Protein AF-A0A7S3YTP1-F1 (afdb_monomer)

pLDDT: mean 76.7, std 19.25, range [28.19, 97.94]

Foldseek 3Di:
DLWDKFWDAFPVGQIKIATFDLLLLLVQQVCVVVVHDDQCCNGHPDDAQFMASDVVVPHTDQLVNCCVRPVGSHSRSSSSCSSNPTDRLFQRADDDPVLCVVLVVLLVVLVVLLCVLCVVVVNNVVLVVLLVVLVVLLVVLLVVQLVVVQVCLVPVVCDPPQNSLCPDPVLSNLLSVLVSLLVVLVVLLVLLVVVCVVPLVLQPCLCLLLPQPPPDDDPDVSLVVSLSNVLSNLNSVLCCLVPPDRDGNCSSLSNLLSSLLSLLSSLLVSLVSNSSLNSLVSNLPSVLCNLVSQLSNLVSSVLDDPVNVNRNVVSLVVSLVSLCCSQVPSLCVSNQVSLCCSAQVSDPDPPDDHDRGCLVVVLVVVVVVCVVVVNDDDPPSVCSRVCNNVSSVSSNVSSVVSSVSSVVVSVVSVQLCCCVPPVVQPSSVSVSVVSVVVVVVVVVVVVVVD

Nearest PDB structures (foldseek):
  8qtr-assembly1_A  TM=7.920E-01  e=4.198E-05  Saccharomyces cerevisiae
  7f73-assembly1_B  TM=3.158E-01  e=4.132E+00  Anaplasma marginale
  3ja6-assembly1_I  TM=1.389E-01  e=2.296E+00  Escherichia coli
  6qdv-assembly1_T  TM=1.378E-01  e=5.780E+00  Homo sapiens

Solvent-accessible surface area (backbone atoms only — not comparable to full-atom values): 24287 Å² total; per-residue (Å²): 113,80,67,39,53,26,44,24,66,49,96,90,64,53,50,38,30,35,54,19,29,51,70,43,38,47,51,44,39,57,34,48,76,71,73,43,94,69,69,59,75,77,17,40,62,53,100,61,66,63,47,18,54,38,69,94,75,69,36,65,58,49,53,68,57,35,31,72,75,63,76,36,61,49,42,59,62,46,45,44,52,28,58,65,72,26,46,63,61,63,49,65,54,74,86,50,69,70,62,49,52,52,51,53,49,49,44,49,52,46,51,53,50,45,48,51,56,26,52,77,70,70,39,43,69,61,36,56,52,41,35,51,51,47,52,48,50,48,53,52,42,33,57,50,40,52,56,51,46,38,50,49,22,58,69,81,28,44,52,83,91,48,55,22,42,39,74,35,72,68,48,34,51,52,46,26,59,40,50,43,50,33,53,48,23,50,51,50,25,50,50,41,50,50,52,32,73,73,74,50,57,63,86,84,34,69,64,60,69,59,50,59,64,70,89,78,76,76,82,54,68,69,60,54,48,52,52,44,50,52,51,24,51,46,51,51,47,48,51,34,60,75,76,72,50,83,68,44,68,54,42,69,61,55,51,51,46,41,45,39,52,49,48,39,42,46,52,16,60,73,58,56,65,37,38,64,54,39,53,51,49,50,37,48,50,29,49,49,42,34,42,52,34,51,23,53,48,27,50,61,56,53,20,42,54,83,88,26,71,29,46,20,56,55,30,45,66,55,25,51,60,47,38,49,44,38,50,71,42,46,41,47,52,59,49,49,50,48,43,47,41,40,62,58,56,57,68,88,57,102,75,83,76,94,65,87,47,59,60,62,54,56,50,47,56,49,50,48,51,35,56,74,68,71,69,73,68,88,69,67,56,66,52,51,53,61,44,53,58,55,48,49,54,50,40,50,56,37,52,52,54,51,42,55,51,42,56,52,49,49,53,51,55,51,49,50,49,48,38,38,72,76,66,71,40,52,66,68,58,44,56,44,52,61,42,51,58,65,58,55,56,53,54,56,54,56,61,71,76,107

Structure (mmCIF, N/CA/C/O backbone):
data_AF-A0A7S3YTP1-F1
#
_entry.id   AF-A0A7S3YTP1-F1
#
loop_
_atom_site.group_PDB
_atom_site.id
_atom_site.type_symbol
_atom_site.label_atom_id
_atom_site.label_alt_id
_atom_site.label_comp_id
_atom_site.label_asym_id
_atom_site.label_entity_id
_atom_site.label_seq_id
_atom_site.pdbx_PDB_ins_code
_atom_site.Cartn_x
_atom_site.Cartn_y
_atom_site.Cartn_z
_atom_site.occupancy
_atom_site.B_iso_or_equiv
_atom_site.auth_seq_id
_atom_site.auth_comp_id
_atom_site.auth_asym_id
_atom_site.auth_atom_id
_atom_site.pdbx_PDB_model_num
ATOM 1 N N . MET A 1 1 ? -14.736 4.380 20.129 1.00 42.19 1 MET A N 1
ATOM 2 C CA . MET A 1 1 ? -13.582 3.711 2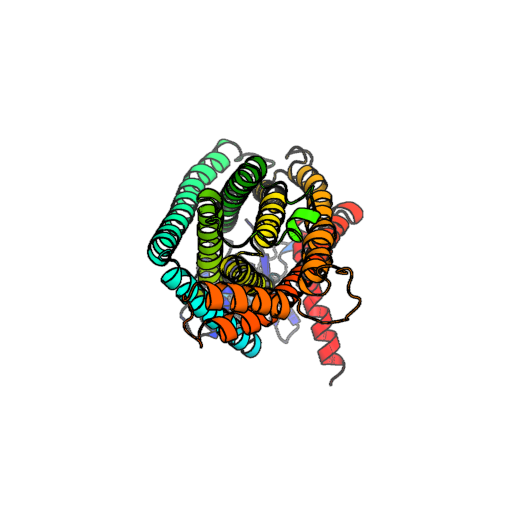0.761 1.00 42.19 1 MET A CA 1
ATOM 3 C C . MET A 1 1 ? -13.585 2.302 20.220 1.00 42.19 1 MET A C 1
ATOM 5 O O . MET A 1 1 ? -14.588 1.632 20.413 1.00 42.19 1 MET A O 1
ATOM 9 N N . ASP A 1 2 ? -12.534 1.886 19.519 1.00 47.16 2 ASP A N 1
ATOM 10 C CA . ASP A 1 2 ?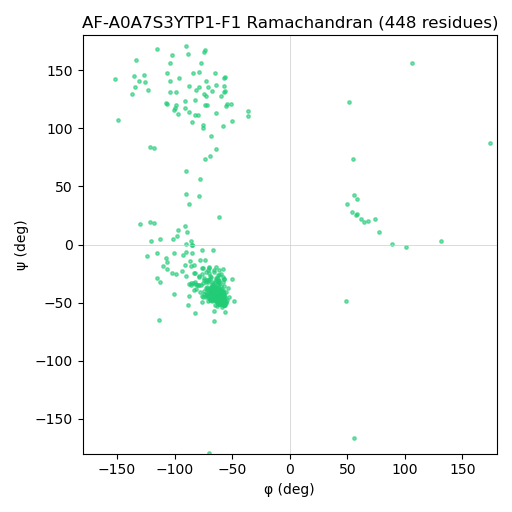 -12.352 0.479 19.143 1.00 47.16 2 ASP A CA 1
ATOM 11 C C . ASP A 1 2 ? -11.949 -0.268 20.428 1.00 47.16 2 ASP A C 1
ATOM 13 O O . ASP A 1 2 ? -10.777 -0.469 20.740 1.00 47.16 2 ASP A O 1
ATOM 17 N N . THR A 1 3 ? -12.932 -0.452 21.307 1.00 52.97 3 THR A N 1
ATOM 18 C CA . THR A 1 3 ? -12.806 -1.125 22.595 1.00 52.97 3 THR A CA 1
ATOM 19 C C . THR A 1 3 ? -13.028 -2.592 22.357 1.00 52.97 3 THR A C 1
ATOM 21 O O . THR A 1 3 ? -14.136 -3.008 22.030 1.00 52.97 3 THR A O 1
ATOM 24 N N . ASP A 1 4 ? -11.980 -3.365 22.571 1.00 67.88 4 ASP A N 1
ATOM 25 C CA . ASP A 1 4 ? -12.072 -4.810 22.569 1.00 67.88 4 ASP A CA 1
ATOM 26 C C . ASP A 1 4 ? -11.747 -5.318 23.968 1.00 67.88 4 ASP A C 1
ATOM 28 O O . ASP A 1 4 ? -11.278 -4.570 24.830 1.00 67.88 4 ASP A O 1
ATOM 32 N N . PHE A 1 5 ? -12.003 -6.584 24.231 1.00 76.06 5 PHE A N 1
ATOM 33 C CA . PHE A 1 5 ? -11.764 -7.147 25.542 1.00 76.06 5 PHE A CA 1
ATOM 34 C C . PHE A 1 5 ? -10.875 -8.368 25.490 1.00 76.06 5 PHE A C 1
ATOM 36 O O . PHE A 1 5 ? -10.985 -9.238 24.628 1.00 76.06 5 PHE A O 1
ATOM 43 N N . VAL A 1 6 ? -9.988 -8.441 26.474 1.00 81.56 6 VAL A N 1
ATOM 44 C CA . VAL A 1 6 ? -9.139 -9.608 26.667 1.00 81.56 6 VAL A CA 1
ATOM 45 C C . VAL A 1 6 ? -9.858 -10.550 27.605 1.00 81.56 6 VAL A C 1
ATOM 47 O O . VAL A 1 6 ? -10.205 -10.161 28.716 1.00 81.56 6 VAL A O 1
ATOM 50 N N . THR A 1 7 ? -10.072 -11.789 27.167 1.00 83.31 7 THR A N 1
ATOM 51 C CA . THR A 1 7 ? -10.725 -12.815 27.987 1.00 83.31 7 THR A CA 1
ATOM 52 C C . THR A 1 7 ? -9.689 -13.747 28.591 1.00 83.31 7 THR A C 1
ATOM 54 O O . THR A 1 7 ? -9.043 -14.509 27.878 1.00 83.31 7 THR A O 1
ATOM 57 N N . PHE A 1 8 ? -9.562 -13.761 29.906 1.00 89.25 8 PHE A N 1
ATOM 58 C CA . PHE A 1 8 ? -8.762 -14.727 30.644 1.00 89.25 8 PHE A CA 1
ATOM 59 C C . PHE A 1 8 ? -9.670 -15.770 31.301 1.00 89.25 8 PHE A C 1
ATOM 61 O O . PHE A 1 8 ? -10.755 -15.451 31.785 1.00 89.25 8 PHE A O 1
ATOM 68 N N . ARG A 1 9 ? -9.239 -17.032 31.302 1.00 86.69 9 ARG A N 1
ATOM 69 C CA . ARG A 1 9 ? -9.897 -18.099 32.060 1.00 86.69 9 ARG A CA 1
ATOM 70 C C . ARG A 1 9 ? -8.881 -18.727 32.997 1.00 86.69 9 ARG A C 1
ATOM 72 O O . ARG A 1 9 ? -7.772 -19.017 32.558 1.00 86.69 9 ARG A O 1
ATOM 79 N N . THR A 1 10 ? -9.262 -18.911 34.254 1.00 87.50 10 THR A N 1
ATOM 80 C CA . THR A 1 10 ? -8.453 -19.652 35.228 1.00 87.50 10 THR A CA 1
ATOM 81 C C . THR A 1 10 ? -8.527 -21.153 34.947 1.00 87.50 10 THR A C 1
ATOM 83 O O . THR A 1 10 ? -9.430 -21.616 34.245 1.00 87.50 10 THR A O 1
ATOM 86 N N . ASP A 1 11 ? -7.628 -21.927 35.555 1.00 80.88 11 ASP A N 1
ATOM 87 C CA . ASP A 1 11 ? -7.657 -23.396 35.484 1.00 80.88 11 ASP A CA 1
ATOM 88 C C . ASP A 1 11 ? -8.934 -23.983 36.112 1.00 80.88 11 ASP A C 1
ATOM 90 O O . ASP A 1 11 ? -9.416 -25.033 35.696 1.00 80.88 11 ASP A O 1
ATOM 94 N N . ALA A 1 12 ? -9.536 -23.261 37.064 1.00 80.00 12 ALA A N 1
ATOM 95 C CA . ALA A 1 12 ? -10.828 -23.594 37.663 1.00 80.00 12 ALA A CA 1
ATOM 96 C C . ALA A 1 12 ? -12.033 -23.270 36.752 1.00 80.00 12 ALA A C 1
ATOM 98 O O . ALA A 1 12 ? -13.170 -23.569 37.108 1.00 80.00 12 ALA A O 1
ATOM 99 N N . GLY A 1 13 ? -11.805 -22.653 35.587 1.00 80.69 13 GLY A N 1
ATOM 100 C CA . GLY A 1 13 ? -12.841 -22.298 34.615 1.00 80.69 13 GLY A CA 1
ATOM 101 C C . GLY A 1 13 ? -13.488 -20.925 34.822 1.00 80.69 13 GLY A C 1
ATOM 102 O O . GLY A 1 13 ? -14.337 -20.539 34.014 1.00 80.69 13 GLY A O 1
ATOM 103 N N . ASP A 1 14 ? -13.074 -20.163 35.839 1.00 87.25 14 ASP A N 1
ATOM 104 C CA . ASP A 1 14 ? -13.592 -18.817 36.097 1.00 87.25 14 ASP A CA 1
ATOM 105 C C . ASP A 1 14 ? -13.163 -17.860 34.979 1.00 87.25 14 ASP A C 1
ATOM 107 O O . ASP A 1 14 ? -11.995 -17.814 34.580 1.00 87.25 14 ASP A O 1
ATOM 111 N N . LYS A 1 15 ? -14.118 -17.085 34.464 1.00 89.75 15 LYS A N 1
ATOM 112 C CA . LYS A 1 15 ? -13.913 -16.151 33.355 1.00 89.75 15 LYS A CA 1
ATOM 113 C C . LYS A 1 15 ? -13.710 -14.732 33.881 1.00 89.75 15 LYS A C 1
ATOM 115 O O . LYS A 1 15 ? -14.517 -14.239 34.665 1.00 89.75 15 LYS A O 1
ATOM 120 N N . PHE A 1 16 ? -12.672 -14.072 33.379 1.00 91.81 16 PHE A N 1
ATOM 121 C CA . PHE A 1 16 ? -12.375 -12.670 33.641 1.00 91.81 16 PHE A CA 1
ATOM 122 C C . PHE A 1 16 ? -12.102 -11.933 32.336 1.00 91.81 16 PHE A C 1
ATOM 124 O O . PHE A 1 16 ? -11.461 -12.461 31.431 1.00 91.81 16 PHE A O 1
ATOM 131 N N . GLU A 1 17 ? -12.586 -10.708 32.232 1.00 88.81 17 GLU A N 1
ATOM 132 C CA . GLU A 1 17 ? -12.495 -9.887 31.036 1.00 88.81 17 GLU A CA 1
ATOM 133 C C . GLU A 1 17 ? -12.080 -8.466 31.405 1.00 88.81 17 GLU A C 1
ATOM 135 O O . GLU A 1 17 ? -12.464 -7.948 32.454 1.00 88.81 17 GLU A O 1
ATOM 140 N N . VAL A 1 18 ? -11.293 -7.819 30.550 1.00 89.75 18 VAL A N 1
ATOM 141 C CA . VAL A 1 18 ? -10.900 -6.419 30.745 1.00 89.75 18 VAL A CA 1
ATOM 142 C C . VAL A 1 18 ? -11.052 -5.669 29.430 1.00 89.75 18 VAL A C 1
ATOM 144 O O . VAL A 1 18 ? -10.658 -6.190 28.384 1.00 89.75 18 VAL A O 1
ATOM 147 N N . PHE A 1 19 ? -11.621 -4.464 29.471 1.00 84.44 19 PHE A N 1
ATOM 148 C CA . PHE A 1 19 ? -11.679 -3.596 28.299 1.00 84.44 19 PHE A CA 1
ATOM 149 C C . PHE A 1 19 ? -10.292 -3.034 28.000 1.00 84.44 19 PHE A C 1
ATOM 151 O O . PHE A 1 19 ? -9.632 -2.432 28.850 1.00 84.44 19 PHE A O 1
ATOM 158 N N . THR A 1 20 ? -9.862 -3.203 26.760 1.00 81.56 20 THR A N 1
ATOM 159 C CA . THR A 1 20 ? -8.549 -2.795 26.278 1.00 81.56 20 THR A CA 1
ATOM 160 C C . THR A 1 20 ? -8.647 -2.070 24.950 1.00 81.56 20 THR A C 1
ATOM 162 O O . THR A 1 20 ? -9.591 -2.240 24.180 1.00 81.56 20 THR A O 1
ATOM 165 N N . LYS A 1 21 ? -7.614 -1.289 24.654 1.00 77.62 21 LYS A N 1
ATOM 166 C CA . LYS A 1 21 ? -7.320 -0.824 23.304 1.00 77.62 21 LYS A CA 1
ATOM 167 C C . LYS A 1 21 ? -6.553 -1.952 22.602 1.00 77.62 21 LYS A C 1
ATOM 169 O O . LYS A 1 21 ? -5.410 -2.206 22.986 1.00 77.62 21 LYS A O 1
ATOM 174 N N . PRO A 1 22 ? -7.115 -2.634 21.592 1.00 68.50 22 PRO A N 1
ATOM 175 C CA . PRO A 1 22 ? -6.556 -3.885 21.086 1.00 68.50 22 PRO A CA 1
ATOM 176 C C . PRO A 1 22 ? -5.111 -3.780 20.576 1.00 68.50 22 PRO A C 1
ATOM 178 O O . PRO A 1 22 ? -4.280 -4.623 20.907 1.00 68.50 22 PRO A O 1
ATOM 181 N N . LYS A 1 23 ? -4.763 -2.709 19.846 1.00 63.56 23 LYS A N 1
ATOM 182 C CA . LYS A 1 23 ? -3.374 -2.469 19.406 1.00 63.56 23 LYS A CA 1
ATOM 183 C C . LYS A 1 23 ? -2.420 -2.195 20.576 1.00 63.56 23 LYS A C 1
ATOM 185 O O . LYS A 1 23 ? -1.280 -2.642 20.540 1.00 63.56 23 LYS A O 1
ATOM 190 N N . ALA A 1 24 ? -2.876 -1.499 21.621 1.00 74.38 24 ALA A N 1
ATOM 191 C CA . ALA A 1 24 ? -2.061 -1.247 22.810 1.00 74.38 24 ALA A CA 1
ATOM 192 C C . ALA A 1 24 ? -1.872 -2.524 23.638 1.00 74.38 24 ALA A C 1
ATOM 194 O O . ALA A 1 24 ? -0.793 -2.749 24.171 1.00 74.38 24 ALA A O 1
ATOM 195 N N . ALA A 1 25 ? -2.893 -3.382 23.711 1.00 77.38 25 ALA A N 1
ATOM 196 C CA . ALA A 1 25 ? -2.796 -4.684 24.363 1.00 77.38 25 ALA A CA 1
ATOM 197 C C . ALA A 1 25 ? -1.826 -5.615 23.624 1.00 77.38 25 ALA A C 1
ATOM 199 O O . ALA A 1 25 ? -1.050 -6.333 24.255 1.00 77.38 25 ALA A O 1
ATOM 200 N N . LEU A 1 26 ? -1.831 -5.552 22.290 1.00 71.88 26 LEU A N 1
ATOM 201 C CA . LEU A 1 26 ? -0.875 -6.252 21.442 1.00 71.88 26 LEU A CA 1
ATOM 202 C C . LEU A 1 26 ? 0.561 -5.744 21.646 1.00 71.88 26 LEU A C 1
ATOM 204 O O . LEU A 1 26 ? 1.449 -6.546 21.931 1.00 71.88 26 LEU A O 1
ATOM 208 N N . ASP A 1 27 ? 0.782 -4.430 21.556 1.00 75.12 27 ASP A N 1
ATOM 209 C CA . ASP A 1 27 ? 2.090 -3.801 21.795 1.00 75.12 27 ASP A CA 1
ATOM 210 C C . ASP A 1 27 ? 2.621 -4.128 23.201 1.00 75.12 27 ASP A C 1
ATOM 212 O O . ASP A 1 27 ? 3.771 -4.533 23.367 1.00 75.12 27 ASP A O 1
ATOM 216 N N . TYR A 1 28 ? 1.752 -4.061 24.214 1.00 83.38 28 TYR A N 1
ATOM 217 C CA . TYR A 1 28 ? 2.081 -4.425 25.589 1.00 83.38 28 TYR A CA 1
ATOM 218 C C . TYR A 1 28 ? 2.581 -5.867 25.708 1.00 83.38 28 TYR A C 1
ATOM 220 O O . TYR A 1 28 ? 3.614 -6.102 26.340 1.00 83.38 28 TYR A O 1
ATOM 228 N N . ARG A 1 29 ? 1.898 -6.831 25.071 1.00 80.06 29 ARG A N 1
ATOM 229 C CA . ARG A 1 29 ? 2.342 -8.234 25.028 1.00 80.06 29 ARG A CA 1
ATOM 230 C C . ARG A 1 29 ? 3.675 -8.407 24.325 1.00 80.06 29 ARG A C 1
ATOM 232 O O . ARG A 1 29 ? 4.523 -9.149 24.801 1.00 80.06 29 ARG A O 1
ATOM 239 N N . GLN A 1 30 ? 3.865 -7.744 23.190 1.00 75.31 30 GLN A N 1
ATOM 240 C CA . GLN A 1 30 ? 5.102 -7.864 22.419 1.00 75.31 30 GLN A CA 1
ATOM 241 C C . GLN A 1 30 ? 6.304 -7.286 23.176 1.00 75.31 30 GLN A C 1
ATOM 243 O O . GLN A 1 30 ? 7.403 -7.828 23.091 1.00 75.31 30 GLN A O 1
ATOM 248 N N . LYS A 1 31 ? 6.109 -6.197 23.926 1.00 75.38 31 LYS A N 1
ATOM 249 C CA . LYS A 1 31 ? 7.140 -5.608 24.794 1.00 75.38 31 LYS A CA 1
ATOM 250 C C . LYS A 1 31 ? 7.461 -6.502 25.985 1.00 75.38 31 LYS A C 1
ATOM 252 O O . LYS A 1 31 ? 8.624 -6.808 26.225 1.00 75.38 31 LYS A O 1
ATOM 257 N N . THR A 1 32 ? 6.438 -6.997 26.679 1.00 76.19 32 THR A N 1
ATOM 258 C CA . THR A 1 32 ? 6.628 -7.906 27.823 1.00 76.19 32 THR A CA 1
ATOM 259 C C . THR A 1 32 ? 7.255 -9.241 27.416 1.00 76.19 32 THR A C 1
ATOM 261 O O . THR A 1 32 ? 8.138 -9.723 28.119 1.00 76.19 32 THR A O 1
ATOM 264 N N . ALA A 1 33 ? 6.911 -9.794 26.247 1.00 71.19 33 ALA A N 1
ATOM 265 C CA . ALA A 1 33 ? 7.555 -10.993 25.700 1.00 71.19 33 ALA A CA 1
ATOM 266 C C . ALA A 1 33 ? 9.051 -10.792 25.383 1.00 71.19 33 ALA A C 1
ATOM 268 O O . ALA A 1 33 ? 9.826 -11.740 25.467 1.00 71.19 33 ALA A O 1
ATOM 269 N N . ARG A 1 34 ? 9.464 -9.560 25.054 1.00 71.38 34 ARG A N 1
ATOM 270 C CA . ARG A 1 34 ? 10.870 -9.164 24.858 1.00 71.38 34 ARG A CA 1
ATOM 271 C C . ARG A 1 34 ? 11.592 -8.784 26.159 1.00 71.38 34 ARG A C 1
ATOM 273 O O . ARG A 1 34 ? 12.767 -8.441 26.119 1.00 71.38 34 ARG A O 1
ATOM 280 N N . GLY A 1 35 ? 10.911 -8.838 27.308 1.00 74.81 35 GLY A N 1
ATOM 281 C CA . GLY A 1 35 ? 11.463 -8.436 28.606 1.00 74.81 35 GLY A CA 1
ATOM 282 C C . GLY A 1 35 ? 11.514 -6.919 28.835 1.00 74.81 35 GLY A C 1
ATOM 283 O O . GLY A 1 35 ? 12.123 -6.462 29.801 1.00 74.81 35 GLY A O 1
ATOM 284 N N . GLU A 1 36 ? 10.875 -6.122 27.977 1.00 76.62 36 GLU A N 1
ATOM 285 C CA . GLU A 1 36 ? 10.828 -4.666 28.106 1.00 76.62 36 GLU A CA 1
ATOM 286 C C . GLU A 1 36 ? 9.801 -4.224 29.166 1.00 76.62 36 GLU A C 1
ATOM 288 O O . GLU A 1 36 ? 8.752 -4.848 29.362 1.00 76.62 36 GLU A O 1
ATOM 293 N N . ARG A 1 37 ? 10.065 -3.096 29.842 1.00 74.62 37 ARG A N 1
ATOM 294 C CA . ARG A 1 37 ? 9.099 -2.496 30.778 1.00 74.62 37 ARG A CA 1
ATOM 295 C C . ARG A 1 37 ? 7.956 -1.833 30.006 1.00 74.62 37 ARG A C 1
ATOM 297 O O . ARG A 1 37 ? 8.176 -0.865 29.285 1.00 74.62 37 ARG A O 1
ATOM 304 N N . ALA A 1 38 ? 6.729 -2.298 30.234 1.00 78.00 38 ALA A N 1
ATOM 305 C CA . ALA A 1 38 ? 5.514 -1.710 29.674 1.00 78.00 38 ALA A CA 1
ATOM 306 C C . ALA A 1 38 ? 4.478 -1.393 30.769 1.00 78.00 38 ALA A C 1
ATOM 308 O O . ALA A 1 38 ? 4.344 -2.120 31.760 1.00 78.00 38 ALA A O 1
ATOM 309 N N . ASP A 1 39 ? 3.727 -0.306 30.578 1.00 82.31 39 ASP A N 1
ATOM 310 C CA . ASP A 1 39 ? 2.683 0.162 31.497 1.00 82.31 39 ASP A CA 1
ATOM 311 C C . ASP A 1 39 ? 1.291 -0.284 31.025 1.00 82.31 39 ASP A C 1
ATOM 313 O O . ASP A 1 39 ? 0.852 0.058 29.925 1.00 82.31 39 ASP A O 1
ATOM 317 N N . VAL A 1 40 ? 0.599 -1.055 31.870 1.00 84.12 40 VAL A N 1
ATOM 318 C CA . VAL A 1 40 ? -0.713 -1.636 31.556 1.00 84.12 40 VAL A CA 1
ATOM 319 C C . VAL A 1 40 ? -1.821 -0.580 31.551 1.00 84.12 40 VAL A C 1
ATOM 321 O O . VAL A 1 40 ? -2.819 -0.753 30.861 1.00 84.12 40 VAL A O 1
ATOM 324 N N . THR A 1 41 ? -1.654 0.553 32.243 1.00 83.69 41 THR A N 1
ATOM 325 C CA . THR A 1 41 ? -2.681 1.614 32.275 1.00 83.69 41 THR A CA 1
ATOM 326 C C . THR A 1 41 ? -2.952 2.193 30.888 1.00 83.69 41 THR A C 1
ATOM 328 O O . THR A 1 41 ? -4.090 2.516 30.558 1.00 83.69 41 THR A O 1
ATOM 331 N N . ARG A 1 42 ? -1.927 2.237 30.027 1.00 79.62 42 ARG A N 1
ATOM 332 C CA . ARG A 1 42 ? -2.037 2.699 28.635 1.00 79.62 42 ARG A CA 1
ATOM 333 C C . ARG A 1 42 ? -2.825 1.735 27.744 1.00 79.62 42 ARG A C 1
ATOM 335 O O . ARG A 1 42 ? -3.311 2.145 26.688 1.00 79.62 42 ARG A O 1
ATOM 342 N N . VAL A 1 43 ? -2.948 0.477 28.172 1.00 83.50 43 VAL A N 1
ATOM 343 C CA . VAL A 1 43 ? -3.696 -0.584 27.487 1.00 83.50 43 VAL A CA 1
ATOM 344 C C . VAL A 1 43 ? -5.184 -0.512 27.796 1.00 83.50 43 VAL A C 1
ATOM 346 O O . VAL A 1 43 ? -6.001 -0.830 26.933 1.00 83.50 43 VAL A O 1
ATOM 349 N N . LEU A 1 44 ? -5.537 -0.107 29.015 1.00 84.50 44 LEU A N 1
ATOM 350 C CA . LEU A 1 44 ? -6.919 -0.061 29.470 1.00 84.50 44 LEU A CA 1
ATOM 351 C C . LEU A 1 44 ? -7.720 0.958 28.655 1.00 84.50 44 LEU A C 1
ATOM 353 O O . LEU A 1 44 ? -7.249 2.048 28.316 1.00 84.50 44 LEU A O 1
ATOM 357 N N . ALA A 1 45 ? -8.935 0.563 28.289 1.00 75.12 45 ALA A N 1
ATOM 358 C CA . ALA A 1 45 ? -9.842 1.425 27.539 1.00 75.12 45 ALA A CA 1
ATOM 359 C C . ALA A 1 45 ? -10.618 2.399 28.440 1.00 75.12 45 ALA A C 1
ATOM 361 O O . ALA A 1 45 ? -11.045 3.452 27.972 1.00 75.12 45 ALA A O 1
ATOM 362 N N . GLU A 1 46 ? -10.786 2.050 29.713 1.00 78.69 46 GLU A N 1
ATOM 363 C CA . GLU A 1 46 ? -11.520 2.834 30.702 1.00 78.69 46 GLU A CA 1
ATOM 364 C C . GLU A 1 46 ? -10.558 3.565 31.648 1.00 78.69 46 GLU A C 1
ATOM 366 O O . GLU A 1 46 ? -9.413 3.146 31.845 1.00 78.69 46 GLU A O 1
ATOM 371 N N . GLU A 1 47 ? -11.032 4.655 32.259 1.00 68.44 47 GLU A N 1
ATOM 372 C CA . GLU A 1 47 ? -10.315 5.335 33.340 1.00 68.44 47 GLU A CA 1
ATOM 373 C C . GLU A 1 47 ? -10.300 4.440 34.588 1.00 68.44 47 GLU A C 1
ATOM 375 O O . GLU A 1 47 ? -11.232 4.416 35.394 1.00 68.44 47 GLU A O 1
ATOM 380 N N . GLY A 1 48 ? -9.229 3.658 34.707 1.00 72.00 48 GLY A N 1
ATOM 381 C CA . GLY A 1 48 ? -8.967 2.763 35.828 1.00 72.00 48 GLY A CA 1
ATOM 382 C C . GLY A 1 48 ? -9.181 1.275 35.508 1.00 72.00 48 GLY A C 1
ATOM 383 O O . GLY A 1 48 ? -9.923 0.912 34.594 1.00 72.00 48 GLY A O 1
ATOM 384 N N . PRO A 1 49 ? -8.519 0.375 36.256 1.00 81.00 49 PRO A N 1
ATOM 385 C CA . PRO A 1 49 ? -8.608 -1.063 36.036 1.00 81.00 49 PRO A CA 1
ATOM 386 C C . PRO A 1 49 ? -9.941 -1.618 36.544 1.00 81.00 49 PRO A C 1
ATOM 388 O O . PRO A 1 49 ? -10.111 -1.874 37.736 1.00 81.00 49 PRO A O 1
ATOM 391 N N . LYS A 1 50 ? -10.892 -1.840 35.634 1.00 88.94 50 LYS A N 1
ATOM 392 C CA . LYS A 1 50 ? -12.122 -2.591 35.916 1.00 88.94 50 LYS A CA 1
ATOM 393 C C . LYS A 1 50 ? -12.054 -3.962 35.268 1.00 88.94 50 LYS A C 1
ATOM 395 O O . LYS A 1 50 ? -11.928 -4.077 34.053 1.00 88.94 50 LYS A O 1
ATOM 400 N N . ILE A 1 51 ? -12.154 -4.998 36.094 1.00 90.44 51 ILE A N 1
ATOM 401 C CA . ILE A 1 51 ? -12.192 -6.389 35.643 1.00 90.44 51 ILE A CA 1
ATOM 402 C C . ILE A 1 51 ? -13.623 -6.876 35.733 1.00 90.44 51 ILE A C 1
ATOM 404 O O . ILE A 1 51 ? -14.277 -6.729 36.762 1.00 90.44 51 ILE A O 1
ATOM 408 N N . TYR A 1 52 ? -14.093 -7.485 34.663 1.00 90.12 52 TYR A N 1
ATOM 409 C CA . TYR A 1 52 ? -15.438 -8.000 34.522 1.00 90.12 52 TYR A CA 1
ATOM 410 C C . TYR A 1 52 ? -15.416 -9.525 34.591 1.00 90.12 52 TYR A C 1
ATOM 412 O O . TYR A 1 52 ? -14.465 -10.170 34.167 1.00 90.12 52 TYR A O 1
ATOM 420 N N . THR A 1 53 ? -16.475 -10.111 35.128 1.00 89.50 53 THR A N 1
ATOM 421 C CA . THR A 1 53 ? -16.757 -11.555 35.019 1.00 89.50 53 THR A CA 1
ATOM 422 C C . THR A 1 53 ? -17.601 -11.858 33.780 1.00 89.50 53 THR A C 1
ATOM 424 O O . THR A 1 53 ? -17.517 -12.941 33.202 1.00 89.50 53 THR A O 1
ATOM 427 N N . ASP A 1 54 ? -18.394 -10.873 33.354 1.00 80.06 54 ASP A N 1
ATOM 428 C CA . ASP A 1 54 ? -19.168 -10.882 32.119 1.00 80.06 54 ASP A CA 1
ATOM 429 C C . ASP A 1 54 ? -19.291 -9.444 31.602 1.00 80.06 54 ASP A C 1
ATOM 431 O O . ASP A 1 54 ? -20.013 -8.626 32.182 1.00 80.06 54 ASP A O 1
ATOM 435 N N . ILE A 1 55 ? -18.573 -9.132 30.521 1.00 77.38 55 ILE A N 1
ATOM 436 C CA . ILE A 1 55 ? -18.603 -7.809 29.887 1.00 77.38 55 ILE A CA 1
ATOM 437 C C . ILE A 1 55 ? -19.963 -7.490 29.270 1.00 77.38 55 ILE A C 1
ATOM 439 O O . ILE A 1 55 ? -20.402 -6.346 29.358 1.00 77.38 55 ILE A O 1
ATOM 443 N N . LYS A 1 56 ? -20.677 -8.476 28.706 1.00 72.44 56 LYS A N 1
ATOM 444 C CA . LYS A 1 56 ? -21.981 -8.229 28.060 1.00 72.44 56 LYS A CA 1
ATOM 445 C C . LYS A 1 56 ? -23.026 -7.749 29.063 1.00 72.44 56 LYS A C 1
ATOM 447 O O . LYS A 1 56 ? -23.936 -7.012 28.705 1.00 72.44 56 LYS A O 1
ATOM 452 N N . LYS A 1 57 ? -22.882 -8.169 30.320 1.00 76.31 57 LYS A N 1
ATOM 453 C CA . LYS A 1 57 ? -23.742 -7.771 31.442 1.00 76.31 57 LYS A CA 1
ATOM 454 C C . LYS A 1 57 ? -23.112 -6.697 32.332 1.00 76.31 57 LYS A C 1
ATOM 456 O O . LYS A 1 57 ? -23.680 -6.391 33.376 1.00 76.31 57 LYS A O 1
ATOM 461 N N . LEU A 1 58 ? -21.936 -6.175 31.963 1.00 79.75 58 LEU A N 1
ATOM 462 C CA . LEU A 1 58 ? -21.150 -5.210 32.743 1.00 79.75 58 LEU A CA 1
ATOM 463 C C . LEU A 1 58 ? -20.944 -5.633 34.212 1.00 79.75 58 LEU A C 1
ATOM 465 O O . LEU A 1 58 ? -20.893 -4.807 35.124 1.00 79.75 58 LEU A O 1
ATOM 469 N N . ARG A 1 59 ? -20.810 -6.942 34.465 1.00 84.56 59 ARG A N 1
ATOM 470 C CA . ARG A 1 59 ? -20.680 -7.481 35.824 1.00 84.56 59 ARG A CA 1
ATOM 471 C C . ARG A 1 59 ? -19.227 -7.428 36.285 1.00 84.56 59 ARG A C 1
ATOM 473 O O . ARG A 1 59 ? -18.418 -8.260 35.876 1.00 84.56 59 ARG A O 1
ATOM 480 N N . VAL A 1 60 ? -18.912 -6.493 37.176 1.00 89.38 60 VAL A N 1
ATOM 481 C CA . VAL A 1 60 ? -17.561 -6.297 37.730 1.00 89.38 60 VAL A CA 1
ATOM 482 C C . VAL A 1 60 ? -17.191 -7.415 38.719 1.00 89.38 60 VAL A C 1
ATOM 484 O O . VAL A 1 60 ? -18.022 -7.888 39.497 1.00 89.38 60 VAL A O 1
ATOM 487 N N . ALA A 1 61 ? -15.934 -7.856 38.681 1.00 89.94 61 ALA A N 1
ATOM 488 C CA . ALA A 1 61 ? -15.362 -8.811 39.620 1.00 89.94 61 ALA A CA 1
ATOM 489 C C . ALA A 1 61 ? -15.164 -8.164 41.002 1.00 89.94 61 ALA A C 1
ATOM 491 O O . ALA A 1 61 ? -14.660 -7.050 41.124 1.00 89.94 61 ALA A O 1
ATOM 492 N N . SER A 1 62 ? -15.541 -8.876 42.064 1.00 91.12 62 SER A N 1
ATOM 493 C CA . SER A 1 62 ? -15.314 -8.420 43.437 1.00 91.12 62 SER A CA 1
ATOM 494 C C . SER A 1 62 ? -13.856 -8.635 43.841 1.00 91.12 62 SER A C 1
ATOM 496 O O . SER A 1 62 ? -13.188 -9.536 43.332 1.00 91.12 62 SER A O 1
ATOM 498 N N . LYS A 1 63 ? -13.375 -7.867 44.826 1.00 90.94 63 LYS A N 1
ATOM 499 C CA . LYS A 1 63 ? -12.019 -8.034 45.378 1.00 90.94 63 LYS A CA 1
ATOM 500 C C . LYS A 1 63 ? -11.736 -9.466 45.842 1.00 90.94 63 LYS A C 1
ATOM 502 O O . LYS A 1 63 ? -10.648 -9.973 45.608 1.00 90.94 63 LYS A O 1
ATOM 507 N N . ALA A 1 64 ? -12.727 -10.144 46.426 1.00 88.94 64 ALA A N 1
ATOM 508 C CA . ALA A 1 64 ? -12.601 -11.541 46.843 1.00 88.94 64 ALA A CA 1
ATOM 509 C C . ALA A 1 64 ? -12.423 -12.499 45.649 1.00 88.94 64 ALA A C 1
ATOM 511 O O . ALA A 1 64 ? -11.621 -13.427 45.723 1.00 88.94 64 ALA A O 1
ATOM 512 N N . MET A 1 65 ? -13.130 -12.258 44.534 1.00 88.31 65 MET A N 1
ATOM 513 C CA . MET A 1 65 ? -12.941 -13.028 43.299 1.00 88.31 65 MET A CA 1
ATOM 514 C C . MET A 1 65 ? -11.546 -12.797 42.710 1.00 88.31 65 MET A C 1
ATOM 516 O O . MET A 1 65 ? -10.898 -13.757 42.300 1.00 88.31 65 MET A O 1
ATOM 520 N N . LEU A 1 66 ? -11.063 -11.549 42.712 1.00 90.50 66 LEU A N 1
ATOM 521 C CA . LEU A 1 66 ? -9.717 -11.223 42.236 1.00 90.50 66 LEU A CA 1
ATOM 522 C C . LEU A 1 66 ? -8.636 -11.867 43.108 1.00 90.50 66 LEU A C 1
ATOM 524 O O . LEU A 1 66 ? -7.740 -12.521 42.578 1.00 90.50 66 LEU A O 1
ATOM 528 N N . ALA A 1 67 ? -8.766 -11.776 44.434 1.00 90.12 67 ALA A N 1
ATOM 529 C CA . ALA A 1 67 ? -7.830 -12.390 45.370 1.00 90.12 67 ALA A CA 1
ATOM 530 C C . ALA A 1 67 ? -7.771 -13.914 45.194 1.00 90.12 67 ALA A C 1
ATOM 532 O O . ALA A 1 67 ? -6.686 -14.490 45.192 1.00 90.12 67 ALA A O 1
ATOM 533 N N . LYS A 1 68 ? -8.922 -14.560 44.966 1.00 90.94 68 LYS A N 1
ATOM 534 C CA . LYS A 1 68 ? -9.000 -16.002 44.702 1.00 90.94 68 LYS A CA 1
ATOM 535 C C . LYS A 1 68 ? -8.343 -16.394 43.373 1.00 90.94 68 LYS A C 1
ATOM 537 O O . LYS A 1 68 ? -7.643 -17.397 43.321 1.00 90.94 68 LYS A O 1
ATOM 542 N N . ALA A 1 69 ? -8.582 -15.635 42.304 1.00 89.06 69 ALA A N 1
ATOM 543 C CA . ALA A 1 69 ? -8.151 -15.998 40.952 1.00 89.06 69 ALA A CA 1
ATOM 544 C C . ALA A 1 69 ? -6.714 -15.572 40.612 1.00 89.06 69 ALA A C 1
ATOM 546 O O . ALA A 1 69 ? -6.019 -16.273 39.881 1.00 89.06 69 ALA A O 1
ATOM 547 N N . PHE A 1 70 ? -6.271 -14.423 41.124 1.00 89.50 70 PHE A N 1
ATOM 548 C CA . PHE A 1 70 ? -5.010 -13.774 40.752 1.00 89.50 70 PHE A CA 1
ATOM 549 C C . PHE A 1 70 ? -4.055 -13.581 41.934 1.00 89.50 70 PHE A C 1
ATOM 551 O O . PHE A 1 70 ? -3.000 -12.977 41.757 1.00 89.50 70 PHE A O 1
ATOM 558 N N . GLN A 1 71 ? -4.418 -14.056 43.134 1.00 90.81 71 GLN A N 1
ATOM 559 C CA . GLN A 1 71 ? -3.653 -13.853 44.375 1.00 90.81 71 GLN A CA 1
ATOM 560 C C . GLN A 1 71 ? -3.431 -12.366 44.710 1.00 90.81 71 GLN A C 1
ATOM 562 O O . GLN A 1 71 ? -2.469 -11.990 45.376 1.00 90.81 71 GLN A O 1
ATOM 567 N N . THR A 1 72 ? -4.319 -11.492 44.232 1.00 89.06 72 THR A N 1
ATOM 568 C CA . THR A 1 72 ? -4.268 -10.050 44.477 1.00 89.06 72 THR A CA 1
ATOM 569 C C . THR A 1 72 ? -5.668 -9.448 44.428 1.00 89.06 72 THR A C 1
ATOM 571 O O . THR A 1 72 ? -6.495 -9.856 43.619 1.00 89.06 72 THR A O 1
ATOM 574 N N . ASP A 1 73 ? -5.942 -8.474 45.292 1.00 89.81 73 ASP A N 1
ATOM 575 C CA . ASP A 1 73 ? -7.166 -7.668 45.270 1.00 89.81 73 ASP A CA 1
ATOM 576 C C . ASP A 1 73 ? -7.027 -6.395 44.412 1.00 89.81 73 ASP A C 1
ATOM 578 O O . ASP A 1 73 ? -8.010 -5.685 44.182 1.00 89.81 73 ASP A O 1
ATOM 582 N N . ASP A 1 74 ? -5.815 -6.126 43.920 1.00 90.69 74 ASP A N 1
ATOM 583 C CA . ASP A 1 74 ? -5.492 -5.004 43.053 1.00 90.69 74 ASP A CA 1
ATOM 584 C C . ASP A 1 74 ? -5.899 -5.317 41.610 1.00 90.69 74 ASP A C 1
ATOM 586 O O . ASP A 1 74 ? -5.305 -6.151 40.912 1.00 90.69 74 ASP A O 1
ATOM 590 N N . ALA A 1 75 ? -6.915 -4.597 41.144 1.00 89.25 75 ALA A N 1
ATOM 591 C CA . ALA A 1 75 ? -7.423 -4.736 39.794 1.00 89.25 75 ALA A CA 1
ATOM 592 C C . ALA A 1 75 ? -6.370 -4.392 38.726 1.00 89.25 75 ALA A C 1
ATOM 594 O O . ALA A 1 75 ? -6.442 -4.938 37.629 1.00 89.25 75 ALA A O 1
ATOM 595 N N . LEU A 1 76 ? -5.367 -3.553 39.014 1.00 90.56 76 LEU A N 1
ATOM 596 C CA . LEU A 1 76 ? -4.309 -3.228 38.054 1.00 90.56 76 LEU A CA 1
ATOM 597 C C . LEU A 1 76 ? -3.363 -4.414 37.830 1.00 90.56 76 LEU A C 1
ATOM 599 O O . LEU A 1 76 ? -3.001 -4.725 36.694 1.00 90.56 76 LEU A O 1
ATOM 603 N N . LYS A 1 77 ? -2.991 -5.111 38.909 1.00 90.31 77 LYS A N 1
ATOM 604 C CA . LYS A 1 77 ? -2.167 -6.327 38.838 1.00 90.31 77 LYS A CA 1
ATOM 605 C C . LYS A 1 77 ? -2.916 -7.465 38.160 1.00 90.31 77 LYS A C 1
ATOM 607 O O . LYS A 1 77 ? -2.356 -8.139 37.298 1.00 90.31 77 LYS A O 1
ATOM 612 N N . ALA A 1 78 ? -4.189 -7.644 38.496 1.00 90.50 78 ALA A N 1
ATOM 613 C CA . ALA A 1 78 ? -5.024 -8.629 37.826 1.00 90.50 78 ALA A CA 1
ATOM 614 C C . ALA A 1 78 ? -5.224 -8.273 36.336 1.00 90.50 78 ALA A C 1
ATOM 616 O O . ALA A 1 78 ? -5.110 -9.150 35.482 1.00 90.50 78 ALA A O 1
ATOM 617 N N . ALA A 1 79 ? -5.386 -6.990 35.989 1.00 90.25 79 ALA A N 1
ATOM 618 C CA . ALA A 1 79 ? -5.462 -6.544 34.599 1.00 90.25 79 ALA A CA 1
ATOM 619 C C . ALA A 1 79 ? -4.167 -6.838 33.831 1.00 90.25 79 ALA A C 1
ATOM 621 O O . ALA A 1 79 ? -4.247 -7.295 32.695 1.00 90.25 79 ALA A O 1
ATOM 622 N N . ARG A 1 80 ? -2.987 -6.667 34.446 1.00 90.75 80 ARG A N 1
ATOM 623 C CA . ARG A 1 80 ? -1.708 -7.087 33.845 1.00 90.75 80 ARG A CA 1
ATOM 624 C C . ARG A 1 80 ? -1.730 -8.570 33.479 1.00 90.75 80 ARG A C 1
ATOM 626 O O . ARG A 1 80 ? -1.456 -8.907 32.334 1.00 90.75 80 ARG A O 1
ATOM 633 N N . ILE A 1 81 ? -2.118 -9.444 34.408 1.00 88.88 81 ILE A N 1
ATOM 634 C CA . ILE A 1 81 ? -2.159 -10.896 34.164 1.00 88.88 81 ILE A CA 1
ATOM 635 C C . ILE A 1 81 ? -3.147 -11.237 33.042 1.00 88.88 81 ILE A C 1
ATOM 637 O O . ILE A 1 81 ? -2.824 -12.025 32.152 1.00 88.88 81 ILE A O 1
ATOM 641 N N . ILE A 1 82 ? -4.336 -10.628 33.055 1.00 89.88 82 ILE A N 1
ATOM 642 C CA . ILE A 1 82 ? -5.359 -10.829 32.020 1.00 89.88 82 ILE A CA 1
ATOM 643 C C . ILE A 1 82 ? -4.829 -10.376 30.659 1.00 89.88 82 ILE A C 1
ATOM 645 O O . ILE A 1 82 ? -4.916 -11.128 29.688 1.00 89.88 82 ILE A O 1
ATOM 649 N N . VAL A 1 83 ? -4.243 -9.179 30.583 1.00 87.75 83 VAL A N 1
ATOM 650 C CA . VAL A 1 83 ? -3.684 -8.630 29.345 1.00 87.75 83 VAL A CA 1
ATOM 651 C C . VAL A 1 83 ? -2.513 -9.464 28.854 1.00 87.75 83 VAL A C 1
ATOM 653 O O . VAL A 1 83 ? -2.436 -9.662 27.654 1.00 87.75 83 VAL A O 1
ATOM 656 N N . GLU A 1 84 ? -1.650 -10.017 29.705 1.00 85.69 84 GLU A N 1
ATOM 657 C CA . GLU A 1 84 ? -0.509 -10.849 29.283 1.00 85.69 84 GLU A CA 1
ATOM 658 C C . GLU A 1 84 ? -0.933 -12.254 28.838 1.00 85.69 84 GLU A C 1
ATOM 660 O O . GLU A 1 84 ? -0.498 -12.728 27.790 1.00 85.69 84 GLU A O 1
ATOM 665 N N . LYS A 1 85 ? -1.809 -12.915 29.605 1.00 84.25 85 LYS A N 1
ATOM 666 C CA . LYS A 1 85 ? -2.102 -14.354 29.456 1.00 84.25 85 LYS A CA 1
ATOM 667 C C . LYS A 1 85 ? -3.460 -14.676 28.833 1.00 84.25 85 LYS A C 1
ATOM 669 O O . LYS A 1 85 ? -3.702 -15.815 28.448 1.00 84.25 85 LYS A O 1
ATOM 674 N N . GLY A 1 86 ? -4.375 -13.713 28.752 1.00 83.19 86 GLY A N 1
ATOM 675 C CA . GLY A 1 86 ? -5.720 -13.930 28.217 1.00 83.19 86 GLY A CA 1
ATOM 676 C C . GLY A 1 86 ? -5.754 -14.168 26.704 1.00 83.19 86 GLY A C 1
ATOM 677 O O . GLY A 1 86 ? -4.745 -14.143 26.002 1.00 83.19 86 GLY A O 1
ATOM 678 N N . LYS A 1 87 ? -6.940 -14.366 26.152 1.00 74.50 87 LYS A N 1
ATOM 679 C CA . LYS A 1 87 ? -7.175 -14.394 24.712 1.00 74.50 87 LYS A CA 1
ATOM 680 C C . LYS A 1 87 ? -7.514 -12.985 24.249 1.00 74.50 87 LYS A C 1
ATOM 682 O O . LYS A 1 87 ? -8.500 -12.409 24.706 1.00 74.50 87 LYS A O 1
ATOM 687 N N . LEU A 1 88 ? -6.662 -12.448 23.382 1.00 68.19 88 LEU A N 1
ATOM 688 C CA . LEU A 1 88 ? -6.950 -11.257 22.592 1.00 68.19 88 LEU A CA 1
ATOM 689 C C . LEU A 1 88 ? -7.842 -11.666 21.422 1.00 68.19 88 LEU A C 1
ATOM 691 O O . LEU A 1 88 ? -7.578 -12.683 20.785 1.00 68.19 88 LEU A O 1
ATOM 695 N N . LYS A 1 89 ? -8.875 -10.873 21.153 1.00 56.19 89 LYS A N 1
ATOM 696 C CA . LYS A 1 89 ? -9.736 -11.022 19.976 1.00 56.19 89 LYS A CA 1
ATOM 697 C C . LYS A 1 89 ? -9.095 -10.458 18.705 1.00 56.19 89 LYS A C 1
ATOM 699 O O . LYS A 1 89 ? -9.318 -10.977 17.617 1.00 56.19 89 LYS A O 1
ATOM 704 N N . VAL A 1 90 ? -8.223 -9.457 18.830 1.00 54.59 90 VAL A N 1
ATOM 705 C CA . VAL A 1 90 ? -7.398 -8.996 17.706 1.00 54.59 90 VAL A CA 1
ATOM 706 C C . VAL A 1 90 ? -6.274 -9.988 17.427 1.00 54.59 90 VAL A C 1
ATOM 708 O O . VAL A 1 90 ? -5.536 -10.372 18.338 1.00 54.59 90 VAL A O 1
ATOM 711 N N . LYS A 1 91 ? -6.145 -10.392 16.152 1.00 48.19 91 LYS A N 1
ATOM 712 C CA . LYS A 1 91 ? -5.119 -11.329 15.678 1.00 48.19 91 LYS A CA 1
ATOM 713 C C . LYS A 1 91 ? -3.731 -10.772 15.992 1.00 48.19 91 LYS A C 1
ATOM 715 O O . LYS A 1 91 ? -3.219 -9.882 15.314 1.00 48.19 91 LYS A O 1
ATOM 720 N N . VAL A 1 92 ? -3.148 -11.318 17.052 1.00 53.50 92 VAL A N 1
ATOM 721 C CA . VAL A 1 92 ? -1.775 -11.072 17.481 1.00 53.50 92 VAL A CA 1
ATOM 722 C C . VAL A 1 92 ? -0.861 -11.501 16.341 1.00 53.50 92 VAL A C 1
ATOM 724 O O . VAL A 1 92 ? -0.983 -12.619 15.839 1.00 53.50 92 VAL A O 1
ATOM 727 N N . TYR A 1 93 ? 0.041 -10.618 15.917 1.00 60.06 93 TYR A N 1
ATOM 728 C CA . TYR A 1 93 ? 1.139 -11.021 15.049 1.00 60.06 93 TYR A CA 1
ATOM 729 C C . TYR A 1 93 ? 1.898 -12.179 15.701 1.00 60.06 93 TYR A C 1
ATOM 731 O O . TYR A 1 93 ? 2.399 -12.036 16.817 1.00 60.06 93 TYR A O 1
ATOM 739 N N . VAL A 1 94 ? 1.961 -13.317 15.013 1.00 63.84 94 VAL A N 1
ATOM 740 C CA . VAL A 1 94 ? 2.750 -14.473 15.441 1.00 63.84 94 VAL A CA 1
ATOM 741 C C . VAL A 1 94 ? 4.079 -14.400 14.695 1.00 63.84 94 VAL A C 1
ATOM 743 O O . VAL A 1 94 ? 4.059 -14.548 13.472 1.00 63.84 94 VAL A O 1
ATOM 746 N N . PRO A 1 95 ? 5.209 -14.160 15.387 1.00 70.12 95 PRO A N 1
ATOM 747 C CA . PRO A 1 95 ? 6.514 -14.104 14.743 1.00 70.12 95 PRO A CA 1
ATOM 748 C C . PRO A 1 95 ? 6.821 -15.403 14.000 1.00 70.12 95 PRO A C 1
ATOM 750 O O . PRO A 1 95 ? 6.686 -16.495 14.557 1.00 70.12 95 PRO A O 1
ATOM 753 N N . LYS A 1 96 ? 7.255 -15.278 12.744 1.00 80.75 96 LYS A N 1
ATOM 754 C CA . LYS A 1 96 ? 7.714 -16.398 11.914 1.00 80.75 96 LYS A CA 1
ATOM 755 C C . LYS A 1 96 ? 9.185 -16.169 11.568 1.00 80.75 96 LYS A C 1
ATOM 757 O O . LYS A 1 96 ? 9.470 -15.654 10.490 1.00 80.75 96 LYS A O 1
ATOM 762 N N . PRO A 1 97 ? 10.128 -16.539 12.453 1.00 82.94 97 PRO A N 1
ATOM 763 C CA . PRO A 1 97 ? 11.519 -16.094 12.355 1.00 82.94 97 PRO A CA 1
ATOM 764 C C . PRO A 1 97 ? 12.196 -16.503 11.043 1.00 82.94 97 PRO A C 1
ATOM 766 O O . PRO A 1 97 ? 12.922 -15.707 10.462 1.00 82.94 97 PRO A O 1
ATOM 769 N N . PHE A 1 98 ? 11.914 -17.706 10.532 1.00 85.50 98 PHE A N 1
ATOM 770 C CA . PHE A 1 98 ? 12.450 -18.150 9.242 1.00 85.50 98 PHE A CA 1
ATOM 771 C C . PHE A 1 98 ? 11.902 -17.324 8.068 1.00 85.50 98 PHE A C 1
ATOM 773 O O . PHE A 1 98 ? 12.664 -16.882 7.217 1.00 85.50 98 PHE A O 1
ATOM 780 N N . THR A 1 99 ? 10.590 -17.071 8.041 1.00 86.62 99 THR A N 1
ATOM 781 C CA . THR A 1 99 ? 9.962 -16.249 6.997 1.00 86.62 99 THR A CA 1
ATOM 782 C C . THR A 1 99 ? 10.464 -14.809 7.046 1.00 86.62 99 THR A C 1
ATOM 784 O O . THR A 1 99 ? 10.741 -14.236 6.001 1.00 86.62 99 THR A O 1
ATOM 787 N N . GLU A 1 100 ? 10.614 -14.236 8.242 1.00 87.62 100 GLU A N 1
ATOM 788 C CA . GLU A 1 100 ? 11.188 -12.899 8.411 1.00 87.62 100 GLU A CA 1
ATOM 789 C C . GLU A 1 100 ? 12.628 -12.836 7.913 1.00 87.62 100 GLU A C 1
ATOM 791 O O . GLU A 1 100 ? 12.952 -11.937 7.155 1.00 87.62 100 GLU A O 1
ATOM 796 N N . LEU A 1 101 ? 13.471 -13.807 8.277 1.00 92.12 101 LEU A N 1
ATOM 797 C CA . LEU A 1 101 ? 14.863 -13.843 7.834 1.00 92.12 101 LEU A CA 1
ATOM 798 C C . LEU A 1 101 ? 14.976 -13.900 6.305 1.00 92.12 101 LEU A C 1
ATOM 800 O O . LEU A 1 101 ? 15.783 -13.181 5.721 1.00 92.12 101 LEU A O 1
ATOM 804 N N . VAL A 1 102 ? 14.164 -14.744 5.661 1.00 93.69 102 VAL A N 1
ATOM 805 C CA . VAL A 1 102 ? 14.147 -14.864 4.197 1.00 93.69 102 VAL A CA 1
ATOM 806 C C . VAL A 1 102 ? 13.679 -13.560 3.552 1.00 93.69 102 VAL A C 1
ATOM 808 O O . VAL A 1 102 ? 14.344 -13.066 2.647 1.00 93.69 102 VAL A O 1
ATOM 811 N N . LEU A 1 103 ? 12.570 -12.980 4.022 1.00 93.44 103 LEU A N 1
ATOM 812 C CA . LEU A 1 103 ? 12.035 -11.739 3.455 1.00 93.44 103 LEU A CA 1
ATOM 813 C C . LEU A 1 103 ? 12.964 -10.543 3.692 1.00 93.44 103 LEU A C 1
ATOM 815 O O . LEU A 1 103 ? 13.161 -9.760 2.772 1.00 93.44 103 LEU A O 1
ATOM 819 N N . ASP A 1 104 ? 13.574 -10.427 4.873 1.00 94.00 104 ASP A N 1
ATOM 820 C CA . ASP A 1 104 ? 14.566 -9.389 5.175 1.00 94.00 104 ASP A CA 1
ATOM 821 C C . ASP A 1 104 ? 15.799 -9.527 4.268 1.00 94.00 104 ASP A C 1
ATOM 823 O O . ASP A 1 104 ? 16.340 -8.529 3.792 1.00 94.00 104 ASP A O 1
ATOM 827 N N . GLY A 1 105 ? 16.236 -10.763 4.000 1.00 95.75 105 GLY A N 1
ATOM 828 C CA . GLY A 1 105 ? 17.339 -11.044 3.082 1.00 95.75 105 GLY A CA 1
ATOM 829 C C . GLY A 1 105 ? 17.031 -10.621 1.645 1.00 95.75 105 GLY A C 1
ATOM 830 O O . GLY A 1 105 ? 17.859 -9.966 1.013 1.00 95.75 105 GLY A O 1
ATOM 831 N N . ILE A 1 106 ? 15.831 -10.942 1.148 1.00 94.25 106 ILE A N 1
ATOM 832 C CA . ILE A 1 106 ? 15.369 -10.521 -0.185 1.00 94.25 106 ILE A CA 1
ATOM 833 C C . ILE A 1 106 ? 15.253 -8.994 -0.247 1.00 94.25 106 ILE A C 1
ATOM 835 O O . ILE A 1 106 ? 15.816 -8.380 -1.148 1.00 94.25 106 ILE A O 1
ATOM 839 N N . ALA A 1 107 ? 14.611 -8.374 0.745 1.00 95.06 107 ALA A N 1
ATOM 840 C CA . ALA A 1 107 ? 14.452 -6.925 0.827 1.00 95.06 107 ALA A CA 1
ATOM 841 C C . ALA A 1 107 ? 15.801 -6.188 0.812 1.00 95.06 107 ALA A C 1
ATOM 843 O O . ALA A 1 107 ? 15.954 -5.163 0.144 1.00 95.06 107 ALA A O 1
ATOM 844 N N . LEU A 1 108 ? 16.801 -6.711 1.532 1.00 94.75 108 LEU A N 1
ATOM 845 C CA . LEU A 1 108 ? 18.152 -6.157 1.534 1.00 94.75 108 LEU A CA 1
ATOM 846 C C . LEU A 1 108 ? 18.817 -6.299 0.162 1.00 94.75 108 LEU A C 1
ATOM 848 O O . LEU A 1 108 ? 19.390 -5.330 -0.334 1.00 94.75 108 LEU A O 1
ATOM 852 N N . PHE A 1 109 ? 18.730 -7.481 -0.453 1.00 93.06 109 PHE A N 1
ATOM 853 C CA . PHE A 1 109 ? 19.275 -7.723 -1.789 1.00 93.06 109 PHE A CA 1
ATOM 854 C C . PHE A 1 109 ? 18.670 -6.768 -2.826 1.00 93.06 109 PHE A C 1
ATOM 856 O O . PHE A 1 109 ? 19.407 -6.101 -3.550 1.00 93.06 109 PHE A O 1
ATOM 863 N N . GLU A 1 110 ? 17.344 -6.635 -2.849 1.00 91.75 110 GLU A N 1
ATOM 864 C CA . GLU A 1 110 ? 16.639 -5.720 -3.750 1.00 91.75 110 GLU A CA 1
ATOM 865 C C . GLU A 1 110 ? 16.998 -4.259 -3.482 1.00 91.75 110 GLU A C 1
ATOM 867 O O . GLU A 1 110 ? 17.220 -3.502 -4.422 1.00 91.75 110 GLU A O 1
ATOM 872 N N . THR A 1 111 ? 17.140 -3.860 -2.214 1.00 92.88 111 THR A N 1
ATOM 873 C CA . THR A 1 111 ? 17.578 -2.501 -1.856 1.00 92.88 111 THR A CA 1
ATOM 874 C C . THR A 1 111 ? 18.977 -2.207 -2.398 1.00 92.88 111 THR A C 1
ATOM 876 O O . THR A 1 111 ? 19.220 -1.124 -2.936 1.00 92.88 111 THR A O 1
ATOM 879 N N . VAL A 1 112 ? 19.904 -3.163 -2.289 1.00 92.44 112 VAL A N 1
ATOM 880 C CA . VAL A 1 112 ? 21.262 -3.033 -2.839 1.00 92.44 112 VAL A CA 1
ATOM 881 C C . VAL A 1 112 ? 21.220 -2.962 -4.366 1.00 92.44 112 VAL A C 1
ATOM 883 O O . VAL A 1 112 ? 21.855 -2.081 -4.944 1.00 92.44 112 VAL A O 1
ATOM 886 N N . ALA A 1 113 ? 20.436 -3.826 -5.015 1.00 89.25 113 ALA A N 1
ATOM 887 C CA . ALA A 1 113 ? 20.274 -3.832 -6.467 1.00 89.25 113 ALA A CA 1
ATOM 888 C C . ALA A 1 113 ? 19.669 -2.514 -6.983 1.00 89.25 113 ALA A C 1
ATOM 890 O O . ALA A 1 113 ? 20.224 -1.891 -7.887 1.00 89.25 113 ALA A O 1
ATOM 891 N N . ALA A 1 114 ? 18.588 -2.035 -6.363 1.00 90.94 114 ALA A N 1
ATOM 892 C CA . ALA A 1 114 ? 17.964 -0.757 -6.689 1.00 90.94 114 ALA A CA 1
ATOM 893 C C . ALA A 1 114 ? 18.938 0.410 -6.494 1.00 90.94 114 ALA A C 1
ATOM 895 O O . ALA A 1 114 ? 19.034 1.284 -7.351 1.00 90.94 114 ALA A O 1
ATOM 896 N N . THR A 1 115 ? 19.714 0.403 -5.406 1.00 92.00 115 THR A N 1
ATOM 897 C CA . THR A 1 115 ? 20.740 1.426 -5.156 1.00 92.00 115 THR A CA 1
ATOM 898 C C . THR A 1 115 ? 21.794 1.429 -6.258 1.00 92.00 115 THR A C 1
ATOM 900 O O . THR A 1 115 ? 22.129 2.495 -6.765 1.00 92.00 115 THR A O 1
ATOM 903 N N . TYR A 1 116 ? 22.284 0.255 -6.664 1.00 89.94 116 TYR A N 1
ATOM 904 C CA . TYR A 1 116 ? 23.243 0.130 -7.760 1.00 89.94 116 TYR A CA 1
ATOM 905 C C . TYR A 1 116 ? 22.688 0.706 -9.071 1.00 89.94 116 TYR A C 1
ATOM 907 O O . TYR A 1 116 ? 23.325 1.570 -9.668 1.00 89.94 116 TYR A O 1
ATOM 915 N N . ILE A 1 117 ? 21.466 0.321 -9.458 1.00 87.75 117 ILE A N 1
ATOM 916 C CA . ILE A 1 117 ? 20.793 0.825 -10.668 1.00 87.75 117 ILE A CA 1
ATOM 917 C C . ILE A 1 117 ? 20.618 2.351 -10.613 1.00 87.75 117 ILE A C 1
ATOM 919 O O . ILE A 1 117 ? 20.861 3.052 -11.596 1.00 87.75 117 ILE A O 1
ATOM 923 N N . LEU A 1 118 ? 20.228 2.895 -9.459 1.00 89.75 118 LEU A N 1
ATOM 924 C CA . LEU A 1 118 ? 20.063 4.337 -9.274 1.00 89.75 118 LEU A CA 1
ATOM 925 C C . LEU A 1 118 ? 21.393 5.099 -9.324 1.00 89.75 118 LEU A C 1
ATOM 927 O O . LEU A 1 118 ? 21.407 6.239 -9.787 1.00 89.75 118 LEU A O 1
ATOM 931 N N . VAL A 1 119 ? 22.493 4.515 -8.839 1.00 89.00 119 VAL A N 1
ATOM 932 C CA . VAL A 1 119 ? 23.838 5.108 -8.944 1.00 89.00 119 VAL A CA 1
ATOM 933 C C . VAL A 1 119 ? 24.292 5.133 -10.395 1.00 89.00 119 VAL A C 1
ATOM 935 O O . VAL A 1 119 ? 24.711 6.187 -10.867 1.00 89.00 119 VAL A O 1
ATOM 938 N N . ASP A 1 120 ? 24.153 4.009 -11.094 1.00 85.50 120 ASP A N 1
ATOM 939 C CA . ASP A 1 120 ? 24.543 3.857 -12.497 1.00 85.50 120 ASP A CA 1
ATOM 940 C C . ASP A 1 120 ? 23.823 4.872 -13.403 1.00 85.50 120 ASP A C 1
ATOM 942 O O . ASP A 1 120 ? 24.433 5.535 -14.235 1.00 85.50 120 ASP A O 1
ATOM 946 N N . ASN A 1 121 ? 22.539 5.119 -13.128 1.00 84.00 121 ASN A N 1
ATOM 947 C CA . ASN A 1 121 ? 21.724 6.100 -13.849 1.00 84.00 121 ASN A CA 1
ATOM 948 C C . ASN A 1 121 ? 21.843 7.545 -13.310 1.00 84.00 121 ASN A C 1
ATOM 950 O O . ASN A 1 121 ? 21.103 8.431 -13.746 1.00 84.00 121 ASN A O 1
ATOM 954 N N . GLY A 1 122 ? 22.697 7.805 -12.312 1.00 89.75 122 GLY A N 1
ATOM 955 C CA . GLY A 1 122 ? 22.860 9.132 -11.700 1.00 89.75 122 GLY A CA 1
ATOM 956 C C . GLY A 1 122 ? 21.623 9.663 -10.955 1.00 89.75 122 GLY A C 1
ATOM 957 O O . GLY A 1 122 ? 21.507 10.866 -10.718 1.00 89.75 122 GLY A O 1
ATOM 958 N N . ARG A 1 123 ? 20.677 8.792 -10.579 1.00 93.06 123 ARG A N 1
ATOM 959 C CA . ARG A 1 123 ? 19.390 9.143 -9.945 1.00 93.06 123 ARG A CA 1
ATOM 960 C C . ARG A 1 123 ? 19.352 8.948 -8.430 1.00 93.06 123 ARG A C 1
ATOM 962 O O . ARG A 1 123 ? 18.388 9.388 -7.801 1.00 93.06 123 ARG A O 1
ATOM 969 N N . LEU A 1 124 ? 20.383 8.354 -7.821 1.00 95.19 124 LEU A N 1
ATOM 970 C CA . LEU A 1 124 ? 20.429 8.138 -6.368 1.00 95.19 124 LEU A CA 1
ATOM 971 C C . LEU A 1 124 ? 20.183 9.426 -5.549 1.00 95.19 124 LEU A C 1
ATOM 973 O O . LEU A 1 124 ? 19.372 9.370 -4.624 1.00 95.19 124 LEU A O 1
ATOM 977 N N . PRO A 1 125 ? 20.783 10.596 -5.865 1.00 96.62 125 PRO A N 1
ATOM 978 C CA . PRO A 1 125 ? 20.516 11.817 -5.102 1.00 96.62 125 PRO A CA 1
ATOM 979 C C . PRO A 1 125 ? 19.043 12.241 -5.152 1.00 96.62 125 PRO A C 1
ATOM 981 O O . PRO A 1 125 ? 18.457 12.550 -4.115 1.00 96.62 125 PRO A O 1
ATOM 984 N N . SER A 1 126 ? 18.425 12.204 -6.337 1.00 95.88 126 SER A N 1
ATOM 985 C CA . SER A 1 126 ? 17.001 12.511 -6.516 1.00 95.88 126 SER A CA 1
ATOM 986 C C . SER A 1 126 ? 16.122 11.549 -5.720 1.00 95.88 126 SER A C 1
ATOM 988 O O . SER A 1 126 ? 15.209 11.992 -5.030 1.00 95.88 126 SER A O 1
ATOM 990 N N . PHE A 1 127 ? 16.432 10.252 -5.753 1.00 96.81 127 PHE A N 1
ATOM 991 C CA . PHE A 1 127 ? 15.722 9.236 -4.980 1.00 96.81 127 PHE A CA 1
ATOM 992 C C . PHE A 1 127 ? 15.801 9.486 -3.466 1.00 96.81 127 PHE A C 1
ATOM 994 O O . PHE A 1 127 ? 14.779 9.476 -2.786 1.00 96.81 127 PHE A O 1
ATOM 1001 N N . LEU A 1 128 ? 16.989 9.780 -2.927 1.00 97.25 128 LEU A N 1
ATOM 1002 C CA . LEU A 1 128 ? 17.155 10.061 -1.496 1.00 97.25 128 LEU A CA 1
ATOM 1003 C C . LEU A 1 128 ? 16.399 11.324 -1.065 1.00 97.25 128 LEU A C 1
ATOM 1005 O O . LEU A 1 128 ? 15.766 11.329 -0.007 1.00 97.25 128 LEU A O 1
ATOM 1009 N N . ILE A 1 129 ? 16.418 12.372 -1.894 1.00 97.94 129 ILE A N 1
ATOM 1010 C CA . ILE A 1 129 ? 15.615 13.580 -1.667 1.00 97.94 129 ILE A CA 1
ATOM 1011 C C . ILE A 1 129 ? 14.128 13.219 -1.641 1.00 97.94 129 ILE A C 1
ATOM 1013 O O . ILE A 1 129 ? 13.423 13.630 -0.722 1.00 97.94 129 ILE A O 1
ATOM 1017 N N . LEU A 1 130 ? 13.651 12.412 -2.592 1.00 97.56 130 LEU A N 1
ATOM 1018 C CA . LEU A 1 130 ? 12.259 11.964 -2.632 1.00 97.56 130 LEU A CA 1
ATOM 1019 C C . LEU A 1 130 ? 11.873 11.148 -1.393 1.00 97.56 130 LEU A C 1
ATOM 1021 O O . LEU A 1 130 ? 10.816 11.406 -0.828 1.00 97.56 130 LEU A O 1
ATOM 1025 N N . CYS A 1 131 ? 12.727 10.251 -0.894 1.00 97.50 131 CYS A N 1
ATOM 1026 C CA . CYS A 1 131 ? 12.479 9.528 0.360 1.00 97.50 131 CYS A CA 1
ATOM 1027 C C . CYS A 1 131 ? 12.286 10.481 1.553 1.00 97.50 131 CYS A C 1
ATOM 1029 O O . CYS A 1 131 ? 11.389 10.281 2.380 1.00 97.50 131 CYS A O 1
ATOM 1031 N N . VAL A 1 132 ? 13.090 11.548 1.635 1.00 97.69 132 VAL A N 1
ATOM 1032 C CA . VAL A 1 132 ? 12.933 12.588 2.664 1.00 97.69 132 VAL A CA 1
ATOM 1033 C C . VAL A 1 132 ? 11.632 13.363 2.458 1.00 97.69 132 VAL A C 1
ATOM 1035 O O . VAL A 1 132 ? 10.874 13.532 3.411 1.00 97.69 132 VAL A O 1
ATOM 1038 N N . LEU A 1 133 ? 11.336 13.796 1.231 1.00 97.31 133 LEU A N 1
ATOM 1039 C CA . LEU A 1 133 ? 10.116 14.544 0.913 1.00 97.31 133 LEU A CA 1
ATOM 1040 C C . LEU A 1 133 ? 8.849 13.731 1.200 1.00 97.31 133 LEU A C 1
ATOM 1042 O O . LEU A 1 133 ? 7.919 14.262 1.799 1.00 97.31 133 LEU A O 1
ATOM 1046 N N . VAL A 1 134 ? 8.826 12.444 0.851 1.00 96.38 134 VAL A N 1
ATOM 1047 C CA . VAL A 1 134 ? 7.725 11.522 1.167 1.00 96.38 134 VAL A CA 1
ATOM 1048 C C . VAL A 1 134 ? 7.573 11.366 2.678 1.00 96.38 134 VAL A C 1
ATOM 1050 O O . VAL A 1 134 ? 6.466 11.470 3.199 1.00 96.38 134 VAL A O 1
ATOM 1053 N N . SER A 1 135 ? 8.674 11.187 3.410 1.00 95.12 135 SER A N 1
ATOM 1054 C CA . SER A 1 135 ? 8.630 11.089 4.874 1.00 95.12 135 SER A CA 1
ATOM 1055 C C . SER A 1 135 ? 8.063 12.366 5.505 1.00 95.12 135 SER A C 1
ATOM 1057 O O . SER A 1 135 ? 7.216 12.302 6.397 1.00 95.12 135 SER A O 1
ATOM 1059 N N . LEU A 1 136 ? 8.475 13.539 5.012 1.00 95.81 136 LEU A N 1
ATOM 1060 C CA . LEU A 1 136 ? 7.925 14.824 5.440 1.00 95.81 136 LEU A CA 1
ATOM 1061 C C . LEU A 1 136 ? 6.442 14.953 5.073 1.00 95.81 136 LEU A C 1
ATOM 1063 O O . LEU A 1 136 ? 5.660 15.397 5.912 1.00 95.81 136 LEU A O 1
ATOM 1067 N N . LEU A 1 137 ? 6.030 14.533 3.874 1.00 94.00 137 LEU A N 1
ATOM 1068 C CA . LEU A 1 137 ? 4.630 14.528 3.440 1.00 94.00 137 LEU A CA 1
ATOM 1069 C C . LEU A 1 137 ? 3.764 13.674 4.375 1.00 94.00 137 LEU A C 1
ATOM 1071 O O . LEU A 1 137 ? 2.717 14.134 4.828 1.00 94.00 137 LEU A O 1
ATOM 1075 N N . ILE A 1 138 ? 4.214 12.465 4.717 1.00 92.06 138 ILE A N 1
ATOM 1076 C CA . ILE A 1 138 ? 3.506 11.577 5.648 1.00 92.06 138 ILE A CA 1
ATOM 1077 C C . ILE A 1 138 ? 3.385 12.251 7.022 1.00 92.06 138 ILE A C 1
ATOM 1079 O O . ILE A 1 138 ? 2.280 12.388 7.546 1.00 92.06 138 ILE A O 1
ATOM 1083 N N . LEU A 1 139 ? 4.488 12.751 7.590 1.00 91.56 139 LEU A N 1
ATOM 1084 C CA . LEU A 1 139 ? 4.490 13.377 8.920 1.00 91.56 139 LEU A CA 1
ATOM 1085 C C . LEU A 1 139 ? 3.622 14.644 8.986 1.00 91.56 139 LEU A C 1
ATOM 1087 O O . LEU A 1 139 ? 2.851 14.837 9.931 1.00 91.56 139 LEU A O 1
ATOM 1091 N N . THR A 1 140 ? 3.728 15.512 7.982 1.00 92.19 140 THR A N 1
ATOM 1092 C CA . THR A 1 140 ? 2.920 16.738 7.879 1.00 92.19 140 THR A CA 1
ATOM 1093 C C . THR A 1 140 ? 1.440 16.414 7.712 1.00 92.19 140 THR A C 1
ATOM 1095 O O . THR A 1 140 ? 0.606 16.992 8.407 1.00 92.19 140 THR A O 1
ATOM 1098 N N . THR A 1 141 ? 1.105 15.429 6.879 1.00 91.50 141 THR A N 1
ATOM 1099 C CA . THR A 1 141 ? -0.275 14.965 6.706 1.00 91.50 141 THR A CA 1
ATOM 1100 C C . THR A 1 141 ? -0.837 14.406 8.006 1.00 91.50 141 THR A C 1
ATOM 1102 O O . THR A 1 141 ? -1.922 14.811 8.419 1.00 91.50 141 THR A O 1
ATOM 1105 N N . MET A 1 142 ? -0.097 13.533 8.694 1.00 87.56 142 MET A N 1
ATOM 1106 C CA . MET A 1 142 ? -0.537 12.955 9.965 1.00 87.56 142 MET A CA 1
ATOM 1107 C C . MET A 1 142 ? -0.778 14.040 11.022 1.00 87.56 142 MET A C 1
ATOM 1109 O O . MET A 1 142 ? -1.829 14.059 11.656 1.00 87.56 142 MET A O 1
ATOM 1113 N N . THR A 1 143 ? 0.141 14.996 11.177 1.00 88.44 143 THR A N 1
ATOM 1114 C CA . THR A 1 143 ? 0.011 16.074 12.178 1.00 88.44 143 THR A CA 1
ATOM 1115 C C . THR A 1 143 ? -1.121 17.059 11.865 1.00 88.44 143 THR A C 1
ATOM 1117 O O . THR A 1 143 ? -1.871 17.461 12.767 1.00 88.44 143 THR A O 1
ATOM 1120 N N . LEU A 1 144 ? -1.297 17.423 10.593 1.00 90.62 144 LEU A N 1
ATOM 1121 C CA . LEU A 1 144 ? -2.393 18.282 10.154 1.00 90.62 144 LEU A CA 1
ATOM 1122 C C . LEU A 1 144 ? -3.744 17.581 10.338 1.00 90.62 144 LEU A C 1
ATOM 1124 O O . LEU A 1 144 ? -4.658 18.157 10.935 1.00 90.62 144 LEU A O 1
ATOM 1128 N N . CYS A 1 145 ? -3.859 16.326 9.896 1.00 89.50 145 CYS A N 1
ATOM 1129 C CA . CYS A 1 145 ? -5.086 15.536 10.003 1.00 89.50 145 CYS A CA 1
ATOM 1130 C C . CYS A 1 145 ? -5.456 15.229 11.455 1.00 89.50 145 CYS A C 1
ATOM 1132 O O . CYS A 1 145 ? -6.641 15.257 11.785 1.00 89.50 145 CYS A O 1
ATOM 1134 N N . ALA A 1 146 ? -4.476 15.044 12.345 1.00 86.44 146 ALA A N 1
ATOM 1135 C CA . ALA A 1 146 ? -4.710 14.926 13.783 1.00 86.44 146 ALA A CA 1
ATOM 1136 C C . ALA A 1 146 ? -5.470 16.145 14.326 1.00 86.44 146 ALA A C 1
ATOM 1138 O O . ALA A 1 146 ? -6.450 16.034 15.067 1.00 86.44 146 ALA A O 1
ATOM 1139 N N . THR A 1 147 ? -5.011 17.336 13.935 1.00 87.56 147 THR A N 1
ATOM 1140 C CA . THR A 1 147 ? -5.525 18.610 14.443 1.00 87.56 147 THR A CA 1
ATOM 1141 C C . THR A 1 147 ? -6.873 18.950 13.818 1.00 87.56 147 THR A C 1
ATOM 1143 O O . THR A 1 147 ? -7.830 19.278 14.524 1.00 87.56 147 THR A O 1
ATOM 1146 N N . VAL A 1 148 ? -6.954 18.869 12.491 1.00 90.00 148 VAL A N 1
ATOM 1147 C CA . VAL A 1 148 ? -8.151 19.207 11.717 1.00 90.00 148 VAL A CA 1
ATOM 1148 C C . VAL A 1 148 ? -9.239 18.160 11.933 1.00 90.00 148 VAL A C 1
ATOM 1150 O O . VAL A 1 148 ? -10.357 18.523 12.288 1.00 90.00 148 VAL A O 1
ATOM 1153 N N . GLY A 1 149 ? -8.911 16.871 11.822 1.00 88.56 149 GLY A N 1
ATOM 1154 C CA . GLY A 1 149 ? -9.855 15.768 12.000 1.00 88.56 149 GLY A CA 1
ATOM 1155 C C . GLY A 1 149 ? -10.494 15.772 13.386 1.00 88.56 149 GLY A C 1
ATOM 1156 O O . GLY A 1 149 ? -11.715 15.670 13.505 1.00 88.56 149 GLY A O 1
ATOM 1157 N N . ARG A 1 150 ? -9.709 16.008 14.447 1.00 86.25 150 ARG A N 1
ATOM 1158 C CA . ARG A 1 150 ? -10.247 16.119 15.812 1.00 86.25 150 ARG A CA 1
ATOM 1159 C C . ARG A 1 150 ? -11.202 17.306 15.964 1.00 86.25 150 ARG A C 1
ATOM 1161 O O . ARG A 1 150 ? -12.249 17.155 16.591 1.00 86.25 150 ARG A O 1
ATOM 1168 N N . LYS A 1 151 ? -10.874 18.467 15.383 1.00 90.38 151 LYS A N 1
ATOM 1169 C CA . LYS A 1 151 ? -11.752 19.651 15.405 1.00 90.38 151 LYS A CA 1
ATOM 1170 C C . LYS A 1 151 ? -13.045 19.410 14.630 1.00 90.38 151 LYS A C 1
ATOM 1172 O O . LYS A 1 151 ? -14.114 19.687 15.160 1.00 90.38 151 LYS A O 1
ATOM 1177 N N . ILE A 1 152 ? -12.953 18.859 13.421 1.00 88.94 152 ILE A N 1
ATOM 1178 C CA . ILE A 1 152 ? -14.115 18.547 12.581 1.00 88.94 152 ILE A CA 1
ATOM 1179 C C . ILE A 1 152 ? -15.022 17.539 13.289 1.00 88.94 152 ILE A C 1
ATOM 1181 O O . ILE A 1 152 ? -16.211 17.797 13.442 1.00 88.94 152 ILE A O 1
ATOM 1185 N N . SER A 1 153 ? -14.466 16.441 13.802 1.00 89.12 153 SER A N 1
ATOM 1186 C CA . SER A 1 153 ? -15.232 15.406 14.505 1.00 89.12 153 SER A CA 1
ATOM 1187 C C . SER A 1 153 ? -15.894 15.937 15.783 1.00 89.12 153 SER A C 1
ATOM 1189 O O . SER A 1 153 ? -17.045 15.614 16.070 1.00 89.12 153 SER A O 1
ATOM 1191 N N . ALA A 1 154 ? -15.209 16.798 16.542 1.00 88.69 154 ALA A N 1
ATOM 1192 C CA . ALA A 1 154 ? -15.776 17.410 17.743 1.00 88.69 154 ALA A CA 1
ATOM 1193 C C . ALA A 1 154 ? -16.832 18.486 17.437 1.00 88.69 154 ALA A C 1
ATOM 1195 O O . ALA A 1 154 ? -17.746 18.681 18.235 1.00 88.69 154 ALA A O 1
ATOM 1196 N N . HIS A 1 155 ? -16.716 19.194 16.315 1.00 90.44 155 HIS A N 1
ATOM 1197 C CA . HIS A 1 155 ? -17.638 20.273 15.973 1.00 90.44 155 HIS A CA 1
ATOM 1198 C C . HIS A 1 155 ? -18.859 19.771 15.198 1.00 90.44 155 HIS A C 1
ATOM 1200 O O . HIS A 1 155 ? -19.986 20.022 15.606 1.00 90.44 155 HIS A O 1
ATOM 1206 N N . PHE A 1 156 ? -18.637 19.025 14.116 1.00 88.38 156 PHE A N 1
ATOM 1207 C CA . PHE A 1 156 ? -19.688 18.599 13.191 1.00 88.38 156 PHE A CA 1
ATOM 1208 C C . PHE A 1 156 ? -20.269 17.219 13.513 1.00 88.38 156 PHE A C 1
ATOM 1210 O O . PHE A 1 156 ? -21.392 16.933 13.117 1.00 88.38 156 PHE A O 1
ATOM 1217 N N . MET A 1 157 ? -19.533 16.362 14.232 1.00 86.12 157 MET A N 1
ATOM 1218 C CA . MET A 1 157 ? -19.926 14.963 14.465 1.00 86.12 157 MET A CA 1
ATOM 1219 C C . MET A 1 157 ? -20.071 14.611 15.950 1.00 86.12 157 MET A C 1
ATOM 1221 O O . MET A 1 157 ? -20.017 13.438 16.307 1.00 86.12 157 MET A O 1
ATOM 1225 N N . SER A 1 158 ? -20.228 15.592 16.844 1.00 84.62 158 SER A N 1
ATOM 1226 C CA . SER A 1 158 ? -20.254 15.344 18.295 1.00 84.62 158 SER A CA 1
ATOM 1227 C C . SER A 1 158 ? -21.551 14.746 18.821 1.00 84.62 158 SER A C 1
ATOM 1229 O O . SER A 1 158 ? -21.529 14.085 19.860 1.00 84.62 158 SER A O 1
ATOM 1231 N N . MET A 1 159 ? -22.661 14.963 18.121 1.00 82.50 159 MET A N 1
ATOM 1232 C CA . MET A 1 159 ? -23.979 14.486 18.532 1.00 82.50 159 MET A CA 1
ATOM 1233 C C . MET A 1 159 ? -24.261 13.070 18.017 1.00 82.50 159 MET A C 1
ATOM 1235 O O . MET A 1 159 ? -23.585 12.561 17.116 1.00 82.50 159 MET A O 1
ATOM 1239 N N . ALA A 1 160 ? -25.277 12.428 18.598 1.00 76.00 160 ALA A N 1
ATOM 1240 C CA . ALA A 1 160 ? -25.834 11.201 18.044 1.00 76.00 160 ALA A CA 1
ATOM 1241 C C . ALA A 1 160 ? -26.310 11.459 16.600 1.00 76.00 160 ALA A C 1
ATOM 1243 O O . ALA A 1 160 ? -26.828 12.544 16.325 1.00 76.00 160 ALA A O 1
ATOM 1244 N N . PRO A 1 161 ? -26.149 10.497 15.678 1.00 77.19 161 PRO A N 1
ATOM 1245 C CA . PRO A 1 161 ? -25.705 9.113 15.896 1.00 77.19 161 PRO A CA 1
ATOM 1246 C C . PRO A 1 161 ? -24.176 8.899 15.889 1.00 77.19 161 PRO A C 1
ATOM 1248 O O . PRO A 1 161 ? -23.702 7.873 16.378 1.00 77.19 161 PRO A O 1
ATOM 1251 N N . PHE A 1 162 ? -23.385 9.870 15.421 1.00 78.94 162 PHE A N 1
ATOM 1252 C CA . PHE A 1 162 ? -21.937 9.712 15.206 1.00 78.94 162 PHE A CA 1
ATOM 1253 C C . PHE A 1 162 ? -21.112 9.673 16.504 1.00 78.94 162 PHE A C 1
ATOM 1255 O O . PHE A 1 162 ? -20.178 8.875 16.625 1.00 78.94 162 PHE A O 1
ATOM 1262 N N . ASN A 1 163 ? -21.489 10.476 17.507 1.00 82.06 163 ASN A N 1
ATOM 1263 C CA . ASN A 1 163 ? -20.890 10.493 18.850 1.00 82.06 163 ASN A CA 1
ATOM 1264 C C . ASN A 1 163 ? -19.364 10.733 18.874 1.00 82.06 163 ASN A C 1
ATOM 1266 O O . ASN A 1 163 ? -18.632 10.097 19.636 1.00 82.06 163 ASN A O 1
ATOM 1270 N N . ASN A 1 164 ? -18.886 11.678 18.062 1.00 80.12 164 ASN A N 1
ATOM 1271 C CA . ASN A 1 164 ? -17.488 12.092 17.924 1.00 80.12 164 ASN A CA 1
ATOM 1272 C C . ASN A 1 164 ? -16.548 10.906 17.599 1.00 80.12 164 ASN A C 1
ATOM 1274 O O . ASN A 1 164 ? -15.780 10.470 18.469 1.00 80.12 164 ASN A O 1
ATOM 1278 N N . PRO A 1 165 ? -16.582 10.374 16.361 1.00 73.62 165 PRO A N 1
ATOM 1279 C CA . PRO A 1 165 ? -15.861 9.154 15.982 1.00 73.62 165 PRO A CA 1
ATOM 1280 C C . PRO A 1 165 ? -14.347 9.240 16.228 1.00 73.62 165 PRO A C 1
ATOM 1282 O O . PRO A 1 165 ? -13.734 8.275 16.691 1.00 73.62 165 PRO A O 1
ATOM 1285 N N . LEU A 1 166 ? -13.746 10.418 16.029 1.00 79.31 166 LEU A N 1
ATOM 1286 C CA . LEU A 1 166 ? -12.304 10.638 16.185 1.00 79.31 166 LEU A CA 1
ATOM 1287 C C . LEU A 1 166 ? -11.887 11.081 17.600 1.00 79.31 166 LEU A C 1
ATOM 1289 O O . LEU A 1 166 ? -10.766 11.550 17.803 1.00 79.31 166 LEU A O 1
ATOM 1293 N N . LYS A 1 167 ? -12.758 10.924 18.609 1.00 77.38 167 LYS A N 1
ATOM 1294 C CA . LYS A 1 167 ? -12.434 11.268 20.006 1.00 77.38 167 LYS A CA 1
ATOM 1295 C C . LYS A 1 167 ? -11.270 10.442 20.560 1.00 77.38 167 LYS A C 1
ATOM 1297 O O . LYS A 1 167 ? -10.487 10.948 21.358 1.00 77.38 167 LYS A O 1
ATOM 1302 N N . SER A 1 168 ? -11.179 9.162 20.192 1.00 71.56 168 SER A N 1
ATOM 1303 C CA . SER A 1 168 ? -10.140 8.262 20.709 1.00 71.56 168 SER A CA 1
ATOM 1304 C C . SER A 1 168 ? -8.864 8.318 19.878 1.00 71.56 168 SER A C 1
ATOM 1306 O O . SER A 1 168 ? -8.937 8.195 18.658 1.00 71.56 168 SER A O 1
ATOM 1308 N N . ASP A 1 169 ? -7.704 8.363 20.538 1.00 69.06 169 ASP A N 1
ATOM 1309 C CA . ASP A 1 169 ? -6.393 8.416 19.869 1.00 69.06 169 ASP A CA 1
ATOM 1310 C C . ASP A 1 169 ? -6.140 7.245 18.909 1.00 69.06 169 ASP A C 1
ATOM 1312 O O . ASP A 1 169 ? -5.437 7.400 17.918 1.00 69.06 169 ASP A O 1
ATOM 1316 N N . THR A 1 170 ? -6.712 6.066 19.167 1.00 63.28 170 THR A N 1
ATOM 1317 C CA . THR A 1 170 ? -6.590 4.913 18.260 1.00 63.28 170 THR A CA 1
ATOM 1318 C C . THR A 1 170 ? -7.343 5.138 16.950 1.00 63.28 170 THR A C 1
ATOM 1320 O O . THR A 1 170 ? -6.759 4.939 15.888 1.00 63.28 170 THR A O 1
ATOM 1323 N N . ALA A 1 171 ? -8.598 5.595 17.027 1.00 66.88 171 ALA A N 1
ATOM 1324 C CA . ALA A 1 171 ? -9.404 5.921 15.849 1.00 66.88 171 ALA A CA 1
ATOM 1325 C C . ALA A 1 171 ? -8.798 7.096 15.075 1.00 66.88 171 ALA A C 1
ATOM 1327 O O . ALA A 1 171 ? -8.718 7.051 13.853 1.00 66.88 171 ALA A O 1
ATOM 1328 N N . LEU A 1 172 ? -8.293 8.109 15.788 1.00 75.56 172 LEU A N 1
ATOM 1329 C CA . LEU A 1 172 ? -7.609 9.237 15.168 1.00 75.56 172 LEU A CA 1
ATOM 1330 C C . LEU A 1 172 ? -6.337 8.792 14.430 1.00 75.56 172 LEU A C 1
ATOM 1332 O O . LEU A 1 172 ? -6.154 9.165 13.283 1.00 75.56 172 LEU A O 1
ATOM 1336 N N . ARG A 1 173 ? -5.509 7.922 15.021 1.00 75.88 173 ARG A N 1
ATOM 1337 C CA . ARG A 1 173 ? -4.322 7.372 14.339 1.00 75.88 173 ARG A CA 1
ATOM 1338 C C . ARG A 1 173 ? -4.668 6.500 13.133 1.00 75.88 173 ARG A C 1
ATOM 1340 O O . ARG A 1 173 ? -3.937 6.516 12.151 1.00 75.88 173 ARG A O 1
ATOM 1347 N N . GLN A 1 174 ? -5.750 5.720 13.195 1.00 76.25 174 GLN A N 1
ATOM 1348 C CA . GLN A 1 174 ? -6.240 4.960 12.036 1.00 76.25 174 GLN A CA 1
ATOM 1349 C C . GLN A 1 174 ? -6.713 5.904 10.928 1.00 76.25 174 GLN A C 1
ATOM 1351 O O . GLN A 1 174 ? -6.378 5.686 9.771 1.00 76.25 174 GLN A O 1
ATOM 1356 N N . PHE A 1 175 ? -7.424 6.972 11.290 1.00 81.88 175 PHE A N 1
ATOM 1357 C CA . PHE A 1 175 ? -7.850 8.015 10.365 1.00 81.88 175 PHE A CA 1
ATOM 1358 C C . PHE A 1 175 ? -6.653 8.729 9.727 1.00 81.88 175 PHE A C 1
ATOM 1360 O O . PHE A 1 175 ? -6.557 8.770 8.509 1.00 81.88 175 PHE A O 1
ATOM 1367 N N . GLU A 1 176 ? -5.691 9.207 10.520 1.00 84.38 176 GLU A N 1
ATOM 1368 C CA . GLU A 1 176 ? -4.446 9.818 10.032 1.00 84.38 176 GLU A CA 1
ATOM 1369 C C . GLU A 1 176 ? -3.696 8.889 9.070 1.00 84.38 176 GLU A C 1
ATOM 1371 O O . GLU A 1 176 ? -3.303 9.312 7.984 1.00 84.38 176 GLU A O 1
ATOM 1376 N N . SER A 1 177 ? -3.535 7.617 9.459 1.00 81.50 177 SER A N 1
ATOM 1377 C CA . SER A 1 177 ? -2.884 6.593 8.638 1.00 81.50 177 SER A CA 1
ATOM 1378 C C . SER A 1 177 ? -3.602 6.383 7.310 1.00 81.50 177 SER A C 1
ATOM 1380 O O . SER A 1 177 ? -2.964 6.102 6.305 1.00 81.50 177 SER A O 1
ATOM 1382 N N . GLN A 1 178 ? -4.926 6.490 7.307 1.00 86.50 178 GLN A N 1
ATOM 1383 C CA . GLN A 1 178 ? -5.722 6.245 6.119 1.00 86.50 178 GLN A CA 1
ATOM 1384 C C . GLN A 1 178 ? -5.769 7.467 5.189 1.00 86.50 178 GLN A C 1
ATOM 1386 O O . GLN A 1 178 ? -5.814 7.308 3.971 1.00 86.50 178 GLN A O 1
ATOM 1391 N N . VAL A 1 179 ? -5.724 8.688 5.736 1.00 91.75 179 VAL A N 1
ATOM 1392 C CA . VAL A 1 179 ? -5.748 9.922 4.937 1.00 91.75 179 VAL A CA 1
ATOM 1393 C C . VAL A 1 179 ? -4.459 10.112 4.140 1.00 91.75 179 VAL A C 1
ATOM 1395 O O . VAL A 1 179 ? -4.532 10.502 2.977 1.00 91.75 179 VAL A O 1
ATOM 1398 N N . TRP A 1 180 ? -3.282 9.839 4.715 1.00 92.44 180 TRP A N 1
ATOM 1399 C CA . TRP A 1 180 ? -2.043 9.984 3.940 1.00 92.44 180 TRP A CA 1
ATOM 1400 C C . TRP A 1 180 ? -1.962 8.964 2.797 1.00 92.44 180 TRP A C 1
ATOM 1402 O O . TRP A 1 180 ? -1.518 9.332 1.713 1.00 92.44 180 TRP A O 1
ATOM 1412 N N . GLN A 1 181 ? -2.453 7.735 3.008 1.00 91.69 181 GLN A N 1
ATOM 1413 C CA . GLN A 1 181 ? -2.568 6.718 1.954 1.00 91.69 181 GLN A CA 1
ATOM 1414 C C . GLN A 1 181 ? -3.483 7.210 0.833 1.00 91.69 181 GLN A C 1
ATOM 1416 O O . GLN A 1 181 ? -3.064 7.218 -0.319 1.00 91.69 181 GLN A O 1
ATOM 1421 N N . LEU A 1 182 ? -4.654 7.761 1.179 1.00 94.81 182 LEU A N 1
ATOM 1422 C CA . LEU A 1 182 ? -5.566 8.342 0.194 1.00 94.81 182 LEU A CA 1
ATOM 1423 C C . LEU A 1 182 ? -4.895 9.457 -0.620 1.00 94.81 182 LEU A C 1
ATOM 1425 O O . LEU A 1 182 ? -5.027 9.493 -1.840 1.00 94.81 182 LEU A O 1
ATOM 1429 N N . ILE A 1 183 ? -4.188 10.379 0.041 1.00 95.31 183 ILE A N 1
ATOM 1430 C CA . ILE A 1 183 ? -3.499 11.491 -0.634 1.00 95.31 183 ILE A CA 1
ATOM 1431 C C . ILE A 1 183 ? -2.449 10.961 -1.611 1.00 95.31 183 ILE A C 1
ATOM 1433 O O . ILE A 1 183 ? -2.368 11.448 -2.739 1.00 95.31 183 ILE A O 1
ATOM 1437 N N . VAL A 1 184 ? -1.675 9.959 -1.194 1.00 95.12 184 VAL A N 1
ATOM 1438 C CA . VAL A 1 184 ? -0.682 9.310 -2.049 1.00 95.12 184 VAL A CA 1
ATOM 1439 C C . VAL A 1 184 ? -1.359 8.617 -3.228 1.00 95.12 184 VAL A C 1
ATOM 1441 O O . VAL A 1 184 ? -1.015 8.930 -4.361 1.00 95.12 184 VAL A O 1
ATOM 1444 N N . HIS A 1 185 ? -2.357 7.761 -3.008 1.00 96.00 185 HIS A N 1
ATOM 1445 C CA . HIS A 1 185 ? -3.021 7.043 -4.096 1.00 96.00 185 HIS A CA 1
ATOM 1446 C C . HIS A 1 185 ? -3.727 7.988 -5.074 1.00 96.00 185 HIS A C 1
ATOM 1448 O O . HIS A 1 185 ? -3.612 7.797 -6.281 1.00 96.00 185 HIS A O 1
ATOM 1454 N N . VAL A 1 186 ? -4.380 9.060 -4.607 1.00 97.06 186 VAL A N 1
ATOM 1455 C CA . VAL A 1 186 ? -4.968 10.083 -5.494 1.00 97.06 186 VAL A CA 1
ATOM 1456 C C . VAL A 1 186 ? -3.883 10.808 -6.293 1.00 97.06 186 VAL A C 1
ATO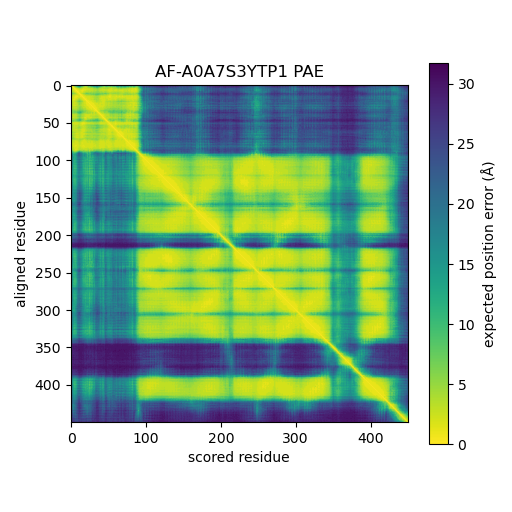M 1458 O O . VAL A 1 186 ? -4.033 10.995 -7.503 1.00 97.06 186 VAL A O 1
ATOM 1461 N N . GLY A 1 187 ? -2.786 11.206 -5.643 1.00 96.00 187 GLY A N 1
ATOM 1462 C CA . GLY A 1 187 ? -1.670 11.896 -6.287 1.00 96.00 187 GLY A CA 1
ATOM 1463 C C . GLY A 1 187 ? -0.975 11.036 -7.343 1.00 96.00 187 GLY A C 1
ATOM 1464 O O . GLY A 1 187 ? -0.811 11.478 -8.481 1.00 96.00 187 GLY A O 1
ATOM 1465 N N . MET A 1 188 ? -0.637 9.794 -6.997 1.00 95.31 188 MET A N 1
ATOM 1466 C CA . MET A 1 188 ? 0.031 8.854 -7.898 1.00 95.31 188 MET A CA 1
ATOM 1467 C C . MET A 1 188 ? -0.889 8.388 -9.023 1.00 95.31 188 MET A C 1
ATOM 1469 O O . MET A 1 188 ? -0.459 8.369 -10.172 1.00 95.31 188 MET A O 1
ATOM 1473 N N . SER A 1 189 ? -2.180 8.166 -8.754 1.00 95.31 189 SER A N 1
ATOM 1474 C CA . SER A 1 189 ? -3.175 7.913 -9.807 1.00 95.31 189 SER A CA 1
ATOM 1475 C C . SER A 1 189 ? -3.265 9.073 -10.793 1.00 95.31 189 SER A C 1
ATOM 1477 O O . SER A 1 189 ? -3.298 8.861 -12.002 1.00 95.31 189 SER A O 1
ATOM 1479 N N . SER A 1 190 ? -3.280 10.312 -10.292 1.00 95.12 190 SER A N 1
ATOM 1480 C CA . SER A 1 190 ? -3.339 11.507 -11.139 1.00 95.12 190 SER A CA 1
ATOM 1481 C C . SER A 1 190 ? -2.079 11.646 -11.996 1.00 95.12 190 SER A C 1
ATOM 1483 O O . SER A 1 190 ? -2.175 11.944 -13.185 1.00 95.12 190 SER A O 1
ATOM 1485 N N . LEU A 1 191 ? -0.901 11.389 -11.419 1.00 93.25 191 LEU A N 1
ATOM 1486 C CA . LEU A 1 191 ? 0.368 11.422 -12.144 1.00 93.25 191 LEU A CA 1
ATOM 1487 C C . LEU A 1 191 ? 0.465 10.295 -13.186 1.00 93.25 191 LEU A C 1
ATOM 1489 O O . LEU A 1 191 ? 0.873 10.548 -14.317 1.00 93.25 191 LEU A O 1
ATOM 1493 N N . ALA A 1 192 ? 0.040 9.079 -12.843 1.00 92.00 192 ALA A N 1
ATOM 1494 C CA . ALA A 1 192 ? -0.006 7.948 -13.766 1.00 92.00 192 ALA A CA 1
ATOM 1495 C C . ALA A 1 192 ? -0.968 8.212 -14.937 1.00 92.00 192 ALA A C 1
ATOM 1497 O O . ALA A 1 192 ? -0.616 7.965 -16.089 1.00 92.00 192 ALA A O 1
ATOM 1498 N N . LEU A 1 193 ? -2.148 8.784 -14.669 1.00 91.69 193 LEU A N 1
ATOM 1499 C CA . LEU A 1 193 ? -3.104 9.194 -15.704 1.00 91.69 193 LEU A CA 1
ATOM 1500 C C . LEU A 1 193 ? -2.563 10.326 -16.587 1.00 91.69 193 LEU A C 1
ATOM 1502 O O . LEU A 1 193 ? -2.798 10.318 -17.794 1.00 91.69 193 LEU A O 1
ATOM 1506 N N . TYR A 1 194 ? -1.819 11.277 -16.017 1.00 91.31 194 TYR A N 1
ATOM 1507 C CA . TYR A 1 194 ? -1.137 12.319 -16.785 1.00 91.31 194 TYR A CA 1
ATOM 1508 C C . TYR A 1 194 ? -0.108 11.711 -17.749 1.00 91.31 194 TYR A C 1
ATOM 1510 O O . TYR A 1 194 ? -0.165 11.983 -18.948 1.00 91.31 194 TYR A O 1
ATOM 1518 N N . VAL A 1 195 ? 0.770 10.830 -17.256 1.00 88.06 195 VAL A N 1
ATOM 1519 C CA . VAL A 1 195 ? 1.766 10.126 -18.084 1.00 88.06 195 VAL A CA 1
ATOM 1520 C C . VAL A 1 195 ? 1.087 9.321 -19.196 1.00 88.06 195 VAL A C 1
ATOM 1522 O O . VAL A 1 195 ? 1.498 9.431 -20.352 1.00 88.06 195 VAL A O 1
ATOM 1525 N N . TYR A 1 196 ? 0.006 8.603 -18.866 1.00 84.50 196 TYR A N 1
ATOM 1526 C CA . TYR A 1 196 ? -0.837 7.872 -19.819 1.00 84.50 196 TYR A CA 1
ATOM 1527 C C . TYR A 1 196 ? -1.418 8.788 -20.907 1.00 84.50 196 TYR A C 1
ATOM 1529 O O . TYR A 1 196 ? -1.308 8.502 -22.098 1.00 84.50 196 TYR A O 1
ATOM 1537 N N . SER A 1 197 ? -1.988 9.935 -20.522 1.00 84.38 197 SER A N 1
ATOM 1538 C CA . SER A 1 197 ? -2.583 10.888 -21.470 1.00 84.38 197 SER A CA 1
ATOM 1539 C C . SER A 1 197 ? -1.566 11.547 -22.409 1.00 84.38 197 SER A C 1
ATOM 1541 O O . SER A 1 197 ? -1.928 11.947 -23.514 1.00 84.38 197 SER A O 1
ATOM 1543 N N . ASN A 1 198 ? -0.290 11.602 -22.018 1.00 82.06 198 ASN A N 1
ATOM 1544 C CA . ASN A 1 198 ? 0.798 12.188 -22.803 1.00 82.06 198 ASN A CA 1
ATOM 1545 C C . ASN A 1 198 ? 1.442 11.189 -23.776 1.00 82.06 198 ASN A C 1
ATOM 1547 O O . ASN A 1 198 ? 2.645 11.236 -24.022 1.00 82.06 198 ASN A O 1
ATOM 1551 N N . GLY A 1 199 ? 0.651 10.274 -24.336 1.00 69.12 199 GLY A N 1
ATOM 1552 C CA . GLY A 1 199 ? 1.080 9.383 -25.418 1.00 69.12 199 GLY A CA 1
ATOM 1553 C C . GLY A 1 199 ? 1.443 7.958 -24.999 1.00 69.12 199 GLY A C 1
ATOM 1554 O O . GLY A 1 199 ? 1.688 7.137 -25.878 1.00 69.12 199 GLY A O 1
ATOM 1555 N N . GLU A 1 200 ? 1.398 7.637 -23.704 1.00 69.06 200 GLU A N 1
ATOM 1556 C CA . GLU A 1 200 ? 1.639 6.284 -23.183 1.00 69.06 200 GLU A CA 1
ATOM 1557 C C . GLU A 1 200 ? 0.319 5.482 -23.107 1.00 69.06 200 GLU A C 1
ATOM 1559 O O . GLU A 1 200 ? -0.143 5.124 -22.026 1.00 69.06 200 GLU A O 1
ATOM 1564 N N . ASP A 1 201 ? -0.333 5.212 -24.248 1.00 67.62 201 ASP A N 1
ATOM 1565 C CA . ASP A 1 201 ? -1.607 4.457 -24.344 1.00 67.62 201 ASP A CA 1
ATOM 1566 C C . ASP A 1 201 ? -1.409 2.928 -24.219 1.00 67.62 201 ASP A C 1
ATOM 1568 O O . ASP A 1 201 ? -1.803 2.124 -25.072 1.00 67.62 201 ASP A O 1
ATOM 1572 N N . PHE A 1 202 ? -0.792 2.505 -23.115 1.00 65.81 202 PHE A N 1
ATOM 1573 C CA . PHE A 1 202 ? -0.418 1.108 -22.874 1.00 65.81 202 PHE A CA 1
ATOM 1574 C C . PHE A 1 202 ? -1.616 0.175 -22.611 1.00 65.81 202 PHE A C 1
ATOM 1576 O O . PHE A 1 202 ? -1.509 -1.043 -22.747 1.00 65.81 202 PHE A O 1
ATOM 1583 N N . LEU A 1 203 ? -2.789 0.702 -22.236 1.00 65.94 203 LEU A N 1
ATOM 1584 C CA . LEU A 1 203 ? -3.975 -0.128 -21.979 1.00 65.94 203 LEU A CA 1
ATOM 1585 C C . LEU A 1 203 ? -4.651 -0.574 -23.279 1.00 65.94 203 LEU A C 1
ATOM 1587 O O . LEU A 1 203 ? -5.077 -1.735 -23.385 1.00 65.94 203 LEU A O 1
ATOM 1591 N N . SER A 1 204 ? -4.732 0.329 -24.259 1.00 62.41 204 SER A N 1
ATOM 1592 C CA . SER A 1 204 ? -5.510 0.130 -25.486 1.00 62.41 204 SER A CA 1
ATOM 1593 C C . SER A 1 204 ? -4.698 -0.492 -26.619 1.00 62.41 204 SER A C 1
ATOM 1595 O O . SER A 1 204 ? -5.285 -1.042 -27.550 1.00 62.41 204 SER A O 1
ATOM 1597 N N . ARG A 1 205 ? -3.360 -0.455 -26.547 1.00 61.12 205 ARG A N 1
ATOM 1598 C CA . ARG A 1 205 ? -2.471 -0.926 -27.620 1.00 61.12 205 ARG A CA 1
ATOM 1599 C C . ARG A 1 205 ? -1.541 -2.041 -27.138 1.00 61.12 205 ARG A C 1
ATOM 1601 O O . ARG A 1 205 ? -0.383 -1.780 -26.832 1.00 61.12 205 ARG A O 1
ATOM 1608 N N . PRO A 1 206 ? -1.995 -3.311 -27.127 1.00 53.00 206 PRO A N 1
ATOM 1609 C CA . PRO A 1 206 ? -1.154 -4.434 -26.717 1.00 53.00 206 PRO A CA 1
ATOM 1610 C C . PRO A 1 206 ? 0.128 -4.570 -27.547 1.00 53.00 206 PRO A C 1
ATOM 1612 O O . PRO A 1 206 ? 1.144 -5.036 -27.049 1.00 53.00 206 PRO A O 1
ATOM 1615 N N . SER A 1 207 ? 0.093 -4.121 -28.805 1.00 49.62 207 SER A N 1
ATOM 1616 C CA . SER A 1 207 ? 1.256 -4.086 -29.688 1.00 49.62 207 SER A CA 1
ATOM 1617 C C . SER A 1 207 ? 2.361 -3.148 -29.200 1.00 49.62 207 SER A C 1
ATOM 1619 O O . SER A 1 207 ? 3.492 -3.335 -29.612 1.00 49.62 207 SER A O 1
ATOM 1621 N N . GLN A 1 208 ? 2.083 -2.181 -28.316 1.00 52.91 208 GLN A N 1
ATOM 1622 C CA . GLN A 1 208 ? 3.120 -1.352 -27.686 1.00 52.91 208 GLN A CA 1
ATOM 1623 C C . GLN A 1 208 ? 3.895 -2.099 -26.590 1.00 52.91 208 GLN A C 1
ATOM 1625 O O . GLN A 1 208 ? 5.027 -1.734 -26.306 1.00 52.91 208 GLN A O 1
ATOM 1630 N N . PHE A 1 209 ? 3.347 -3.186 -26.023 1.00 52.28 209 PHE A N 1
ATOM 1631 C CA . PHE A 1 209 ? 4.128 -4.097 -25.169 1.00 52.28 209 PHE A CA 1
ATOM 1632 C C . PHE A 1 209 ? 5.145 -4.922 -25.972 1.00 52.28 209 PHE A C 1
ATOM 1634 O O . PHE A 1 209 ? 6.098 -5.440 -25.398 1.00 52.28 209 PHE A O 1
ATOM 1641 N N . LEU A 1 210 ? 4.903 -5.072 -27.280 1.00 48.09 210 LEU A N 1
ATOM 1642 C CA . LEU A 1 210 ? 5.682 -5.885 -28.222 1.00 48.09 210 LEU A CA 1
ATOM 1643 C C . LEU A 1 210 ? 6.538 -5.044 -29.165 1.00 48.09 210 LEU A C 1
ATOM 1645 O O . LEU A 1 210 ? 7.525 -5.541 -29.696 1.00 48.09 210 LEU A O 1
ATOM 1649 N N . GLN A 1 211 ? 6.194 -3.767 -29.351 1.00 47.75 211 GLN A N 1
ATOM 1650 C CA . GLN A 1 211 ? 7.121 -2.754 -29.829 1.00 47.75 211 GLN A CA 1
ATOM 1651 C C . GLN A 1 211 ? 8.122 -2.531 -28.704 1.00 47.75 211 GLN A C 1
ATOM 1653 O O . GLN A 1 211 ? 8.047 -1.559 -27.955 1.00 47.75 211 GLN A O 1
ATOM 1658 N N . LEU A 1 212 ? 9.038 -3.498 -28.584 1.00 47.34 212 LEU A N 1
ATOM 1659 C CA . LEU A 1 212 ? 10.358 -3.312 -28.018 1.00 47.34 212 LEU A CA 1
ATOM 1660 C C . LEU A 1 212 ? 10.787 -1.926 -28.449 1.00 47.34 212 LEU A C 1
ATOM 1662 O O . LEU A 1 212 ? 10.842 -1.620 -29.643 1.00 47.34 212 LEU A O 1
ATOM 1666 N N . TRP A 1 213 ? 10.942 -1.061 -27.462 1.00 45.91 213 TRP A N 1
ATOM 1667 C CA . TRP A 1 213 ? 11.352 0.293 -27.714 1.00 45.91 213 TRP A CA 1
ATOM 1668 C C . TRP A 1 213 ? 12.594 0.228 -28.594 1.00 45.91 213 TRP A C 1
ATOM 1670 O O . TRP A 1 213 ? 13.556 -0.467 -28.253 1.00 45.91 213 TRP A O 1
ATOM 1680 N N . GLN A 1 214 ? 12.516 0.843 -29.775 1.00 41.22 214 GLN A N 1
ATOM 1681 C CA . GLN A 1 214 ? 13.651 0.897 -30.677 1.00 41.22 214 GLN A CA 1
ATOM 1682 C C . GLN A 1 214 ? 14.797 1.504 -29.875 1.00 41.22 214 GLN A C 1
ATOM 1684 O O . GLN A 1 214 ? 14.663 2.599 -29.333 1.00 41.22 214 GLN A O 1
ATOM 1689 N N . LEU A 1 215 ? 15.870 0.725 -29.723 1.00 40.72 215 LEU A N 1
ATOM 1690 C CA . LEU A 1 215 ? 17.131 1.129 -29.116 1.00 40.72 215 LEU A CA 1
ATOM 1691 C C . LEU A 1 215 ? 17.432 2.592 -29.486 1.00 40.72 215 LEU A C 1
ATOM 1693 O O . LEU A 1 215 ? 17.704 2.837 -30.660 1.00 40.72 215 LEU A O 1
ATOM 1697 N N . ASN A 1 216 ? 17.364 3.517 -28.512 1.00 43.78 216 ASN A N 1
ATOM 1698 C CA . ASN A 1 216 ? 18.054 4.827 -28.449 1.00 43.78 216 ASN A CA 1
ATOM 1699 C C . ASN A 1 216 ? 17.245 6.084 -28.098 1.00 43.78 216 ASN A C 1
ATOM 1701 O O . ASN A 1 216 ? 17.862 7.148 -28.057 1.00 43.78 216 ASN A O 1
ATOM 1705 N N . ASP A 1 217 ? 15.954 6.042 -27.785 1.00 54.22 217 ASP A N 1
ATOM 1706 C CA . ASP A 1 217 ? 15.379 7.242 -27.161 1.00 54.22 217 ASP A CA 1
ATOM 1707 C C . ASP A 1 217 ? 15.863 7.350 -25.689 1.00 54.22 217 ASP A C 1
ATOM 1709 O O . ASP A 1 217 ? 16.449 6.425 -25.123 1.00 54.22 217 ASP A O 1
ATOM 1713 N N . GLU A 1 218 ? 15.681 8.480 -25.019 1.00 66.12 218 GLU A N 1
ATOM 1714 C CA . GLU A 1 218 ? 15.811 8.552 -23.556 1.00 66.12 218 GLU A CA 1
ATOM 1715 C C . GLU A 1 218 ? 14.412 8.425 -22.943 1.00 66.12 218 GLU A C 1
ATOM 1717 O O . GLU A 1 218 ? 13.439 8.942 -23.498 1.00 66.12 218 GLU A O 1
ATOM 1722 N N . MET A 1 219 ? 14.273 7.743 -21.796 1.00 76.56 219 MET A N 1
ATOM 1723 C CA . MET A 1 219 ? 12.983 7.714 -21.097 1.00 76.56 219 MET A CA 1
ATOM 1724 C C . MET A 1 219 ? 12.524 9.141 -20.800 1.00 76.56 219 MET A C 1
ATOM 1726 O O . MET A 1 219 ? 13.270 9.948 -20.236 1.00 76.56 219 MET A O 1
ATOM 1730 N N . ARG A 1 220 ? 11.263 9.433 -21.124 1.00 84.56 220 ARG A N 1
ATOM 1731 C CA . ARG A 1 220 ? 10.669 10.745 -20.882 1.00 84.56 220 ARG A CA 1
ATOM 1732 C C . ARG A 1 220 ? 10.769 11.107 -19.396 1.00 84.56 220 ARG A C 1
ATOM 1734 O O . ARG A 1 220 ? 10.542 10.279 -18.513 1.00 84.56 220 ARG A O 1
ATOM 1741 N N . GLY A 1 221 ? 11.134 12.354 -19.104 1.00 87.44 221 GLY A N 1
ATOM 1742 C CA . GLY A 1 221 ? 11.463 12.766 -17.735 1.00 87.44 221 GLY A CA 1
ATOM 1743 C C . GLY A 1 221 ? 10.310 12.618 -16.732 1.00 87.44 221 GLY A C 1
ATOM 1744 O O . GLY A 1 221 ? 10.548 12.341 -15.561 1.00 87.44 221 GLY A O 1
ATOM 1745 N N . ASP A 1 222 ? 9.061 12.761 -17.173 1.00 89.31 222 ASP A N 1
ATOM 1746 C CA . ASP A 1 222 ? 7.860 12.520 -16.363 1.00 89.31 222 ASP A CA 1
ATOM 1747 C C . ASP A 1 222 ? 7.671 11.034 -16.007 1.00 89.31 222 ASP A C 1
ATOM 1749 O O . ASP A 1 222 ? 7.319 10.739 -14.866 1.00 89.31 222 ASP A O 1
ATOM 1753 N N . VAL A 1 223 ? 7.980 10.110 -16.924 1.00 89.38 223 VAL A N 1
ATOM 1754 C CA . VAL A 1 223 ? 8.010 8.660 -16.668 1.00 89.38 223 VAL A CA 1
ATOM 1755 C C . VAL A 1 223 ? 9.076 8.340 -15.623 1.00 89.38 223 VAL A C 1
ATOM 1757 O O . VAL A 1 223 ? 8.779 7.697 -14.618 1.00 89.38 223 VAL A O 1
ATOM 1760 N N . VAL A 1 224 ? 10.297 8.856 -15.799 1.00 90.69 224 VAL A N 1
ATOM 1761 C CA . VAL A 1 224 ? 11.387 8.668 -14.824 1.00 90.69 224 VAL A CA 1
ATOM 1762 C C . VAL A 1 224 ? 10.983 9.197 -13.447 1.00 90.69 224 VAL A C 1
ATOM 1764 O O . VAL A 1 224 ? 11.161 8.511 -12.442 1.00 90.69 224 VAL A O 1
ATOM 1767 N N . ASN A 1 225 ? 10.395 10.393 -13.384 1.00 92.38 225 ASN A N 1
ATOM 1768 C CA . ASN A 1 225 ? 9.951 10.980 -12.122 1.00 92.38 225 ASN A CA 1
ATOM 1769 C C . ASN A 1 225 ? 8.846 10.151 -11.452 1.00 92.38 225 ASN A C 1
ATOM 1771 O O . ASN A 1 225 ? 8.913 9.946 -10.242 1.00 92.38 225 ASN A O 1
ATOM 1775 N N . LEU A 1 226 ? 7.872 9.638 -12.213 1.00 93.50 226 LEU A N 1
ATOM 1776 C CA . LEU A 1 226 ? 6.834 8.741 -11.694 1.00 93.50 226 LEU A CA 1
ATOM 1777 C C . LEU A 1 226 ? 7.455 7.483 -11.065 1.00 93.50 226 LEU A C 1
ATOM 1779 O O . LEU A 1 226 ? 7.133 7.153 -9.924 1.00 93.50 226 LEU A O 1
ATOM 1783 N N . TYR A 1 227 ? 8.406 6.843 -11.751 1.00 94.12 227 TYR A N 1
ATOM 1784 C CA . TYR A 1 227 ? 9.139 5.686 -11.227 1.00 94.12 227 TYR A CA 1
ATOM 1785 C C . TYR A 1 227 ? 9.886 5.996 -9.928 1.00 94.12 227 TYR A C 1
ATOM 1787 O O . TYR A 1 227 ? 9.779 5.247 -8.956 1.00 94.12 227 TYR A O 1
ATOM 1795 N N . LEU A 1 228 ? 10.637 7.101 -9.893 1.00 95.69 228 LEU A N 1
ATOM 1796 C CA . LEU A 1 228 ? 11.427 7.474 -8.720 1.00 95.69 228 LEU A CA 1
ATOM 1797 C C . LEU A 1 228 ? 10.543 7.799 -7.512 1.00 95.69 228 LEU A C 1
ATOM 1799 O O . LEU A 1 228 ? 10.868 7.395 -6.395 1.00 95.69 228 LEU A O 1
ATOM 1803 N N . VAL A 1 229 ? 9.428 8.506 -7.723 1.00 96.38 229 VAL A N 1
ATOM 1804 C CA . VAL A 1 229 ? 8.480 8.837 -6.652 1.00 96.38 229 VAL A CA 1
ATOM 1805 C C . VAL A 1 229 ? 7.800 7.571 -6.130 1.00 96.38 229 VAL A C 1
ATOM 1807 O O . VAL A 1 229 ? 7.769 7.375 -4.915 1.00 96.38 229 VAL A O 1
ATOM 1810 N N . GLN A 1 230 ? 7.323 6.682 -7.010 1.00 95.81 230 GLN A N 1
ATOM 1811 C CA . GLN A 1 230 ? 6.677 5.440 -6.580 1.00 95.81 230 GLN A CA 1
ATOM 1812 C C . GLN A 1 230 ? 7.646 4.536 -5.807 1.00 95.81 230 GLN A C 1
ATOM 1814 O O . GLN A 1 230 ? 7.311 4.042 -4.727 1.00 95.81 230 GLN A O 1
ATOM 1819 N N . LEU A 1 231 ? 8.875 4.371 -6.311 1.00 96.00 231 LEU A N 1
ATOM 1820 C CA . LEU A 1 231 ? 9.907 3.590 -5.635 1.00 96.00 231 LEU A CA 1
ATOM 1821 C C . LEU A 1 231 ? 10.230 4.177 -4.253 1.00 96.00 231 LEU A C 1
ATOM 1823 O O . LEU A 1 231 ? 10.367 3.427 -3.289 1.00 96.00 231 LEU A O 1
ATOM 1827 N N . ALA A 1 232 ? 10.305 5.508 -4.126 1.00 97.19 232 ALA A N 1
ATOM 1828 C CA . ALA A 1 232 ? 10.545 6.172 -2.845 1.00 97.19 232 ALA A CA 1
ATOM 1829 C C . ALA A 1 232 ? 9.396 5.938 -1.850 1.00 97.19 232 ALA A C 1
ATOM 1831 O O . ALA A 1 232 ? 9.651 5.633 -0.684 1.00 97.19 232 ALA A O 1
ATOM 1832 N N . ILE A 1 233 ? 8.139 6.019 -2.299 1.00 96.25 233 ILE A N 1
ATOM 1833 C CA . ILE A 1 233 ? 6.955 5.745 -1.469 1.00 96.25 233 ILE A CA 1
ATOM 1834 C C . ILE A 1 233 ? 6.981 4.312 -0.940 1.00 96.25 233 ILE A C 1
ATOM 1836 O O . ILE A 1 233 ? 6.827 4.090 0.265 1.00 96.25 233 ILE A O 1
ATOM 1840 N N . TRP A 1 234 ? 7.204 3.333 -1.815 1.00 95.19 234 TRP A N 1
ATOM 1841 C CA . TRP A 1 234 ? 7.224 1.932 -1.406 1.00 95.19 234 TRP A CA 1
ATOM 1842 C C . TRP A 1 234 ? 8.422 1.600 -0.525 1.00 95.19 234 TRP A C 1
ATOM 1844 O O . TRP A 1 234 ? 8.256 0.864 0.444 1.00 95.19 234 TRP A O 1
ATOM 1854 N N . PHE A 1 235 ? 9.591 2.190 -0.783 1.00 95.94 235 PHE A N 1
ATOM 1855 C CA . PHE A 1 235 ? 10.765 2.023 0.068 1.00 95.94 235 PHE A CA 1
ATOM 1856 C C . PHE A 1 235 ? 10.548 2.598 1.475 1.00 95.94 235 PHE A C 1
ATOM 1858 O O . PHE A 1 235 ? 10.781 1.910 2.470 1.00 95.94 235 PHE A O 1
ATOM 1865 N N . VAL A 1 236 ? 10.036 3.831 1.585 1.00 96.06 236 VAL A N 1
ATOM 1866 C CA . VAL A 1 236 ? 9.695 4.443 2.883 1.00 96.06 236 VAL A CA 1
ATOM 1867 C C . VAL A 1 236 ? 8.654 3.596 3.621 1.00 96.06 236 VAL A C 1
ATOM 1869 O O . VAL A 1 236 ? 8.792 3.363 4.823 1.00 96.06 236 VAL A O 1
ATOM 1872 N N . THR A 1 237 ? 7.657 3.067 2.907 1.00 93.56 237 THR A N 1
ATOM 1873 C CA . THR A 1 237 ? 6.629 2.193 3.493 1.00 93.56 237 THR A CA 1
ATOM 1874 C C . THR A 1 237 ? 7.205 0.849 3.949 1.00 93.56 237 THR A C 1
ATOM 1876 O O . THR A 1 237 ? 6.876 0.385 5.037 1.00 93.56 237 THR A O 1
ATOM 1879 N N . LEU A 1 238 ? 8.129 0.246 3.196 1.00 94.88 238 LEU A N 1
ATOM 1880 C CA . LEU A 1 238 ? 8.827 -0.985 3.585 1.00 94.88 238 LEU A CA 1
ATOM 1881 C C . LEU A 1 238 ? 9.612 -0.799 4.895 1.00 94.88 238 LEU A C 1
ATOM 1883 O O . LEU A 1 238 ? 9.512 -1.622 5.810 1.00 94.88 238 LEU A O 1
ATOM 1887 N N . VAL A 1 239 ? 10.358 0.305 5.007 1.00 94.31 239 VAL A N 1
ATOM 1888 C CA . VAL A 1 239 ? 11.085 0.677 6.232 1.00 94.31 239 VAL A CA 1
ATOM 1889 C C . VAL A 1 239 ? 10.100 0.915 7.384 1.00 94.31 239 VAL A C 1
ATOM 1891 O O . VAL A 1 239 ? 10.320 0.419 8.492 1.00 94.31 239 VAL A O 1
ATOM 1894 N N . SER A 1 240 ? 8.983 1.604 7.122 1.00 90.56 240 SER A N 1
ATOM 1895 C CA . SER A 1 240 ? 7.899 1.823 8.091 1.00 90.56 240 SER A CA 1
ATOM 1896 C C . SER A 1 240 ? 7.337 0.516 8.638 1.00 90.56 240 SER A C 1
ATOM 1898 O O . SER A 1 240 ? 7.344 0.301 9.853 1.00 90.56 240 SER A O 1
ATOM 1900 N N . LEU A 1 241 ? 6.957 -0.406 7.754 1.00 87.81 241 LEU A N 1
ATOM 1901 C CA . LEU A 1 241 ? 6.435 -1.718 8.117 1.00 87.81 241 LEU A CA 1
ATOM 1902 C C . LEU A 1 241 ? 7.427 -2.519 8.959 1.00 87.81 241 LEU A C 1
ATOM 1904 O O . LEU A 1 241 ? 7.020 -3.194 9.908 1.00 87.81 241 LEU A O 1
ATOM 1908 N N . ARG A 1 242 ? 8.724 -2.467 8.629 1.00 89.75 242 ARG A N 1
ATOM 1909 C CA . ARG A 1 242 ? 9.729 -3.260 9.345 1.00 89.75 242 ARG A CA 1
ATOM 1910 C C . ARG A 1 242 ? 10.044 -2.702 10.730 1.00 89.75 242 ARG A C 1
ATOM 1912 O O . ARG A 1 242 ? 10.171 -3.499 11.665 1.00 89.75 242 ARG A O 1
ATOM 1919 N N . PHE A 1 243 ? 10.186 -1.381 10.859 1.00 87.06 243 PHE A N 1
ATOM 1920 C CA . PHE A 1 243 ? 10.800 -0.757 12.037 1.00 87.06 243 PHE A CA 1
ATOM 1921 C C . PHE A 1 243 ? 9.866 0.122 12.873 1.00 87.06 243 PHE A C 1
ATOM 1923 O O . PHE A 1 243 ? 10.088 0.237 14.080 1.00 87.06 243 PHE A O 1
ATOM 1930 N N . PHE A 1 244 ? 8.843 0.737 12.277 1.00 81.62 244 PHE A N 1
ATOM 1931 C CA . PHE A 1 244 ? 8.043 1.773 12.942 1.00 81.62 244 PHE A CA 1
ATOM 1932 C C . PHE A 1 244 ? 6.599 1.347 13.229 1.00 81.62 244 PHE A C 1
ATOM 1934 O O . PHE A 1 244 ? 6.026 1.761 14.240 1.00 81.62 244 PHE A O 1
ATOM 1941 N N . GLU A 1 245 ? 6.005 0.508 12.385 1.00 76.62 245 GLU A N 1
ATOM 1942 C CA . GLU A 1 245 ? 4.607 0.110 12.522 1.00 76.62 245 GLU A CA 1
ATOM 1943 C C . GLU A 1 245 ? 4.392 -1.056 13.490 1.00 76.62 245 GLU A C 1
ATOM 1945 O O . GLU A 1 245 ? 5.198 -1.978 13.632 1.00 76.62 245 GLU A O 1
ATOM 1950 N N . VAL A 1 246 ? 3.237 -1.032 14.161 1.00 67.69 246 VAL A N 1
ATOM 1951 C CA . VAL A 1 246 ? 2.801 -2.145 15.008 1.00 67.69 246 VAL A CA 1
ATOM 1952 C C . VAL A 1 246 ? 2.397 -3.306 14.110 1.00 67.69 246 VAL A C 1
ATOM 1954 O O . VAL A 1 246 ? 1.454 -3.191 13.329 1.00 67.69 246 VAL A O 1
ATOM 1957 N N . ARG A 1 247 ? 3.066 -4.450 14.272 1.00 68.50 247 ARG A N 1
ATOM 1958 C CA . ARG A 1 247 ? 2.800 -5.648 13.469 1.00 68.50 247 ARG A CA 1
ATOM 1959 C C . ARG A 1 247 ? 1.392 -6.181 13.719 1.00 68.50 247 ARG A C 1
ATOM 1961 O O . ARG A 1 247 ? 1.087 -6.668 14.810 1.00 68.50 247 ARG A O 1
ATOM 1968 N N . SER A 1 248 ? 0.556 -6.106 12.693 1.00 68.12 248 SER A N 1
ATOM 1969 C CA . SER A 1 248 ? -0.786 -6.678 12.632 1.00 68.12 248 SER A CA 1
ATOM 1970 C C . SER A 1 248 ? -0.772 -8.109 12.074 1.00 68.12 248 SER A C 1
ATOM 1972 O O . SER A 1 248 ? 0.248 -8.621 11.608 1.00 68.12 248 SER A O 1
ATOM 1974 N N . GLY A 1 249 ? -1.915 -8.797 12.140 1.00 62.91 249 GLY A N 1
ATOM 1975 C CA . GLY A 1 249 ? -2.060 -10.188 11.692 1.00 62.91 249 GLY A CA 1
ATOM 1976 C C . GLY A 1 249 ? -1.906 -10.429 10.179 1.00 62.91 249 GLY A C 1
ATOM 1977 O O . GLY A 1 249 ? -1.950 -11.586 9.750 1.00 62.91 249 GLY A O 1
ATOM 1978 N N . ASP A 1 250 ? -1.749 -9.362 9.400 1.00 71.44 250 ASP A N 1
ATOM 1979 C CA . ASP A 1 250 ? -1.472 -9.292 7.962 1.00 71.44 250 ASP A CA 1
ATOM 1980 C C . ASP A 1 250 ? -0.073 -8.717 7.645 1.00 71.44 250 ASP A C 1
ATOM 1982 O O . ASP A 1 250 ? 0.273 -8.595 6.473 1.00 71.44 250 ASP A O 1
ATOM 1986 N N . HIS A 1 251 ? 0.764 -8.447 8.661 1.00 81.88 251 HIS A N 1
ATOM 1987 C CA . HIS A 1 251 ? 2.101 -7.855 8.503 1.00 81.88 251 HIS A CA 1
ATOM 1988 C C . HIS A 1 251 ? 2.949 -8.551 7.432 1.00 81.88 251 HIS A C 1
ATOM 1990 O O . HIS A 1 251 ? 3.487 -7.883 6.561 1.00 81.88 251 HIS A O 1
ATOM 1996 N N . HIS A 1 252 ? 3.037 -9.886 7.454 1.00 85.44 252 HIS A N 1
ATOM 1997 C CA . HIS A 1 252 ? 3.820 -10.623 6.455 1.00 85.44 252 HIS A CA 1
ATOM 1998 C C . HIS A 1 252 ? 3.291 -10.445 5.035 1.00 85.44 252 HIS A C 1
ATOM 2000 O O . HIS A 1 252 ? 4.081 -10.372 4.109 1.00 85.44 252 HIS A O 1
ATOM 2006 N N . VAL A 1 253 ? 1.971 -10.375 4.868 1.00 89.00 253 VAL A N 1
ATOM 2007 C CA . VAL A 1 253 ? 1.352 -10.250 3.547 1.00 89.00 253 VAL A CA 1
ATOM 2008 C C . VAL A 1 253 ? 1.664 -8.876 2.959 1.00 89.00 253 VAL A C 1
ATOM 2010 O O . VAL A 1 253 ? 2.119 -8.795 1.822 1.00 89.00 253 VAL A O 1
ATOM 2013 N N . MET A 1 254 ? 1.515 -7.811 3.754 1.00 87.75 254 MET A N 1
ATOM 2014 C CA . MET A 1 254 ? 1.895 -6.463 3.324 1.00 87.75 254 MET A CA 1
ATOM 2015 C C . MET A 1 254 ? 3.405 -6.311 3.132 1.00 87.75 254 MET A C 1
ATOM 2017 O O . MET A 1 254 ? 3.836 -5.716 2.152 1.00 87.75 254 MET A O 1
ATOM 2021 N N . TYR A 1 255 ? 4.225 -6.882 4.016 1.00 92.69 255 TYR A N 1
ATOM 2022 C CA . TYR A 1 255 ? 5.679 -6.831 3.874 1.00 92.69 255 TYR A CA 1
ATOM 2023 C C . TYR A 1 255 ? 6.141 -7.534 2.590 1.00 92.69 255 TYR A C 1
ATOM 2025 O O . TYR A 1 255 ? 6.877 -6.944 1.807 1.00 92.69 255 TYR A O 1
ATOM 2033 N N . THR A 1 256 ? 5.639 -8.746 2.318 1.00 93.62 256 THR A N 1
ATOM 2034 C CA . THR A 1 256 ? 5.897 -9.458 1.057 1.00 93.62 256 THR A CA 1
ATOM 2035 C C . THR A 1 256 ? 5.429 -8.654 -0.150 1.00 93.62 256 THR A C 1
ATOM 2037 O O . THR A 1 256 ? 6.160 -8.590 -1.130 1.00 93.62 256 THR A O 1
ATOM 2040 N N . HIS A 1 257 ? 4.258 -8.016 -0.084 1.00 93.94 257 HIS A N 1
ATOM 2041 C CA . HIS A 1 257 ? 3.781 -7.151 -1.161 1.00 93.94 257 HIS A CA 1
ATOM 2042 C C . HIS A 1 257 ? 4.779 -6.035 -1.488 1.00 93.94 257 HIS A C 1
ATOM 2044 O O . HIS A 1 257 ? 5.139 -5.897 -2.650 1.00 93.94 257 HIS A O 1
ATOM 2050 N N . HIS A 1 258 ? 5.272 -5.294 -0.489 1.00 94.50 258 HIS A N 1
ATOM 2051 C CA . HIS A 1 258 ? 6.223 -4.202 -0.731 1.00 94.50 258 HIS A CA 1
ATOM 2052 C C . HIS A 1 258 ? 7.575 -4.680 -1.263 1.00 94.50 258 HIS A C 1
ATOM 2054 O O . HIS A 1 258 ? 8.138 -4.024 -2.130 1.00 94.50 258 HIS A O 1
ATOM 2060 N N . VAL A 1 259 ? 8.079 -5.820 -0.779 1.00 95.38 259 VAL A N 1
ATOM 2061 C CA . VAL A 1 259 ? 9.282 -6.453 -1.349 1.00 95.38 259 VAL A CA 1
ATOM 2062 C C . VAL A 1 259 ? 9.041 -6.757 -2.833 1.00 95.38 259 VAL A C 1
ATOM 2064 O O . VAL A 1 259 ? 9.733 -6.247 -3.704 1.00 95.38 259 VAL A O 1
ATOM 2067 N N . VAL A 1 260 ? 7.955 -7.467 -3.148 1.00 94.81 260 VAL A N 1
ATOM 2068 C CA . VAL A 1 260 ? 7.620 -7.838 -4.530 1.00 94.81 260 VAL A CA 1
ATOM 2069 C C . VAL A 1 260 ? 7.430 -6.618 -5.438 1.00 94.81 260 VAL A C 1
ATOM 2071 O O . VAL A 1 260 ? 7.939 -6.619 -6.557 1.00 94.81 260 VAL A O 1
ATOM 2074 N N . THR A 1 261 ? 6.722 -5.572 -5.001 1.00 93.69 261 THR A N 1
ATOM 2075 C CA . THR A 1 261 ? 6.481 -4.387 -5.839 1.00 93.69 261 THR A CA 1
ATOM 2076 C C . THR A 1 261 ? 7.754 -3.578 -6.085 1.00 93.69 261 THR A C 1
ATOM 2078 O O . THR A 1 261 ? 7.966 -3.138 -7.217 1.00 93.69 261 THR A O 1
ATOM 2081 N N . ILE A 1 262 ? 8.642 -3.451 -5.089 1.00 94.25 262 ILE A N 1
ATOM 2082 C CA . ILE A 1 262 ? 9.975 -2.854 -5.272 1.00 94.25 262 ILE A CA 1
ATOM 2083 C C . ILE A 1 262 ? 10.771 -3.669 -6.296 1.00 94.25 262 ILE A C 1
ATOM 2085 O O . ILE A 1 262 ? 11.235 -3.093 -7.280 1.00 94.25 262 ILE A O 1
ATOM 2089 N N . GLY A 1 263 ? 10.847 -4.995 -6.145 1.00 91.62 263 GLY A N 1
ATOM 2090 C CA . GLY A 1 263 ? 11.527 -5.872 -7.100 1.00 91.62 263 GLY A CA 1
ATOM 2091 C C . GLY A 1 263 ? 11.012 -5.727 -8.539 1.00 91.62 263 GLY A C 1
ATOM 2092 O O . GLY A 1 263 ? 11.803 -5.505 -9.458 1.00 91.62 263 GLY A O 1
ATOM 2093 N N . VAL A 1 264 ? 9.688 -5.776 -8.749 1.00 90.06 264 VAL A N 1
ATOM 2094 C CA . VAL A 1 264 ? 9.066 -5.629 -10.085 1.00 90.06 264 VAL A CA 1
ATOM 2095 C C . VAL A 1 264 ? 9.445 -4.301 -10.731 1.00 90.06 264 VAL A C 1
ATOM 2097 O O . VAL A 1 264 ? 9.786 -4.258 -11.913 1.00 90.06 264 VAL A O 1
ATOM 2100 N N . VAL A 1 265 ? 9.399 -3.209 -9.972 1.00 89.56 265 VAL A N 1
ATOM 2101 C CA . VAL A 1 265 ? 9.603 -1.867 -10.522 1.00 89.56 265 VAL A CA 1
ATOM 2102 C C . VAL A 1 265 ? 11.070 -1.535 -10.715 1.00 89.56 265 VAL A C 1
ATOM 2104 O O . VAL A 1 265 ? 11.417 -0.917 -11.719 1.00 89.56 265 VAL A O 1
ATOM 2107 N N . THR A 1 266 ? 11.947 -2.010 -9.833 1.00 89.25 266 THR A N 1
ATOM 2108 C CA . THR A 1 266 ? 13.394 -1.932 -10.037 1.00 89.25 266 THR A CA 1
ATOM 2109 C C . THR A 1 266 ? 13.817 -2.700 -11.291 1.00 89.25 266 THR A C 1
ATOM 2111 O O . THR A 1 266 ? 14.560 -2.153 -12.104 1.00 89.25 266 THR A O 1
ATOM 2114 N N . LEU A 1 267 ? 13.306 -3.919 -11.504 1.00 84.62 267 LEU A N 1
ATOM 2115 C CA . LEU A 1 267 ? 13.590 -4.697 -12.717 1.00 84.62 267 LEU A CA 1
ATOM 2116 C C . LEU A 1 267 ? 12.998 -4.049 -13.975 1.00 84.62 267 LEU A C 1
ATOM 2118 O O . LEU A 1 267 ? 13.666 -3.987 -15.004 1.00 84.62 267 LEU A O 1
ATOM 2122 N N . SER A 1 268 ? 11.773 -3.524 -13.888 1.00 84.12 268 SER A N 1
ATOM 2123 C CA . SER A 1 268 ? 11.126 -2.799 -14.986 1.00 84.12 268 SER A CA 1
ATOM 2124 C C . SER A 1 268 ? 11.925 -1.559 -15.404 1.00 84.12 268 SER A C 1
ATOM 2126 O O . SER A 1 268 ? 12.146 -1.349 -16.595 1.00 84.12 268 SER A O 1
ATOM 2128 N N . TYR A 1 269 ? 12.413 -0.783 -14.431 1.00 84.25 269 TYR A N 1
ATOM 2129 C CA . TYR A 1 269 ? 13.229 0.407 -14.671 1.00 84.25 269 TYR A CA 1
ATOM 2130 C C . TYR A 1 269 ? 14.604 0.060 -15.260 1.00 84.25 269 TYR A C 1
ATOM 2132 O O . TYR A 1 269 ? 15.048 0.709 -16.202 1.00 84.25 269 TYR A O 1
ATOM 2140 N N . ALA A 1 270 ? 15.262 -0.985 -14.745 1.00 80.38 270 ALA A N 1
ATOM 2141 C CA . ALA A 1 270 ? 16.577 -1.413 -15.224 1.00 80.38 270 ALA A CA 1
ATOM 2142 C C . ALA A 1 270 ? 16.552 -1.947 -16.660 1.00 80.38 270 ALA A C 1
ATOM 2144 O O . ALA A 1 270 ? 17.496 -1.741 -17.415 1.00 80.38 270 ALA A O 1
ATOM 2145 N N . ALA A 1 271 ? 15.482 -2.645 -17.037 1.00 72.31 271 ALA A N 1
ATOM 2146 C CA . ALA A 1 271 ? 15.401 -3.313 -18.327 1.00 72.31 271 ALA A CA 1
ATOM 2147 C C . ALA A 1 271 ? 14.918 -2.419 -19.479 1.00 72.31 271 ALA A C 1
ATOM 2149 O O . ALA A 1 271 ? 14.932 -2.922 -20.599 1.00 72.31 271 ALA A O 1
ATOM 2150 N N . THR A 1 272 ? 14.474 -1.178 -19.198 1.00 66.00 272 THR A N 1
ATOM 2151 C CA . THR A 1 272 ? 13.904 -0.124 -20.086 1.00 66.00 272 THR A CA 1
ATOM 2152 C C . THR A 1 272 ? 12.780 -0.563 -21.043 1.00 66.00 272 THR A C 1
ATOM 2154 O O . THR A 1 272 ? 11.704 0.026 -21.064 1.00 66.00 272 THR A O 1
ATOM 2157 N N . THR A 1 273 ? 12.966 -1.660 -21.764 1.00 62.78 273 THR A N 1
ATOM 2158 C CA . THR A 1 273 ? 11.975 -2.428 -22.532 1.00 62.78 273 THR A CA 1
ATOM 2159 C C . THR A 1 273 ? 10.709 -2.780 -21.743 1.00 62.78 273 THR A C 1
ATOM 2161 O O . THR A 1 273 ? 9.628 -2.845 -22.325 1.00 62.78 273 THR A O 1
ATOM 2164 N N . TYR A 1 274 ? 10.793 -2.947 -20.417 1.00 72.25 274 TYR A N 1
ATOM 2165 C CA . TYR A 1 274 ? 9.645 -3.311 -19.576 1.00 72.25 274 TYR A CA 1
ATOM 2166 C C . TYR A 1 274 ? 8.953 -2.127 -18.884 1.00 72.25 274 TYR A C 1
ATOM 2168 O O . TYR A 1 274 ? 8.139 -2.336 -17.980 1.00 72.25 274 TYR A O 1
ATOM 2176 N N . VAL A 1 275 ? 9.249 -0.885 -19.274 1.00 78.44 275 VAL A N 1
ATOM 2177 C CA . VAL A 1 275 ? 8.701 0.312 -18.612 1.00 78.44 275 VAL A CA 1
ATOM 2178 C C . VAL A 1 275 ? 7.171 0.384 -18.711 1.00 78.44 275 VAL A C 1
ATOM 2180 O O . VAL A 1 275 ? 6.488 0.667 -17.731 1.00 78.44 275 VAL A O 1
ATOM 2183 N N . HIS A 1 276 ? 6.585 0.010 -19.847 1.00 77.25 276 HIS A N 1
ATOM 2184 C CA . HIS A 1 276 ? 5.124 -0.001 -20.000 1.00 77.25 276 HIS A CA 1
ATOM 2185 C C . HIS A 1 276 ? 4.429 -0.966 -19.029 1.00 77.25 276 HIS A C 1
ATOM 2187 O O . HIS A 1 276 ? 3.341 -0.670 -18.534 1.00 77.25 276 HIS A O 1
ATOM 2193 N N . PHE A 1 277 ? 5.063 -2.096 -18.695 1.00 79.50 277 PHE A N 1
ATOM 2194 C CA . PHE A 1 277 ? 4.527 -3.018 -17.692 1.00 79.50 277 PHE A CA 1
ATOM 2195 C C . PHE A 1 277 ? 4.518 -2.379 -16.302 1.00 79.50 277 PHE A C 1
ATOM 2197 O O . PHE A 1 277 ? 3.519 -2.482 -15.594 1.00 79.50 277 PHE A O 1
ATOM 2204 N N . GLY A 1 278 ? 5.578 -1.663 -15.917 1.00 86.12 278 GLY A N 1
ATOM 2205 C CA . GLY A 1 278 ? 5.593 -0.950 -14.638 1.00 86.12 278 GLY A CA 1
ATOM 2206 C C . GLY A 1 278 ? 4.574 0.195 -14.589 1.00 86.12 278 GLY A C 1
ATOM 2207 O O . GLY A 1 278 ? 3.883 0.338 -13.584 1.00 86.12 278 GLY A O 1
ATOM 2208 N N . LEU A 1 279 ? 4.369 0.929 -15.689 1.00 87.31 279 LEU A N 1
ATOM 2209 C CA . LEU A 1 279 ? 3.320 1.956 -15.778 1.00 87.31 279 LEU A CA 1
ATOM 2210 C C . LEU A 1 279 ? 1.903 1.383 -15.609 1.00 87.31 279 LEU A C 1
ATOM 2212 O O . LEU A 1 279 ? 1.085 1.962 -14.889 1.00 87.31 279 LEU A O 1
ATOM 2216 N N . VAL A 1 280 ? 1.618 0.223 -16.212 1.00 87.06 280 VAL A N 1
ATOM 2217 C CA . VAL A 1 280 ? 0.359 -0.507 -15.987 1.00 87.06 280 VAL A CA 1
ATOM 2218 C C . VAL A 1 280 ? 0.237 -0.929 -14.524 1.00 87.06 280 VAL A C 1
ATOM 2220 O O . VAL A 1 280 ? -0.839 -0.777 -13.947 1.00 87.06 280 VAL A O 1
ATOM 2223 N N . VAL A 1 281 ? 1.314 -1.440 -13.909 1.00 90.94 281 VAL A N 1
ATOM 2224 C CA . VAL A 1 281 ? 1.323 -1.789 -12.479 1.00 90.94 281 VAL A CA 1
ATOM 2225 C C . VAL A 1 281 ? 0.930 -0.570 -11.650 1.00 90.94 281 VAL A C 1
ATOM 2227 O O . VAL A 1 281 ? -0.025 -0.686 -10.890 1.00 90.94 281 VAL A O 1
ATOM 2230 N N . PHE A 1 282 ? 1.573 0.587 -11.832 1.00 92.75 282 PHE A N 1
ATOM 2231 C CA . PHE A 1 282 ? 1.255 1.811 -11.086 1.00 92.75 282 PHE A CA 1
ATOM 2232 C C . PHE A 1 282 ? -0.204 2.228 -11.248 1.00 92.75 282 PHE A C 1
ATOM 2234 O O . PHE A 1 282 ? -0.919 2.375 -10.259 1.00 92.75 282 PHE A O 1
ATOM 2241 N N . LEU A 1 283 ? -0.675 2.343 -12.494 1.00 90.75 283 LEU A N 1
ATOM 2242 C CA . LEU A 1 283 ? -2.026 2.816 -12.774 1.00 90.75 283 LEU A CA 1
ATOM 2243 C C . LEU A 1 283 ? -3.086 1.877 -12.200 1.00 90.75 283 LEU A C 1
ATOM 2245 O O . LEU A 1 283 ? -4.024 2.334 -11.553 1.00 90.75 283 LEU A O 1
ATOM 2249 N N . LEU A 1 284 ? -2.952 0.566 -12.432 1.00 92.25 284 LEU A N 1
ATOM 2250 C CA . LEU A 1 284 ? -3.897 -0.394 -11.877 1.00 92.25 284 LEU A CA 1
ATOM 2251 C C . LEU A 1 284 ? -3.837 -0.366 -10.354 1.00 92.25 284 LEU A C 1
ATOM 2253 O O . LEU A 1 284 ? -4.892 -0.480 -9.734 1.00 92.25 284 LEU A O 1
ATOM 2257 N N . HIS A 1 285 ? -2.642 -0.253 -9.757 1.00 92.81 285 HIS A N 1
ATOM 2258 C CA . HIS A 1 285 ? -2.463 -0.281 -8.308 1.00 92.81 285 HIS A CA 1
ATOM 2259 C C . HIS A 1 285 ? -3.101 0.907 -7.615 1.00 92.81 285 HIS A C 1
ATOM 2261 O O . HIS A 1 285 ? -4.105 0.738 -6.922 1.00 92.81 285 HIS A O 1
ATOM 2267 N N . ASP A 1 286 ? -2.581 2.094 -7.881 1.00 94.50 286 ASP A N 1
ATOM 2268 C CA . ASP A 1 286 ? -2.962 3.285 -7.138 1.00 94.50 286 ASP A CA 1
ATOM 2269 C C . ASP A 1 286 ? -4.431 3.666 -7.397 1.00 94.50 286 ASP A C 1
ATOM 2271 O O . ASP A 1 286 ? -5.142 4.049 -6.467 1.00 94.50 286 ASP A O 1
ATOM 2275 N N . LEU A 1 287 ? -4.935 3.486 -8.628 1.00 93.75 287 LEU A N 1
ATOM 2276 C CA . LEU A 1 287 ? -6.287 3.928 -8.990 1.00 93.75 287 LEU A CA 1
ATOM 2277 C C . LEU A 1 287 ? -7.385 3.124 -8.291 1.00 93.75 287 LEU A C 1
ATOM 2279 O O . LEU A 1 287 ? -8.376 3.703 -7.841 1.00 93.75 287 LEU A O 1
ATOM 2283 N N . SER A 1 288 ? -7.240 1.798 -8.188 1.00 94.19 288 SER A N 1
ATOM 2284 C CA . SER A 1 288 ? -8.252 0.970 -7.515 1.00 94.19 288 SER A CA 1
ATOM 2285 C C . SER A 1 288 ? -8.179 1.028 -5.990 1.00 94.19 288 SER A C 1
ATOM 2287 O O . SER A 1 288 ? -9.131 0.606 -5.330 1.00 94.19 288 SER A O 1
ATOM 2289 N N . ASP A 1 289 ? -7.099 1.572 -5.430 1.00 94.25 289 ASP A N 1
ATOM 2290 C CA . ASP A 1 289 ? -6.933 1.725 -3.984 1.00 94.25 289 ASP A CA 1
ATOM 2291 C C . ASP A 1 289 ? -7.575 3.029 -3.468 1.00 94.25 289 ASP A C 1
ATOM 2293 O O . ASP A 1 289 ? -7.965 3.108 -2.303 1.00 94.25 289 ASP A O 1
ATOM 2297 N N . VAL A 1 290 ? -7.841 4.014 -4.337 1.00 96.31 290 VAL A N 1
ATOM 2298 C CA . VAL A 1 290 ? -8.573 5.239 -3.957 1.00 96.31 290 VAL A CA 1
ATOM 2299 C C . VAL A 1 290 ? -9.971 4.932 -3.378 1.00 96.31 290 VAL A C 1
ATOM 2301 O O . VAL A 1 290 ? -10.263 5.390 -2.269 1.00 96.31 290 VAL A O 1
ATOM 2304 N N . PRO A 1 291 ? -10.850 4.137 -4.031 1.00 93.88 291 PRO A N 1
ATOM 2305 C CA . PRO A 1 291 ? -12.128 3.749 -3.428 1.00 93.88 291 PRO A CA 1
ATOM 2306 C C . PRO A 1 291 ? -11.976 2.915 -2.145 1.00 93.88 291 PRO A C 1
ATOM 2308 O O . PRO A 1 291 ? -12.793 3.050 -1.233 1.00 93.88 291 PRO A O 1
ATOM 2311 N N . LEU A 1 292 ? -10.933 2.079 -2.039 1.00 88.88 292 LEU A N 1
ATOM 2312 C CA . LEU A 1 292 ? -10.645 1.291 -0.832 1.00 88.88 292 LEU A CA 1
ATOM 2313 C C . LEU A 1 292 ? -10.370 2.198 0.371 1.00 88.88 292 LEU A C 1
ATOM 2315 O O . LEU A 1 292 ? -10.904 1.978 1.463 1.00 88.88 292 LEU A O 1
ATOM 2319 N N . ASP A 1 293 ? -9.552 3.223 0.165 1.00 90.81 293 ASP A N 1
ATOM 2320 C CA . ASP A 1 293 ? -9.186 4.179 1.199 1.00 90.81 293 ASP A CA 1
ATOM 2321 C C . ASP A 1 293 ? -10.374 5.041 1.622 1.00 90.81 293 ASP A C 1
ATOM 2323 O O . ASP A 1 293 ? -10.606 5.228 2.819 1.00 90.81 293 ASP A O 1
ATOM 2327 N N . LEU A 1 294 ? -11.172 5.505 0.654 1.00 91.88 294 LEU A N 1
ATOM 2328 C CA . LEU A 1 294 ? -12.406 6.246 0.919 1.00 91.88 294 LEU A CA 1
ATOM 2329 C C . LEU A 1 294 ? -13.388 5.421 1.749 1.00 91.88 294 LEU A C 1
ATOM 2331 O O . LEU A 1 294 ? -13.885 5.900 2.766 1.00 91.88 294 LEU A O 1
ATOM 2335 N N . MET A 1 295 ? -13.611 4.161 1.373 1.00 87.06 295 MET A N 1
ATOM 2336 C CA . MET A 1 295 ? -14.479 3.257 2.123 1.00 87.06 295 MET A CA 1
ATOM 2337 C C . MET A 1 295 ? -14.005 3.102 3.575 1.00 87.06 295 MET A C 1
ATOM 2339 O O . MET A 1 295 ? -14.802 3.203 4.509 1.00 87.06 295 MET A O 1
ATOM 2343 N N . LYS A 1 296 ? -12.700 2.889 3.795 1.00 83.69 296 LYS A N 1
ATOM 2344 C CA . LYS A 1 296 ? -12.140 2.783 5.150 1.00 83.69 296 LYS A CA 1
ATOM 2345 C C . LYS A 1 296 ? -12.295 4.088 5.936 1.00 83.69 296 LYS A C 1
ATOM 2347 O O . LYS A 1 296 ? -12.619 4.027 7.120 1.00 83.69 296 LYS A O 1
ATOM 2352 N N . LEU A 1 297 ? -12.107 5.253 5.309 1.00 86.12 297 LEU A N 1
ATOM 2353 C CA . LEU A 1 297 ? -12.321 6.555 5.956 1.00 86.12 297 LEU A CA 1
ATOM 2354 C C . LEU A 1 297 ? -13.780 6.769 6.349 1.00 86.12 297 LEU A C 1
ATOM 2356 O O . LEU A 1 297 ? -14.047 7.200 7.469 1.00 86.12 297 LEU A O 1
ATOM 2360 N N . PHE A 1 298 ? -14.719 6.447 5.462 1.00 86.94 298 PHE A N 1
ATOM 2361 C CA . PHE A 1 298 ? -16.147 6.553 5.746 1.00 86.94 298 PHE A CA 1
ATOM 2362 C C . PHE A 1 298 ? -16.552 5.642 6.902 1.00 86.94 298 PHE A C 1
ATOM 2364 O O . PHE A 1 298 ? -17.221 6.104 7.827 1.00 86.94 298 PHE A O 1
ATOM 2371 N N . SER A 1 299 ? -16.047 4.408 6.927 1.00 81.19 299 SER A N 1
ATOM 2372 C CA . SER A 1 299 ? -16.232 3.491 8.056 1.00 81.19 299 SER A CA 1
ATOM 2373 C C . SER A 1 299 ? -15.653 4.057 9.364 1.00 81.19 299 SER A C 1
ATOM 2375 O O . SER A 1 299 ? -16.332 4.096 10.388 1.00 81.19 299 SER A O 1
ATOM 2377 N N . LEU A 1 300 ? -14.434 4.613 9.342 1.00 79.88 300 LEU A N 1
ATOM 2378 C CA . LEU A 1 300 ? -13.816 5.240 10.523 1.00 79.88 300 LEU A CA 1
ATOM 2379 C C . LEU A 1 300 ? -14.603 6.450 11.051 1.00 79.88 300 LEU A C 1
ATOM 2381 O O . LEU A 1 300 ? -14.610 6.706 12.256 1.00 79.88 300 LEU A O 1
ATOM 2385 N N . LEU A 1 301 ? -15.265 7.190 10.161 1.00 82.75 301 LEU A N 1
ATOM 2386 C CA . LEU A 1 301 ? -16.122 8.325 10.500 1.00 82.75 301 LEU A CA 1
ATOM 2387 C C . LEU A 1 301 ? -17.557 7.914 10.866 1.00 82.75 301 LEU A C 1
ATOM 2389 O O . LEU A 1 301 ? -18.348 8.787 11.216 1.00 82.75 301 LEU A O 1
ATOM 2393 N N . ARG A 1 302 ? -17.889 6.615 10.845 1.00 80.25 302 ARG A N 1
ATOM 2394 C CA . ARG A 1 302 ? -19.251 6.094 11.061 1.00 80.25 302 ARG A CA 1
ATOM 2395 C C . ARG A 1 302 ? -20.257 6.648 10.050 1.00 80.25 302 ARG A C 1
ATOM 2397 O O . ARG A 1 302 ? -21.381 6.984 10.402 1.00 80.25 302 ARG A O 1
ATOM 2404 N N . LEU A 1 303 ? -19.835 6.781 8.795 1.00 82.31 303 LEU A N 1
ATOM 2405 C CA . LEU A 1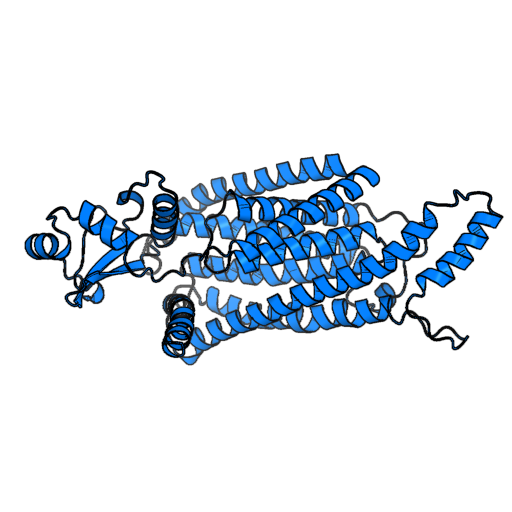 303 ? -20.683 7.177 7.667 1.00 82.31 303 LEU A CA 1
ATOM 2406 C C . LEU A 1 303 ? -21.306 5.943 6.988 1.00 82.31 303 LEU A C 1
ATOM 2408 O O . LEU A 1 303 ? -21.326 5.818 5.765 1.00 82.31 303 LEU A O 1
ATOM 2412 N N . GLU A 1 304 ? -21.780 5.022 7.815 1.00 80.44 304 GLU A N 1
ATOM 2413 C CA . GLU A 1 304 ? -22.463 3.788 7.431 1.00 80.44 304 GLU A CA 1
ATOM 2414 C C . GLU A 1 304 ? -23.977 3.975 7.632 1.00 80.44 304 GLU A C 1
ATOM 2416 O O . GLU A 1 304 ? -24.423 4.895 8.325 1.00 80.44 304 GLU A O 1
ATOM 2421 N N . GLU A 1 305 ? -24.781 3.106 7.027 1.00 80.69 305 GLU A N 1
ATOM 2422 C CA . GLU A 1 305 ? -26.239 3.072 7.147 1.00 80.69 305 GLU A CA 1
ATOM 2423 C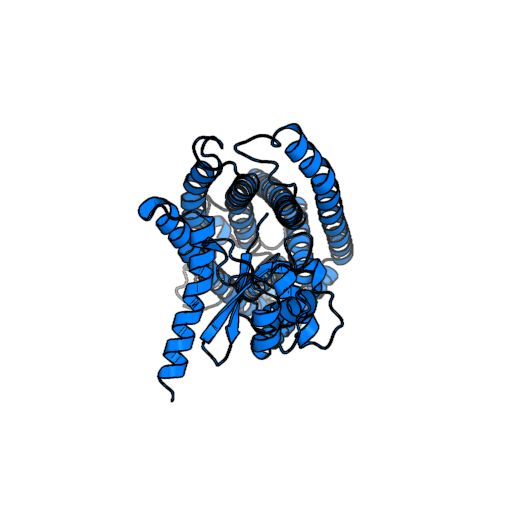 C . GLU A 1 305 ? -26.949 4.400 6.787 1.00 80.69 305 GLU A C 1
ATOM 2425 O O . GLU A 1 305 ? -26.388 5.330 6.201 1.00 80.69 305 GLU A O 1
ATOM 2430 N N . SER A 1 306 ? -28.235 4.516 7.139 1.00 79.31 306 SER A N 1
ATOM 2431 C CA . SER A 1 306 ? -29.075 5.665 6.780 1.00 79.31 306 SER A CA 1
ATOM 2432 C C . SER A 1 306 ? -28.580 6.989 7.357 1.00 79.31 306 SER A C 1
ATOM 2434 O O . SER A 1 306 ? -28.794 8.040 6.760 1.00 79.31 306 SER A O 1
ATOM 2436 N N . HIS A 1 307 ? -27.933 6.958 8.522 1.00 81.19 307 HIS A N 1
ATOM 2437 C CA . HIS A 1 307 ? -27.417 8.164 9.160 1.00 81.19 307 HIS A CA 1
ATOM 2438 C C . HIS A 1 307 ? -26.146 8.683 8.483 1.00 81.19 307 HIS A C 1
ATOM 2440 O O . HIS A 1 307 ? -25.945 9.894 8.403 1.00 81.19 307 HIS A O 1
ATOM 2446 N N . GLY A 1 308 ? -25.319 7.776 7.965 1.00 80.38 308 GLY A N 1
ATOM 2447 C CA . GLY A 1 308 ? -24.128 8.063 7.181 1.00 80.38 308 GLY A CA 1
ATOM 2448 C C . GLY A 1 308 ? -24.366 8.176 5.677 1.00 80.38 308 GLY A C 1
ATOM 2449 O O . GLY A 1 308 ? -23.396 8.221 4.927 1.00 80.38 308 GLY A O 1
ATOM 2450 N N . TRP A 1 309 ? -25.630 8.224 5.234 1.00 87.12 309 TRP A N 1
ATOM 2451 C CA . TRP A 1 309 ? -26.020 8.269 3.817 1.00 87.12 309 TRP A CA 1
ATOM 2452 C C . TRP A 1 309 ? -25.504 7.074 3.004 1.00 87.12 309 TRP A C 1
ATOM 2454 O O . TRP A 1 309 ? -25.319 7.180 1.793 1.00 87.12 309 TRP A O 1
ATOM 2464 N N . TYR A 1 310 ? -25.273 5.941 3.671 1.00 86.44 310 TYR A N 1
ATOM 2465 C CA . TYR A 1 310 ? -24.727 4.715 3.092 1.00 86.44 310 TYR A CA 1
ATOM 2466 C C . TYR A 1 310 ? -23.397 4.924 2.346 1.00 86.44 310 TYR A C 1
ATOM 2468 O O . TYR A 1 310 ? -23.104 4.213 1.385 1.00 86.44 310 TYR A O 1
ATOM 2476 N N . LEU A 1 311 ? -22.591 5.927 2.725 1.00 88.31 311 LEU A N 1
ATOM 2477 C CA . LEU A 1 311 ? -21.377 6.281 1.981 1.00 88.31 311 LEU A CA 1
ATOM 2478 C C . LEU A 1 311 ? -20.355 5.140 1.972 1.00 88.31 311 LEU A C 1
ATOM 2480 O O . LEU A 1 311 ? -19.744 4.874 0.934 1.00 88.31 311 LEU A O 1
ATOM 2484 N N . SER A 1 312 ? -20.178 4.452 3.101 1.00 84.88 312 SER A N 1
ATOM 2485 C CA . SER A 1 312 ? -19.285 3.291 3.207 1.00 84.88 312 SER A CA 1
ATOM 2486 C C . SER A 1 312 ? -19.727 2.153 2.273 1.00 84.88 312 SER A C 1
ATOM 2488 O O . SER A 1 312 ? -18.926 1.620 1.506 1.00 84.88 312 SER A O 1
ATOM 2490 N N . GLU A 1 313 ? -21.022 1.836 2.263 1.00 85.38 313 GLU A N 1
ATOM 2491 C CA . GLU A 1 313 ? -21.625 0.755 1.483 1.00 85.38 313 GLU A CA 1
ATOM 2492 C C . GLU A 1 313 ? -21.647 1.061 -0.014 1.00 85.38 313 GLU A C 1
ATOM 2494 O O . GLU A 1 313 ? -21.269 0.212 -0.820 1.00 85.38 313 GLU A O 1
ATOM 2499 N N . ILE A 1 314 ? -22.037 2.280 -0.400 1.00 90.12 314 ILE A N 1
ATOM 2500 C CA . ILE A 1 314 ? -21.995 2.738 -1.795 1.00 90.12 314 ILE A CA 1
ATOM 2501 C C . ILE A 1 314 ? -20.560 2.649 -2.314 1.00 90.12 314 ILE A C 1
ATOM 2503 O O . ILE A 1 314 ? -20.323 2.123 -3.402 1.00 90.12 314 ILE A O 1
ATOM 2507 N N . THR A 1 315 ? -19.590 3.103 -1.515 1.00 89.81 315 THR A N 1
ATOM 2508 C CA . THR A 1 315 ? -18.178 3.032 -1.897 1.00 89.81 315 THR A CA 1
ATOM 2509 C C . THR A 1 315 ? -17.702 1.586 -1.995 1.00 89.81 315 THR A C 1
ATOM 2511 O O . THR A 1 315 ? -16.998 1.275 -2.946 1.00 89.81 315 THR A O 1
ATOM 2514 N N . TYR A 1 316 ? -18.131 0.677 -1.108 1.00 88.69 316 TYR A N 1
ATOM 2515 C CA . TYR A 1 316 ? -17.843 -0.760 -1.226 1.00 88.69 316 TYR A CA 1
ATOM 2516 C C . TYR A 1 316 ? -18.388 -1.354 -2.535 1.00 88.69 316 TYR A C 1
ATOM 2518 O O . TYR A 1 316 ? -17.674 -2.069 -3.239 1.00 88.69 316 TYR A O 1
ATOM 2526 N N . VAL A 1 317 ? -19.637 -1.034 -2.891 1.00 90.94 317 VAL A N 1
ATOM 2527 C CA . VAL A 1 317 ? -20.288 -1.521 -4.121 1.00 90.94 317 VAL A CA 1
ATOM 2528 C C . VAL A 1 317 ? -19.592 -0.999 -5.380 1.00 90.94 317 VAL A C 1
ATOM 2530 O O . VAL A 1 317 ? -19.537 -1.717 -6.373 1.00 90.94 317 VAL A O 1
ATOM 2533 N N . ILE A 1 318 ? -19.023 0.209 -5.345 1.00 92.56 318 ILE A N 1
ATOM 2534 C CA . ILE A 1 318 ? -18.202 0.760 -6.436 1.00 92.56 318 ILE A CA 1
ATOM 2535 C C . ILE A 1 318 ? -16.806 0.123 -6.450 1.00 92.56 318 ILE A C 1
ATOM 2537 O O . ILE A 1 318 ? -16.296 -0.262 -7.501 1.00 92.56 318 ILE A O 1
ATOM 2541 N N . PHE A 1 319 ? -16.190 -0.001 -5.276 1.00 94.06 319 PHE A N 1
ATOM 2542 C CA . PHE A 1 319 ? -14.845 -0.526 -5.085 1.00 94.06 319 PHE A CA 1
ATOM 2543 C C . PHE A 1 319 ? -14.718 -1.972 -5.567 1.00 94.06 319 PHE A C 1
ATOM 2545 O O . PHE A 1 319 ? -13.780 -2.285 -6.293 1.00 94.06 319 PHE A O 1
ATOM 2552 N N . MET A 1 320 ? -15.649 -2.855 -5.197 1.00 94.12 320 MET A N 1
ATOM 2553 C CA . MET A 1 320 ? -15.499 -4.289 -5.458 1.00 94.12 320 MET A CA 1
ATOM 2554 C C . MET A 1 320 ? -15.397 -4.648 -6.950 1.00 94.12 320 MET A C 1
ATOM 2556 O O . MET A 1 320 ? -14.458 -5.363 -7.307 1.00 94.12 320 MET A O 1
ATOM 2560 N N . PRO A 1 321 ? -16.285 -4.170 -7.847 1.00 95.56 321 PRO A N 1
ATOM 2561 C CA . PRO A 1 321 ? -16.139 -4.400 -9.281 1.00 95.56 321 PRO A CA 1
ATOM 2562 C C . PRO A 1 321 ? -14.846 -3.810 -9.843 1.00 95.56 321 PRO A C 1
ATOM 2564 O O . PRO A 1 321 ? -14.193 -4.474 -10.645 1.00 95.56 321 PRO A O 1
ATOM 2567 N N . ILE A 1 322 ? -14.454 -2.604 -9.407 1.00 95.50 322 ILE A N 1
ATOM 2568 C CA . ILE A 1 322 ? -13.201 -1.967 -9.838 1.00 95.50 322 ILE A CA 1
ATOM 2569 C C . ILE A 1 322 ? -12.014 -2.841 -9.439 1.00 95.50 322 ILE A C 1
ATOM 2571 O O . ILE A 1 322 ? -11.215 -3.183 -10.301 1.00 95.50 322 ILE A O 1
ATOM 2575 N N . TRP A 1 323 ? -11.932 -3.253 -8.173 1.00 95.44 323 TRP A N 1
ATOM 2576 C CA . TRP A 1 323 ? -10.868 -4.108 -7.655 1.00 95.44 323 TRP A CA 1
ATOM 2577 C C . TRP A 1 323 ? -10.777 -5.427 -8.418 1.00 95.44 323 TRP A C 1
ATOM 2579 O O . TRP A 1 323 ? -9.712 -5.767 -8.917 1.00 95.44 323 TRP A O 1
ATOM 2589 N N . VAL A 1 324 ? -11.884 -6.164 -8.564 1.00 96.56 324 VAL A N 1
ATOM 2590 C CA . VAL A 1 324 ? -11.881 -7.453 -9.280 1.00 96.56 324 VAL A CA 1
ATOM 2591 C C . VAL A 1 324 ? -11.459 -7.263 -10.738 1.00 96.56 324 VAL A C 1
ATOM 2593 O O . VAL A 1 324 ? -10.656 -8.037 -11.260 1.00 96.56 324 VAL A O 1
ATOM 2596 N N . TYR A 1 325 ? -11.957 -6.214 -11.395 1.00 95.56 325 TYR A N 1
ATOM 2597 C CA . TYR A 1 325 ? -11.614 -5.922 -12.781 1.00 95.56 325 TYR A CA 1
ATOM 2598 C C . TYR A 1 325 ? -10.142 -5.526 -12.950 1.00 95.56 325 TYR A C 1
ATOM 2600 O O . TYR A 1 325 ? -9.470 -6.053 -13.835 1.00 95.56 325 TYR A O 1
ATOM 2608 N N . THR A 1 326 ? -9.602 -4.642 -12.108 1.00 94.25 326 THR A N 1
ATOM 2609 C CA . THR A 1 326 ? -8.201 -4.211 -12.219 1.00 94.25 326 THR A CA 1
ATOM 2610 C C . THR A 1 326 ? -7.235 -5.303 -11.771 1.00 94.25 326 THR A C 1
ATOM 2612 O O . THR A 1 326 ? -6.246 -5.547 -12.459 1.00 94.25 326 THR A O 1
ATOM 2615 N N . ARG A 1 327 ? -7.518 -5.985 -10.656 1.00 94.31 327 ARG A N 1
ATOM 2616 C CA . ARG A 1 327 ? -6.599 -6.919 -9.990 1.00 94.31 327 ARG A CA 1
ATOM 2617 C C . ARG A 1 327 ? -6.665 -8.344 -10.500 1.00 94.31 327 ARG A C 1
ATOM 2619 O O . ARG A 1 327 ? -5.631 -8.979 -10.518 1.00 94.31 327 ARG A O 1
ATOM 2626 N N . ASN A 1 328 ? -7.827 -8.853 -10.909 1.00 95.06 328 ASN A N 1
ATOM 2627 C CA . ASN A 1 328 ? -7.965 -10.266 -11.303 1.00 95.06 328 ASN A CA 1
ATOM 2628 C C . ASN A 1 328 ? -8.314 -10.472 -12.774 1.00 95.06 328 ASN A C 1
ATOM 2630 O O . ASN A 1 328 ? -8.311 -11.606 -13.246 1.00 95.06 328 ASN A O 1
ATOM 2634 N N . TYR A 1 329 ? -8.609 -9.398 -13.507 1.00 93.06 329 TYR A N 1
ATOM 2635 C CA . TYR A 1 329 ? -8.789 -9.463 -14.953 1.00 93.06 329 TYR A CA 1
ATOM 2636 C C . TYR A 1 329 ? -7.694 -8.690 -15.688 1.00 93.06 329 TYR A C 1
ATOM 2638 O O . TYR A 1 329 ? -6.868 -9.301 -16.363 1.00 93.06 329 TYR A O 1
ATOM 2646 N N . LEU A 1 330 ? -7.626 -7.364 -15.531 1.00 90.81 330 LEU A N 1
ATOM 2647 C CA . LEU A 1 330 ? -6.649 -6.549 -16.254 1.00 90.81 330 LEU A CA 1
ATOM 2648 C C . LEU A 1 330 ? -5.211 -6.891 -15.875 1.00 90.81 330 LEU A C 1
ATOM 2650 O O . LEU A 1 330 ? -4.403 -7.065 -16.780 1.00 90.81 330 LEU A O 1
ATOM 2654 N N . PHE A 1 331 ? -4.888 -7.020 -14.587 1.00 91.75 331 PHE A N 1
ATOM 2655 C CA . PHE A 1 331 ? -3.533 -7.346 -14.138 1.00 91.75 331 PHE A CA 1
ATOM 2656 C C . PHE A 1 331 ? -3.008 -8.656 -14.764 1.00 91.75 331 PHE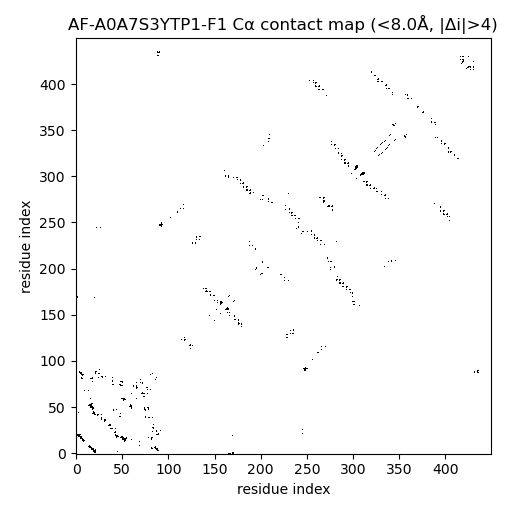 A C 1
ATOM 2658 O O . PHE A 1 331 ? -2.018 -8.588 -15.497 1.00 91.75 331 PHE A O 1
ATOM 2665 N N . PRO A 1 332 ? -3.654 -9.831 -14.605 1.00 91.88 332 PRO A N 1
ATOM 2666 C CA . PRO A 1 332 ? -3.136 -11.061 -15.200 1.00 91.88 332 PRO A CA 1
ATOM 2667 C C . PRO A 1 332 ? -3.189 -11.059 -16.733 1.00 91.88 332 PRO A C 1
ATOM 2669 O O . PRO A 1 332 ? -2.261 -11.555 -17.364 1.00 91.88 332 PRO A O 1
ATOM 2672 N N . VAL A 1 333 ? -4.209 -10.470 -17.366 1.00 84.69 333 VAL A N 1
ATOM 2673 C CA . VAL A 1 333 ? -4.281 -10.427 -18.837 1.00 84.69 333 VAL A CA 1
ATOM 2674 C C . VAL A 1 333 ? -3.196 -9.512 -19.417 1.00 84.69 333 VAL A C 1
ATOM 2676 O O . VAL A 1 333 ? -2.511 -9.893 -20.362 1.00 84.69 333 VAL A O 1
ATOM 2679 N N . LYS A 1 334 ? -3.011 -8.310 -18.864 1.00 80.81 334 LYS A N 1
ATOM 2680 C CA . LYS A 1 334 ? -2.088 -7.296 -19.402 1.00 80.81 334 LYS A CA 1
ATOM 2681 C C . LYS A 1 334 ? -0.639 -7.521 -19.000 1.00 80.81 334 LYS A C 1
ATOM 2683 O O . LYS A 1 334 ? 0.241 -7.316 -19.825 1.00 80.81 334 LYS A O 1
ATOM 2688 N N . LEU A 1 335 ? -0.386 -7.954 -17.771 1.00 82.38 335 LEU A N 1
ATOM 2689 C CA . LEU A 1 335 ? 0.974 -8.054 -17.244 1.00 82.38 335 LEU A CA 1
ATOM 2690 C C . LEU A 1 335 ? 1.513 -9.476 -17.293 1.00 82.38 335 LEU A C 1
ATOM 2692 O O . LEU A 1 335 ? 2.659 -9.671 -17.681 1.00 82.38 335 LEU A O 1
ATOM 2696 N N . ILE A 1 336 ? 0.702 -10.474 -16.935 1.00 84.12 336 ILE A N 1
ATOM 2697 C CA . ILE A 1 336 ? 1.163 -11.865 -16.930 1.00 84.12 336 ILE A CA 1
ATOM 2698 C C . ILE A 1 336 ? 1.070 -12.437 -18.341 1.00 84.12 336 ILE A C 1
ATOM 2700 O O . ILE A 1 336 ? 2.090 -12.816 -18.894 1.00 84.12 336 ILE A O 1
ATOM 2704 N N . TYR A 1 337 ? -0.109 -12.459 -18.963 1.00 78.75 337 TYR A N 1
ATOM 2705 C CA . TYR A 1 337 ? -0.283 -13.079 -20.277 1.00 78.75 337 TYR A CA 1
ATOM 2706 C C . TYR A 1 337 ? 0.495 -12.344 -21.377 1.00 78.75 337 TYR A C 1
ATOM 2708 O O . TYR A 1 337 ? 1.357 -12.952 -22.005 1.00 78.75 337 TYR A O 1
ATOM 2716 N N . TYR A 1 338 ? 0.263 -11.042 -21.586 1.00 71.06 338 TYR A N 1
ATOM 2717 C CA . TYR A 1 338 ? 1.008 -10.305 -22.618 1.00 71.06 338 TYR A CA 1
ATOM 2718 C C . TYR A 1 338 ? 2.480 -10.077 -22.255 1.00 71.06 338 TYR A C 1
ATOM 2720 O O . TYR A 1 338 ? 3.307 -10.065 -23.160 1.00 71.06 338 TYR A O 1
ATOM 2728 N N . GLY A 1 339 ? 2.836 -9.957 -20.970 1.00 67.00 339 GLY A N 1
ATOM 2729 C CA . GLY A 1 339 ? 4.239 -9.850 -20.551 1.00 67.00 339 GLY A CA 1
ATOM 2730 C C . GLY A 1 339 ? 5.031 -11.124 -20.814 1.00 67.00 339 GLY A C 1
ATOM 2731 O O . GLY A 1 339 ? 6.122 -11.058 -21.373 1.00 67.00 339 GLY A O 1
ATOM 2732 N N . VAL A 1 340 ? 4.449 -12.287 -20.510 1.00 65.94 340 VAL A N 1
ATOM 2733 C CA . VAL A 1 340 ? 4.985 -13.607 -20.880 1.00 65.94 340 VAL A CA 1
ATOM 2734 C C . VAL A 1 340 ? 5.046 -13.773 -22.384 1.00 65.94 340 VAL A C 1
ATOM 2736 O O . VAL A 1 340 ? 6.045 -14.248 -22.906 1.00 65.94 340 VAL A O 1
ATOM 2739 N N . TRP A 1 341 ? 3.987 -13.394 -23.096 1.00 60.62 341 TRP A N 1
ATOM 2740 C CA . TRP A 1 341 ? 3.947 -13.555 -24.542 1.00 60.62 341 TRP A CA 1
ATOM 2741 C C . TRP A 1 341 ? 5.013 -12.699 -25.234 1.00 60.62 341 TRP A C 1
ATOM 2743 O O . TRP A 1 341 ? 5.734 -13.199 -26.088 1.00 60.62 341 TRP A O 1
ATOM 2753 N N . ALA A 1 342 ? 5.206 -11.460 -24.776 1.00 57.72 342 ALA A N 1
ATOM 2754 C CA . ALA A 1 342 ? 6.256 -10.575 -25.266 1.00 57.72 342 ALA A CA 1
ATOM 2755 C C . ALA A 1 342 ? 7.675 -11.067 -24.945 1.00 57.72 342 ALA A C 1
ATOM 2757 O O . ALA A 1 342 ? 8.570 -10.929 -25.771 1.00 57.72 342 ALA A O 1
ATOM 2758 N N . THR A 1 343 ? 7.889 -11.662 -23.767 1.00 56.81 343 THR A N 1
ATOM 2759 C CA . THR A 1 343 ? 9.223 -12.129 -23.344 1.00 56.81 343 THR A CA 1
ATOM 2760 C C . THR A 1 343 ? 9.584 -13.530 -23.831 1.00 56.81 343 THR A C 1
ATOM 2762 O O . THR A 1 343 ? 10.757 -13.794 -24.084 1.00 56.81 343 THR A O 1
ATOM 2765 N N . MET A 1 344 ? 8.610 -14.434 -23.959 1.00 54.25 344 MET A N 1
ATOM 2766 C CA . MET A 1 344 ? 8.833 -15.843 -24.309 1.00 54.25 344 MET A CA 1
ATOM 2767 C C . MET A 1 344 ? 8.510 -16.171 -25.771 1.00 54.25 344 MET A C 1
ATOM 2769 O O . MET A 1 344 ? 9.064 -17.134 -26.290 1.00 54.25 344 MET A O 1
ATOM 2773 N N . TYR A 1 345 ? 7.636 -15.400 -26.428 1.00 50.59 345 TYR A N 1
ATOM 2774 C CA . TYR A 1 345 ? 7.107 -15.701 -27.768 1.00 50.59 345 TYR A CA 1
ATOM 2775 C C . TYR A 1 345 ? 7.200 -14.515 -28.741 1.00 50.59 345 TYR A C 1
ATOM 2777 O O . TYR A 1 345 ? 6.482 -14.507 -29.739 1.00 50.59 345 TYR A O 1
ATOM 2785 N N . GLY A 1 346 ? 8.037 -13.513 -28.439 1.00 46.78 346 GLY A N 1
ATOM 2786 C CA . GLY A 1 346 ? 8.244 -12.333 -29.279 1.00 46.78 346 GLY A CA 1
ATOM 2787 C C . GLY A 1 346 ? 8.536 -12.722 -30.728 1.00 46.78 346 GLY A C 1
ATOM 2788 O O . GLY A 1 346 ? 9.613 -13.220 -31.012 1.00 46.78 346 GLY A O 1
ATOM 2789 N N . ASP A 1 347 ? 7.522 -12.508 -31.566 1.00 42.44 347 ASP A N 1
ATOM 2790 C CA . ASP A 1 347 ? 7.369 -12.758 -33.001 1.00 42.44 347 ASP A CA 1
ATOM 2791 C C . ASP A 1 347 ? 7.697 -14.158 -33.558 1.00 42.44 347 ASP A C 1
ATOM 2793 O O . ASP A 1 347 ? 8.821 -14.648 -33.527 1.00 42.44 347 ASP A O 1
ATOM 2797 N N . TYR A 1 348 ? 6.694 -14.754 -34.218 1.00 40.41 348 TYR A N 1
ATOM 2798 C CA . TYR A 1 348 ? 6.926 -15.650 -35.352 1.00 40.41 348 TYR A CA 1
ATOM 2799 C C . TYR A 1 348 ? 7.554 -14.810 -36.471 1.00 40.41 348 TYR A C 1
ATOM 2801 O O . TYR A 1 348 ? 6.860 -14.340 -37.375 1.00 40.41 348 TYR A O 1
ATOM 2809 N N . ASP A 1 349 ? 8.860 -14.583 -36.426 1.00 38.56 349 ASP A N 1
ATOM 2810 C CA . ASP A 1 349 ? 9.566 -14.103 -37.597 1.00 38.56 349 ASP A CA 1
ATOM 2811 C C . ASP A 1 349 ? 9.510 -15.175 -38.698 1.00 38.56 349 ASP A C 1
ATOM 2813 O O . ASP A 1 349 ? 9.448 -16.382 -38.451 1.00 38.56 349 ASP A O 1
ATOM 2817 N N . ALA A 1 350 ? 9.481 -14.706 -39.945 1.00 39.59 350 ALA A N 1
ATOM 2818 C CA . ALA A 1 350 ? 9.261 -15.440 -41.192 1.00 39.59 350 ALA A CA 1
ATOM 2819 C C . ALA A 1 350 ? 10.311 -16.536 -41.525 1.00 39.59 350 ALA A C 1
ATOM 2821 O O . ALA A 1 350 ? 10.492 -16.887 -42.692 1.00 39.59 350 ALA A O 1
ATOM 2822 N N . HIS A 1 351 ? 11.008 -17.070 -40.520 1.00 40.97 351 HIS A N 1
ATOM 2823 C CA . HIS A 1 351 ? 12.125 -18.002 -40.633 1.00 40.97 351 HIS A CA 1
ATOM 2824 C C . HIS A 1 351 ? 11.946 -19.328 -39.875 1.00 40.97 351 HIS A C 1
ATOM 2826 O O . HIS A 1 351 ? 12.690 -20.253 -40.169 1.00 40.97 351 HIS A O 1
ATOM 2832 N N . GLY A 1 352 ? 10.928 -19.485 -39.018 1.00 37.03 352 GLY A N 1
ATOM 2833 C CA . GLY A 1 352 ? 10.481 -20.813 -38.564 1.00 37.03 352 GLY A CA 1
ATOM 2834 C C . GLY A 1 352 ? 11.370 -21.549 -37.550 1.00 37.03 352 GLY A C 1
ATOM 2835 O O . GLY A 1 352 ? 11.232 -22.765 -37.435 1.00 37.03 352 GLY A O 1
ATOM 2836 N N . ASP A 1 353 ? 12.218 -20.846 -36.795 1.00 40.53 353 ASP A N 1
ATOM 2837 C CA . ASP A 1 353 ? 13.089 -21.465 -35.788 1.00 40.53 353 ASP A CA 1
ATOM 2838 C C . ASP A 1 353 ? 12.606 -21.159 -34.355 1.00 40.53 353 ASP A C 1
ATOM 2840 O O . ASP A 1 353 ? 12.502 -20.006 -33.941 1.00 40.53 353 ASP A O 1
ATOM 2844 N N . GLU A 1 354 ? 12.315 -22.208 -33.581 1.00 38.31 354 GLU A N 1
ATOM 2845 C CA . GLU A 1 354 ? 11.860 -22.142 -32.186 1.00 38.31 354 GLU A CA 1
ATOM 2846 C C . GLU A 1 354 ? 13.025 -21.793 -31.238 1.00 38.31 354 GLU A C 1
ATOM 2848 O O . GLU A 1 354 ? 13.825 -22.667 -30.895 1.00 38.31 354 GLU A O 1
ATOM 2853 N N . PHE A 1 355 ? 13.140 -20.544 -30.762 1.00 39.62 355 PHE A N 1
ATOM 2854 C CA . PHE A 1 355 ? 14.115 -20.230 -29.707 1.00 39.62 355 PHE A CA 1
ATOM 2855 C C . PHE A 1 355 ? 13.594 -19.307 -28.597 1.00 39.62 355 PHE A C 1
ATOM 2857 O O . PHE A 1 355 ? 13.070 -18.222 -28.829 1.00 39.62 355 PHE A O 1
ATOM 2864 N N . TRP A 1 356 ? 13.811 -19.748 -27.354 1.00 43.44 356 TRP A N 1
ATOM 2865 C CA . TRP A 1 356 ? 13.301 -19.190 -26.095 1.00 43.44 356 TRP A CA 1
ATOM 2866 C C . TRP A 1 356 ? 14.061 -17.947 -25.598 1.00 43.44 356 TRP A C 1
ATOM 2868 O O . TRP A 1 356 ? 14.406 -17.893 -24.424 1.00 43.44 356 TRP A O 1
ATOM 2878 N N . CYS A 1 357 ? 14.426 -16.997 -26.463 1.00 45.84 357 CYS A N 1
ATOM 2879 C CA . CYS A 1 357 ? 14.978 -15.678 -26.085 1.00 45.84 357 CYS A CA 1
ATOM 2880 C C . CYS A 1 357 ? 15.425 -14.895 -27.333 1.00 45.84 357 CYS A C 1
ATOM 2882 O O . CYS A 1 357 ? 16.594 -14.925 -27.717 1.00 45.84 357 CYS A O 1
ATOM 2884 N N . HIS A 1 358 ? 14.513 -14.142 -27.954 1.00 42.09 358 HIS A N 1
ATOM 2885 C CA . HIS A 1 358 ? 14.809 -13.330 -29.152 1.00 42.09 358 HIS A CA 1
ATOM 2886 C C . HIS A 1 358 ? 15.908 -12.268 -28.930 1.00 42.09 358 HIS A C 1
ATOM 2888 O O . HIS A 1 358 ? 16.674 -11.951 -29.841 1.00 42.09 358 HIS A O 1
ATOM 2894 N N . GLY A 1 359 ? 16.104 -11.822 -27.681 1.00 43.78 359 GLY A N 1
ATOM 2895 C CA . GLY A 1 359 ? 17.191 -10.909 -27.300 1.00 43.78 359 GLY A CA 1
ATOM 2896 C C . GLY A 1 359 ? 18.611 -11.415 -27.617 1.00 43.78 359 GLY A C 1
ATOM 2897 O O . GLY A 1 359 ? 19.521 -10.602 -27.767 1.00 43.78 359 GLY A O 1
ATOM 2898 N N . LEU A 1 360 ? 18.821 -12.729 -27.790 1.00 41.06 360 LEU A N 1
ATOM 2899 C CA . LEU A 1 360 ? 20.114 -13.282 -28.223 1.00 41.06 360 LEU A CA 1
ATOM 2900 C C . LEU A 1 360 ? 20.405 -13.044 -29.715 1.00 41.06 360 LEU A C 1
ATOM 2902 O O . LEU A 1 360 ? 21.573 -12.905 -30.084 1.00 41.06 360 LEU A O 1
ATOM 2906 N N . ARG A 1 361 ? 19.381 -12.980 -30.580 1.00 40.03 361 ARG A N 1
ATOM 2907 C CA . ARG A 1 361 ? 19.552 -12.840 -32.038 1.00 40.03 361 ARG A CA 1
ATOM 2908 C C . ARG A 1 361 ? 19.649 -11.379 -32.464 1.00 40.03 361 ARG A C 1
ATOM 2910 O O . ARG A 1 361 ? 20.567 -11.037 -33.209 1.00 40.03 361 ARG A O 1
ATOM 2917 N N . GLU A 1 362 ? 18.790 -10.510 -31.936 1.00 42.66 362 GLU A N 1
ATOM 2918 C CA . GLU A 1 362 ? 18.926 -9.061 -32.137 1.00 42.66 362 GLU A CA 1
ATOM 2919 C C . GLU A 1 362 ? 20.181 -8.519 -31.450 1.00 42.66 362 GLU A C 1
ATOM 2921 O O . GLU A 1 362 ? 20.898 -7.719 -32.042 1.00 42.66 362 GLU A O 1
ATOM 2926 N N . GLY A 1 363 ? 20.541 -9.048 -30.274 1.00 43.47 363 GLY A N 1
ATOM 2927 C CA . GLY A 1 363 ? 21.841 -8.794 -29.652 1.00 43.47 363 GLY A CA 1
ATOM 2928 C C . GLY A 1 363 ? 23.018 -9.211 -30.543 1.00 43.47 363 GLY A C 1
ATOM 2929 O O . GLY A 1 363 ? 24.045 -8.543 -30.532 1.00 43.47 363 GLY A O 1
ATOM 2930 N N . GLY A 1 364 ? 22.869 -10.258 -31.364 1.00 43.78 364 GLY A N 1
ATOM 2931 C CA . GLY A 1 364 ? 23.850 -10.686 -32.368 1.00 43.78 364 GLY A CA 1
ATOM 2932 C C . GLY A 1 364 ? 23.935 -9.762 -33.590 1.00 43.78 364 GLY A C 1
ATOM 2933 O O . GLY A 1 364 ? 25.036 -9.385 -33.987 1.00 43.78 364 GLY A O 1
ATOM 2934 N N . ALA A 1 365 ? 22.798 -9.341 -34.149 1.00 45.81 365 ALA A N 1
ATOM 2935 C CA . ALA A 1 365 ? 22.746 -8.384 -35.261 1.00 45.81 365 ALA A CA 1
ATOM 2936 C C . ALA A 1 365 ? 23.228 -6.980 -34.840 1.00 45.81 365 ALA A C 1
ATOM 2938 O O . ALA A 1 365 ? 23.954 -6.310 -35.572 1.00 45.81 365 ALA A O 1
ATOM 2939 N N . TYR A 1 366 ? 22.902 -6.566 -33.616 1.00 48.22 366 TYR A N 1
ATOM 2940 C CA . TYR A 1 366 ? 23.382 -5.338 -32.989 1.00 48.22 366 TYR A CA 1
ATOM 2941 C C . TYR A 1 366 ? 24.868 -5.419 -32.610 1.00 48.22 366 TYR A C 1
ATOM 2943 O O . TYR A 1 366 ? 25.614 -4.472 -32.851 1.00 48.22 366 TYR A O 1
ATOM 2951 N N . LYS A 1 367 ? 25.346 -6.572 -32.111 1.00 44.00 367 LYS A N 1
ATOM 2952 C CA . LYS A 1 367 ? 26.784 -6.862 -31.936 1.00 44.00 367 LYS A CA 1
ATOM 2953 C C . LYS A 1 367 ? 27.523 -6.685 -33.260 1.00 44.00 367 LYS A C 1
ATOM 2955 O O . LYS A 1 367 ? 28.597 -6.098 -33.265 1.00 44.00 367 LYS A O 1
ATOM 2960 N N . GLN A 1 368 ? 26.932 -7.119 -34.372 1.00 51.69 368 GLN A N 1
ATOM 2961 C CA . GLN A 1 368 ? 27.500 -6.961 -35.709 1.00 51.69 368 GLN A CA 1
ATOM 2962 C C . GLN A 1 368 ? 27.530 -5.490 -36.164 1.00 51.69 368 GLN A C 1
ATOM 2964 O O . GLN A 1 368 ? 28.578 -5.030 -36.603 1.00 51.69 368 GLN A O 1
ATOM 2969 N N . LEU A 1 369 ? 26.466 -4.715 -35.925 1.00 52.84 369 LEU A N 1
ATOM 2970 C CA . LEU A 1 369 ? 26.429 -3.264 -36.179 1.00 52.84 369 LEU A CA 1
ATOM 2971 C C . LEU A 1 369 ? 27.434 -2.466 -35.325 1.00 52.84 369 LEU A C 1
ATOM 2973 O O . LEU A 1 369 ? 28.096 -1.563 -35.831 1.00 52.84 369 LEU A O 1
ATOM 2977 N N . LEU A 1 370 ? 27.594 -2.795 -34.041 1.00 50.00 370 LEU A N 1
ATOM 2978 C CA . LEU A 1 370 ? 28.570 -2.145 -33.154 1.00 50.00 370 LEU A CA 1
ATOM 2979 C C . LEU A 1 370 ? 30.021 -2.520 -33.491 1.00 50.00 370 LEU A C 1
ATOM 2981 O O . LEU A 1 370 ? 30.924 -1.695 -33.323 1.00 50.00 370 LEU A O 1
ATOM 2985 N N . ILE A 1 371 ? 30.247 -3.748 -33.972 1.00 53.84 371 ILE A N 1
ATOM 2986 C CA . ILE A 1 371 ? 31.526 -4.187 -34.548 1.00 53.84 371 ILE A CA 1
ATOM 2987 C C . ILE A 1 371 ? 31.823 -3.389 -35.821 1.00 53.84 371 ILE A C 1
ATOM 2989 O O . ILE A 1 371 ? 32.930 -2.875 -35.971 1.00 53.84 371 ILE A O 1
ATOM 2993 N N . GLU A 1 372 ? 30.833 -3.231 -36.701 1.00 53.28 372 GLU A N 1
ATOM 2994 C CA . GLU A 1 372 ? 30.934 -2.442 -37.935 1.00 53.28 372 GLU A CA 1
ATOM 2995 C C . GLU A 1 372 ? 31.166 -0.944 -37.664 1.00 53.28 372 GLU A C 1
ATOM 2997 O O . GLU A 1 372 ? 31.867 -0.283 -38.429 1.00 53.28 372 GLU A O 1
ATOM 3002 N N . GLN A 1 373 ? 30.656 -0.413 -36.547 1.00 57.84 373 GLN A N 1
ATOM 3003 C CA . GLN A 1 373 ? 30.864 0.972 -36.100 1.00 57.84 373 GLN A CA 1
ATOM 3004 C C . GLN A 1 373 ? 32.101 1.170 -35.200 1.00 57.84 373 GLN A C 1
ATOM 3006 O O . GLN A 1 373 ? 32.376 2.289 -34.766 1.00 57.84 373 GLN A O 1
ATOM 3011 N N . GLY A 1 374 ? 32.871 0.112 -34.918 1.00 48.84 374 GLY A N 1
ATOM 3012 C CA . GLY A 1 374 ? 34.121 0.192 -34.154 1.00 48.84 374 GLY A CA 1
ATOM 3013 C C . GLY A 1 374 ? 33.964 0.556 -32.670 1.00 48.84 374 GLY A C 1
ATOM 3014 O O . GLY A 1 374 ? 34.926 1.016 -32.056 1.00 48.84 374 GLY A O 1
ATOM 3015 N N . GLN A 1 375 ? 32.780 0.366 -32.078 1.00 55.50 375 GLN A N 1
ATOM 3016 C CA . GLN A 1 375 ? 32.456 0.826 -30.716 1.00 55.50 375 GLN A CA 1
ATOM 3017 C C . GLN A 1 375 ? 32.576 -0.247 -29.613 1.00 55.50 375 GLN A C 1
ATOM 3019 O O . GLN A 1 375 ? 32.203 -0.005 -28.466 1.00 55.50 375 GLN A O 1
ATOM 3024 N N . GLN A 1 376 ? 33.097 -1.443 -29.898 1.00 48.72 376 GLN A N 1
ATOM 3025 C CA . GLN A 1 376 ? 32.958 -2.566 -28.964 1.00 48.72 376 GLN A CA 1
ATOM 3026 C C . GLN A 1 376 ? 33.992 -2.591 -27.812 1.00 48.72 376 GLN A C 1
ATOM 3028 O O . GLN A 1 376 ? 35.195 -2.738 -28.033 1.00 48.72 376 GLN A O 1
ATOM 3033 N N . LYS A 1 377 ? 33.501 -2.627 -26.561 1.00 41.91 377 LYS A N 1
ATOM 3034 C CA . LYS A 1 377 ? 34.167 -3.311 -25.432 1.00 41.91 377 LYS A CA 1
ATOM 3035 C C . LYS A 1 377 ? 33.508 -4.681 -25.208 1.00 41.91 377 LYS A C 1
ATOM 3037 O O . LYS A 1 377 ? 32.323 -4.787 -24.919 1.00 41.91 377 LYS A O 1
ATOM 3042 N N . SER A 1 378 ? 34.299 -5.740 -25.372 1.00 43.03 378 SER A N 1
ATOM 3043 C CA . SER A 1 378 ? 33.881 -7.140 -25.574 1.00 43.03 378 SER A CA 1
ATOM 3044 C C . SER A 1 378 ? 33.074 -7.813 -24.450 1.00 43.03 378 SER A C 1
ATOM 3046 O O . SER A 1 378 ? 32.408 -8.803 -24.730 1.00 43.03 378 SER A O 1
ATOM 3048 N N . TRP A 1 379 ? 33.133 -7.340 -23.203 1.00 39.16 379 TRP A N 1
ATOM 3049 C CA . TRP A 1 379 ? 32.675 -8.121 -22.037 1.00 39.16 379 TRP A CA 1
ATOM 3050 C C . TRP A 1 379 ? 31.394 -7.590 -21.374 1.00 39.16 379 TRP A C 1
ATOM 3052 O O . TRP A 1 379 ? 30.721 -8.325 -20.662 1.00 39.16 379 TRP A O 1
ATOM 3062 N N . GLU A 1 380 ? 31.019 -6.336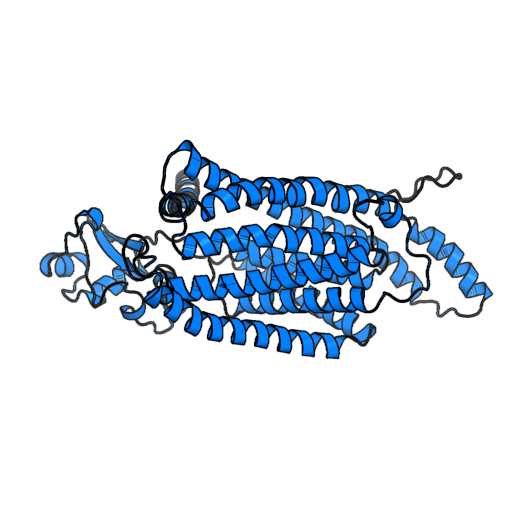 -21.627 1.00 40.69 380 GLU A N 1
ATOM 3063 C CA . GLU A 1 380 ? 29.859 -5.687 -20.989 1.00 40.69 380 GLU A CA 1
ATOM 3064 C C . GLU A 1 380 ? 28.522 -6.119 -21.632 1.00 40.69 380 GLU A C 1
ATOM 3066 O O . GLU A 1 380 ? 27.489 -6.170 -20.970 1.00 40.69 380 GLU A O 1
ATOM 3071 N N . HIS A 1 381 ? 28.534 -6.509 -22.913 1.00 42.00 381 HIS A N 1
ATOM 3072 C CA . HIS A 1 381 ? 27.321 -6.873 -23.659 1.00 42.00 381 HIS A CA 1
ATOM 3073 C C . HIS A 1 381 ? 26.861 -8.329 -23.458 1.00 42.00 381 HIS A C 1
ATOM 3075 O O . HIS A 1 381 ? 25.659 -8.584 -23.445 1.00 42.00 381 HIS A O 1
ATOM 3081 N N . GLU A 1 382 ? 27.773 -9.288 -23.255 1.00 35.19 382 GLU A N 1
ATOM 3082 C CA . GLU A 1 382 ? 27.397 -10.694 -22.991 1.00 35.19 382 GLU A CA 1
ATOM 3083 C C . GLU A 1 382 ? 26.721 -10.864 -21.617 1.00 35.19 382 GLU A C 1
ATOM 3085 O O . GLU A 1 382 ? 25.843 -11.716 -21.445 1.00 35.19 382 GLU A O 1
ATOM 3090 N N . ILE A 1 383 ? 27.057 -9.985 -20.666 1.00 41.47 383 ILE A N 1
ATOM 3091 C CA . ILE A 1 383 ? 26.394 -9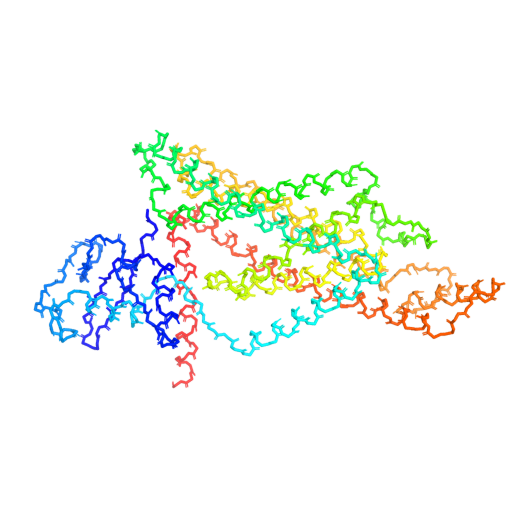.880 -19.362 1.00 41.47 383 ILE A CA 1
ATOM 3092 C C . ILE A 1 383 ? 24.989 -9.281 -19.523 1.00 41.47 383 ILE A C 1
ATOM 3094 O O . ILE A 1 383 ? 24.044 -9.827 -18.961 1.00 41.47 383 ILE A O 1
ATOM 3098 N N . ASN A 1 384 ? 24.819 -8.227 -20.332 1.00 43.03 384 ASN A N 1
ATOM 3099 C CA . ASN A 1 384 ? 23.516 -7.581 -20.535 1.00 43.03 384 ASN A CA 1
ATOM 3100 C C . ASN A 1 384 ? 22.467 -8.517 -21.153 1.00 43.03 384 ASN A C 1
ATOM 3102 O O . ASN A 1 384 ? 21.356 -8.595 -20.638 1.00 43.03 384 ASN A O 1
ATOM 3106 N N . VAL A 1 385 ? 22.811 -9.289 -22.188 1.00 41.44 385 VAL A N 1
ATOM 3107 C CA . VAL A 1 385 ? 21.831 -10.149 -22.884 1.00 41.44 385 VAL A CA 1
ATOM 3108 C C . VAL A 1 385 ? 21.415 -11.368 -22.042 1.00 41.44 385 VAL A C 1
ATOM 3110 O O . VAL A 1 385 ? 20.235 -11.714 -21.990 1.00 41.44 385 VAL A O 1
ATOM 3113 N N . THR A 1 386 ? 22.354 -11.974 -21.305 1.00 40.03 386 THR A N 1
ATOM 3114 C CA . THR A 1 386 ? 22.064 -13.061 -20.345 1.00 40.03 386 THR A CA 1
ATOM 3115 C C . THR A 1 386 ? 21.273 -12.549 -19.125 1.00 40.03 386 THR A C 1
ATOM 3117 O O . THR A 1 386 ? 20.513 -13.289 -18.498 1.00 40.03 386 THR A O 1
ATOM 3120 N N . CYS A 1 387 ? 21.419 -11.264 -18.785 1.00 51.69 387 CYS A N 1
ATOM 3121 C CA . CYS A 1 387 ? 20.705 -10.607 -17.691 1.00 51.69 387 CYS A CA 1
ATOM 3122 C C . CYS A 1 387 ? 19.245 -10.277 -18.055 1.00 51.69 387 CYS A C 1
ATOM 3124 O O . CYS A 1 387 ? 18.366 -10.433 -17.208 1.00 51.69 387 CYS A O 1
ATOM 3126 N N . THR A 1 388 ? 18.934 -9.914 -19.307 1.00 55.25 388 THR A N 1
ATOM 3127 C CA . THR A 1 388 ? 17.564 -9.549 -19.724 1.00 55.25 388 THR A CA 1
ATOM 3128 C C . THR A 1 388 ? 16.581 -10.726 -19.680 1.00 55.25 388 THR A C 1
ATOM 3130 O O . THR A 1 388 ? 15.443 -10.551 -19.236 1.00 55.25 388 THR A O 1
ATOM 3133 N N . CYS A 1 389 ? 16.997 -11.939 -20.068 1.00 57.50 389 CYS A N 1
ATOM 3134 C CA . CYS A 1 389 ? 16.138 -13.131 -19.991 1.00 57.50 389 CYS A CA 1
ATOM 3135 C C . CYS A 1 389 ? 15.926 -13.606 -18.542 1.00 57.50 389 CYS A C 1
ATOM 3137 O O . CYS A 1 389 ? 14.800 -13.903 -18.141 1.00 57.50 389 CYS A O 1
ATOM 3139 N N . CYS A 1 390 ? 16.983 -13.602 -17.721 1.00 66.88 390 CYS A N 1
ATOM 3140 C CA . CYS A 1 390 ? 16.895 -13.917 -16.292 1.00 66.88 390 CYS A CA 1
ATOM 3141 C C . CYS A 1 390 ? 16.056 -12.875 -15.530 1.00 66.88 390 CYS A C 1
ATOM 3143 O O . CYS A 1 390 ? 15.253 -13.233 -14.665 1.00 66.88 390 CYS A O 1
ATOM 3145 N N . GLY A 1 391 ? 16.190 -11.594 -15.885 1.00 72.06 391 GLY A N 1
ATOM 3146 C CA . GLY A 1 391 ? 15.389 -10.494 -15.352 1.00 72.06 391 GLY A CA 1
ATOM 3147 C C . GLY A 1 391 ? 13.911 -10.606 -15.726 1.00 72.06 391 GLY A C 1
ATOM 3148 O O . GLY A 1 391 ? 13.060 -10.432 -14.858 1.00 72.06 391 GLY A O 1
ATOM 3149 N N . GLY A 1 392 ? 13.596 -10.984 -16.971 1.00 74.38 392 GLY A N 1
ATOM 3150 C CA . GLY A 1 392 ? 12.220 -11.224 -17.424 1.00 74.38 392 GLY A CA 1
ATOM 3151 C C . GLY A 1 392 ? 11.530 -12.367 -16.671 1.00 74.38 392 GLY A C 1
ATOM 3152 O O . GLY A 1 392 ? 10.426 -12.187 -16.159 1.00 74.38 392 GLY A O 1
ATOM 3153 N N . ILE A 1 393 ? 12.203 -13.515 -16.510 1.00 78.38 393 ILE A N 1
ATOM 3154 C CA . ILE A 1 393 ? 11.677 -14.650 -15.723 1.00 78.38 393 ILE A CA 1
ATOM 3155 C C . ILE A 1 393 ? 11.471 -14.245 -14.259 1.00 78.38 393 ILE A C 1
ATOM 3157 O O . ILE A 1 393 ? 10.443 -14.563 -13.661 1.00 78.38 393 ILE A O 1
ATOM 3161 N N . THR A 1 394 ? 12.427 -13.514 -13.679 1.00 83.06 394 THR A N 1
ATOM 3162 C CA . THR A 1 394 ? 12.323 -13.035 -12.295 1.00 83.06 394 THR A CA 1
ATOM 3163 C C . THR A 1 394 ? 11.139 -12.082 -12.133 1.00 83.06 394 THR A C 1
ATOM 3165 O O . THR A 1 394 ? 10.315 -12.279 -11.241 1.00 83.06 394 THR A O 1
ATOM 3168 N N . ALA A 1 395 ? 10.991 -11.099 -13.025 1.00 82.75 395 ALA A N 1
ATOM 3169 C CA . ALA A 1 395 ? 9.859 -10.178 -13.025 1.00 82.75 395 ALA A CA 1
ATOM 3170 C C . ALA A 1 395 ? 8.524 -10.925 -13.168 1.00 82.75 395 ALA A C 1
ATOM 3172 O O . ALA A 1 395 ? 7.570 -10.622 -12.453 1.00 82.75 395 ALA A O 1
ATOM 3173 N N . TRP A 1 396 ? 8.464 -11.954 -14.015 1.00 84.81 396 TRP A N 1
ATOM 3174 C CA . TRP A 1 396 ? 7.276 -12.790 -14.161 1.00 84.81 396 TRP A CA 1
ATOM 3175 C C . TRP A 1 396 ? 6.907 -13.542 -12.875 1.00 84.81 396 TRP A C 1
ATOM 3177 O O . TRP A 1 396 ? 5.742 -13.535 -12.469 1.00 84.81 396 TRP A O 1
ATOM 3187 N N . LEU A 1 397 ? 7.884 -14.152 -12.197 1.00 88.88 397 LEU A N 1
ATOM 3188 C CA . LEU A 1 397 ? 7.658 -14.831 -10.916 1.00 88.88 397 LEU A CA 1
ATOM 3189 C C . LEU A 1 397 ? 7.163 -13.860 -9.836 1.00 88.88 397 LEU A C 1
ATOM 3191 O O . LEU A 1 397 ? 6.271 -14.200 -9.051 1.00 88.88 397 LEU A O 1
ATOM 3195 N N . LEU A 1 398 ? 7.700 -12.640 -9.815 1.00 91.88 398 LEU A N 1
ATOM 3196 C CA . LEU A 1 398 ? 7.247 -11.585 -8.912 1.00 91.88 398 LEU A CA 1
ATOM 3197 C C . LEU A 1 398 ? 5.806 -11.149 -9.228 1.00 91.88 398 LEU A C 1
ATOM 3199 O O . LEU A 1 398 ? 4.984 -11.079 -8.315 1.00 91.88 398 LEU A O 1
ATOM 3203 N N . LEU A 1 399 ? 5.453 -10.951 -10.503 1.00 92.00 399 LEU A N 1
ATOM 3204 C CA . LEU A 1 399 ? 4.078 -10.644 -10.924 1.00 92.00 399 LEU A CA 1
ATOM 3205 C C . LEU A 1 399 ? 3.097 -11.771 -10.561 1.00 92.00 399 LEU A C 1
ATOM 3207 O O . LEU A 1 399 ? 2.001 -11.495 -10.078 1.00 92.00 399 LEU A O 1
ATOM 3211 N N . CYS A 1 400 ? 3.492 -13.037 -10.725 1.00 93.38 400 CYS A N 1
ATOM 3212 C CA . CYS A 1 400 ? 2.685 -14.183 -10.297 1.00 93.38 400 CYS A CA 1
ATOM 3213 C C . CYS A 1 400 ? 2.496 -14.209 -8.777 1.00 93.38 400 CYS A C 1
ATOM 3215 O O . CYS A 1 400 ? 1.400 -14.484 -8.291 1.00 93.38 400 CYS A O 1
ATOM 3217 N N . THR A 1 401 ? 3.547 -13.893 -8.016 1.00 94.75 401 THR A N 1
ATOM 3218 C CA . THR A 1 401 ? 3.463 -13.778 -6.553 1.00 94.75 401 THR A CA 1
ATOM 3219 C C . THR A 1 401 ? 2.476 -12.682 -6.157 1.00 94.75 401 THR A C 1
ATOM 3221 O O . THR A 1 401 ? 1.638 -12.895 -5.280 1.00 94.75 401 THR A O 1
ATOM 3224 N N . LEU A 1 402 ? 2.529 -11.535 -6.837 1.00 94.81 402 LEU A N 1
ATOM 3225 C CA . LEU A 1 402 ? 1.611 -10.425 -6.615 1.00 94.81 402 LEU A CA 1
ATOM 3226 C C . LEU A 1 402 ? 0.158 -10.819 -6.931 1.00 94.81 402 LEU A C 1
ATOM 3228 O O . LEU A 1 402 ? -0.734 -10.540 -6.133 1.00 94.81 402 LEU A O 1
ATOM 3232 N N . GLU A 1 403 ? -0.077 -11.568 -8.013 1.00 96.00 403 GLU A N 1
ATOM 3233 C CA . GLU A 1 403 ? -1.416 -12.069 -8.352 1.00 96.00 403 GLU A CA 1
ATOM 3234 C C . GLU A 1 403 ? -1.969 -13.050 -7.314 1.00 96.00 403 GLU A C 1
ATOM 3236 O O . GLU A 1 403 ? -3.147 -12.988 -6.962 1.00 96.00 403 GLU A O 1
ATOM 3241 N N . VAL A 1 404 ? -1.129 -13.916 -6.739 1.00 96.62 404 VAL A N 1
ATOM 3242 C CA . VAL A 1 404 ? -1.557 -14.785 -5.630 1.00 96.62 404 VAL A CA 1
ATOM 3243 C C . VAL A 1 404 ? -2.043 -13.950 -4.440 1.00 96.62 404 VAL A C 1
ATOM 3245 O O . VAL A 1 404 ? -3.059 -14.289 -3.824 1.00 96.62 404 VAL A O 1
ATOM 3248 N N . LEU A 1 405 ? -1.369 -12.834 -4.134 1.00 94.75 405 LEU A N 1
ATOM 3249 C CA . LEU A 1 405 ? -1.821 -11.904 -3.096 1.00 94.75 405 LEU A CA 1
ATOM 3250 C C . LEU A 1 405 ? -3.139 -11.217 -3.481 1.00 94.75 405 LEU A C 1
ATOM 3252 O O . LEU A 1 405 ? -4.028 -11.108 -2.636 1.00 94.75 405 LEU A O 1
ATOM 3256 N N . HIS A 1 406 ? -3.315 -10.820 -4.743 1.00 95.38 406 HIS A N 1
ATOM 3257 C CA . HIS A 1 406 ? -4.566 -10.239 -5.236 1.00 95.38 406 HIS A CA 1
ATOM 3258 C C . HIS A 1 406 ? -5.746 -11.194 -5.116 1.00 95.38 406 HIS A C 1
ATOM 3260 O O . HIS A 1 406 ? -6.803 -10.803 -4.620 1.00 95.38 406 HIS A O 1
ATOM 3266 N N . VAL A 1 407 ? -5.587 -12.452 -5.529 1.00 96.44 407 VAL A N 1
ATOM 3267 C CA . VAL A 1 407 ? -6.624 -13.484 -5.382 1.00 96.44 407 VAL A CA 1
ATOM 3268 C C . VAL A 1 407 ? -6.958 -13.688 -3.905 1.00 96.44 407 VAL A C 1
ATOM 3270 O O . VAL A 1 407 ? -8.134 -13.729 -3.530 1.00 96.44 407 VAL A O 1
ATOM 3273 N N . TRP A 1 408 ? -5.937 -13.746 -3.044 1.00 92.56 408 TRP A N 1
ATOM 3274 C CA . TRP A 1 408 ? -6.124 -13.861 -1.601 1.00 92.56 408 TRP A CA 1
ATOM 3275 C C . TRP A 1 408 ? -6.912 -12.679 -1.019 1.00 92.56 408 TRP A C 1
ATOM 3277 O O . TRP A 1 408 ? -7.912 -12.891 -0.332 1.00 92.56 408 TRP A O 1
ATOM 3287 N N . TRP A 1 409 ? -6.522 -11.436 -1.307 1.00 93.31 409 TRP A N 1
ATOM 3288 C CA . TRP A 1 409 ? -7.237 -10.252 -0.827 1.00 93.31 409 TRP A CA 1
ATOM 3289 C C . TRP A 1 409 ? -8.647 -10.141 -1.397 1.00 93.31 409 TRP A C 1
ATOM 3291 O O . TRP A 1 409 ? -9.564 -9.791 -0.662 1.00 93.31 409 TRP A O 1
ATOM 3301 N N . THR A 1 410 ? -8.854 -10.510 -2.657 1.00 94.56 410 THR A N 1
ATOM 3302 C CA . THR A 1 410 ? -10.185 -10.531 -3.277 1.00 94.56 410 THR A CA 1
ATOM 3303 C C . THR A 1 410 ? -11.116 -11.481 -2.543 1.00 94.56 410 THR A C 1
ATOM 3305 O O . THR A 1 410 ? -12.237 -11.106 -2.200 1.00 94.56 410 THR A O 1
ATOM 3308 N N . TYR A 1 411 ? -10.633 -12.679 -2.205 1.00 92.94 411 TYR A N 1
ATOM 3309 C CA . TYR A 1 411 ? -11.375 -13.604 -1.354 1.00 92.94 411 TYR A CA 1
ATOM 3310 C C . TYR A 1 411 ? -11.735 -12.972 0.003 1.00 92.94 411 TYR A C 1
ATOM 3312 O O . TYR A 1 411 ? -12.878 -13.091 0.450 1.00 92.94 411 TYR A O 1
ATOM 3320 N N . LEU A 1 412 ? -10.800 -12.266 0.649 1.00 85.94 412 LEU A N 1
ATOM 3321 C CA . LEU A 1 412 ? -11.066 -11.589 1.923 1.00 85.94 412 LEU A CA 1
ATOM 3322 C C . LEU A 1 412 ? -12.124 -10.491 1.796 1.00 85.94 412 LEU A C 1
ATOM 3324 O O . LEU A 1 412 ? -13.037 -10.422 2.618 1.00 85.94 412 LEU A O 1
ATOM 3328 N N . LEU A 1 413 ? -12.021 -9.654 0.768 1.00 87.44 413 LEU A N 1
ATOM 3329 C CA . LEU A 1 413 ? -12.927 -8.535 0.532 1.00 87.44 413 LEU A CA 1
ATOM 3330 C C . LEU A 1 413 ? -14.340 -9.013 0.179 1.00 87.44 413 LEU A C 1
ATOM 3332 O O . LEU A 1 413 ? -15.314 -8.479 0.712 1.00 87.44 413 LEU A O 1
ATOM 3336 N N . LEU A 1 414 ? -14.459 -10.058 -0.647 1.00 89.69 414 LEU A N 1
ATOM 3337 C CA . LEU A 1 414 ? -15.740 -10.695 -0.967 1.00 89.69 414 LEU A CA 1
ATOM 3338 C C . LEU A 1 414 ? -16.366 -11.345 0.265 1.00 89.69 414 LEU A C 1
ATOM 3340 O O . LEU A 1 414 ? -17.567 -11.213 0.489 1.00 89.69 414 LEU A O 1
ATOM 3344 N N . ARG A 1 415 ? -15.558 -12.013 1.096 1.00 83.88 415 ARG A N 1
ATOM 3345 C CA . ARG A 1 415 ? -16.033 -12.592 2.356 1.00 83.88 415 ARG A CA 1
ATOM 3346 C C . ARG A 1 415 ? -16.597 -11.513 3.282 1.00 83.88 415 ARG A C 1
ATOM 3348 O O . ARG A 1 415 ? -17.669 -11.720 3.842 1.00 83.88 415 ARG A O 1
ATOM 3355 N N . ILE A 1 416 ? -15.904 -10.380 3.427 1.00 79.00 416 ILE A N 1
ATOM 3356 C CA . ILE A 1 416 ? -16.371 -9.259 4.257 1.00 79.00 416 ILE A CA 1
ATOM 3357 C C . ILE A 1 416 ? -17.718 -8.738 3.742 1.00 79.00 416 ILE A C 1
ATOM 3359 O O . ILE A 1 416 ? -18.656 -8.615 4.529 1.00 79.00 416 ILE A O 1
ATOM 3363 N N . GLY A 1 417 ? -17.850 -8.506 2.432 1.00 79.88 417 GLY A N 1
ATOM 3364 C CA . GLY A 1 417 ? -19.115 -8.053 1.847 1.00 79.88 417 GLY A CA 1
ATOM 3365 C C . GLY A 1 417 ? -20.242 -9.061 1.982 1.00 79.88 417 GLY A C 1
ATOM 3366 O O . GLY A 1 417 ? -21.348 -8.685 2.349 1.00 79.88 417 GLY A O 1
ATOM 3367 N N . PHE A 1 418 ? -19.973 -10.348 1.751 1.00 77.38 418 PHE A N 1
ATOM 3368 C CA . PHE A 1 418 ? -20.972 -11.403 1.915 1.00 77.38 418 PHE A CA 1
ATOM 3369 C C . PHE A 1 418 ? -21.506 -11.453 3.350 1.00 77.38 418 PHE A C 1
ATOM 3371 O O . PHE A 1 418 ? -22.710 -11.557 3.570 1.00 77.38 418 PHE A O 1
ATOM 3378 N N . GLN A 1 419 ? -20.622 -11.346 4.343 1.00 68.31 419 GLN A N 1
ATOM 3379 C CA . GLN A 1 419 ? -21.035 -11.367 5.743 1.00 68.31 419 GLN A CA 1
ATOM 3380 C C . GLN A 1 419 ? -21.825 -10.106 6.134 1.00 68.31 419 GLN A C 1
ATOM 3382 O O . GLN A 1 419 ? -22.817 -10.226 6.853 1.00 68.31 419 GLN A O 1
ATOM 3387 N N . ALA A 1 420 ? -21.442 -8.934 5.621 1.00 68.69 420 ALA A N 1
ATOM 3388 C CA . ALA A 1 420 ? -22.165 -7.686 5.861 1.00 68.69 420 ALA A CA 1
ATOM 3389 C C . ALA A 1 420 ? -23.552 -7.671 5.183 1.00 68.69 420 ALA A C 1
ATOM 3391 O O . ALA A 1 420 ? -24.548 -7.337 5.818 1.00 68.69 420 ALA A O 1
ATOM 3392 N N . LEU A 1 421 ? -23.636 -8.086 3.913 1.00 68.25 421 LEU A N 1
ATOM 3393 C CA . LEU A 1 421 ? -24.852 -7.985 3.095 1.00 68.25 421 LEU A CA 1
ATOM 3394 C C . LEU A 1 421 ? -25.844 -9.132 3.320 1.00 68.25 421 LEU A C 1
ATOM 3396 O O . LEU A 1 421 ? -27.051 -8.905 3.303 1.00 68.25 421 LEU A O 1
ATOM 3400 N N . CYS A 1 422 ? -25.367 -10.367 3.497 1.00 65.25 422 CYS A N 1
ATOM 3401 C CA . CYS A 1 422 ? -26.242 -11.545 3.538 1.00 65.25 422 CYS A CA 1
ATOM 3402 C C . CYS A 1 422 ? -26.568 -12.017 4.958 1.00 65.25 422 CYS A C 1
ATOM 3404 O O . CYS A 1 422 ? -27.589 -12.671 5.155 1.00 65.25 422 CYS A O 1
ATOM 3406 N N . VAL A 1 423 ? -25.709 -11.725 5.940 1.00 57.69 423 VAL A N 1
ATOM 3407 C CA . VAL A 1 423 ? -25.866 -12.227 7.319 1.00 57.69 423 VAL A CA 1
ATOM 3408 C C . VAL A 1 423 ? -26.307 -11.115 8.282 1.00 57.69 423 VAL A C 1
ATOM 3410 O O . VAL A 1 423 ? -26.718 -11.414 9.400 1.00 57.69 423 VAL A O 1
ATOM 3413 N N . GLY A 1 424 ? -26.271 -9.840 7.862 1.00 51.97 424 GLY A N 1
ATOM 3414 C CA . GLY A 1 424 ? -26.661 -8.698 8.702 1.00 51.97 424 GLY A CA 1
ATOM 3415 C C . GLY A 1 424 ? -25.787 -8.540 9.951 1.00 51.97 424 GLY A C 1
ATOM 3416 O O . GLY A 1 424 ? -26.219 -7.974 10.952 1.00 51.97 424 GLY A O 1
ATOM 3417 N N . VAL A 1 425 ? -24.574 -9.098 9.918 1.00 53.75 425 VAL A N 1
ATOM 3418 C CA . VAL A 1 425 ? -23.579 -8.973 10.986 1.00 53.75 425 VAL A CA 1
ATOM 3419 C C . VAL A 1 425 ? -22.887 -7.628 10.801 1.00 53.75 425 VAL A C 1
ATOM 3421 O O . VAL A 1 425 ? -22.496 -7.306 9.677 1.00 53.75 425 VAL A O 1
ATOM 3424 N N . SER A 1 426 ? -22.729 -6.849 11.879 1.00 47.28 426 SER A N 1
ATOM 3425 C CA . SER A 1 426 ? -22.059 -5.547 11.785 1.00 47.28 426 SER A CA 1
ATOM 3426 C C . SER A 1 426 ? -20.661 -5.723 11.192 1.00 47.28 426 SER A C 1
ATOM 3428 O O . SER A 1 426 ? -19.983 -6.725 11.441 1.00 47.28 426 SER A O 1
ATOM 3430 N N . VAL A 1 427 ? -20.208 -4.763 10.387 1.00 47.97 427 VAL A N 1
ATOM 3431 C CA . VAL A 1 427 ? -18.894 -4.834 9.731 1.00 47.97 427 VAL A CA 1
ATOM 3432 C C . VAL A 1 427 ? -17.769 -4.998 10.768 1.00 47.97 427 VAL A C 1
ATOM 3434 O O . VAL A 1 427 ? -16.763 -5.657 10.485 1.00 47.97 427 VAL A O 1
ATOM 3437 N N . GLU A 1 428 ? -17.937 -4.476 11.989 1.00 44.56 428 GLU A N 1
ATOM 3438 C CA . GLU A 1 428 ? -17.002 -4.708 13.097 1.00 44.56 428 GLU A CA 1
ATOM 3439 C C . GLU A 1 428 ? -17.015 -6.159 13.602 1.00 44.56 428 GLU A C 1
ATOM 3441 O O . GLU A 1 428 ? -15.946 -6.740 13.809 1.00 44.56 428 GLU A O 1
ATOM 3446 N N . ASP A 1 429 ? -18.189 -6.779 13.728 1.00 39.09 429 ASP A N 1
ATOM 3447 C CA . ASP A 1 429 ? -18.339 -8.188 14.108 1.00 39.09 429 ASP A CA 1
ATOM 3448 C C . ASP A 1 429 ? -17.850 -9.147 13.001 1.00 39.09 429 ASP A C 1
ATOM 3450 O O . ASP A 1 429 ? -17.319 -10.225 13.283 1.00 39.09 429 ASP A O 1
ATOM 3454 N N . VAL A 1 430 ? -17.942 -8.743 11.730 1.00 42.69 430 VAL A N 1
ATOM 3455 C CA . VAL A 1 430 ? -17.382 -9.460 10.570 1.00 42.69 430 VAL A CA 1
ATOM 3456 C C . VAL A 1 430 ? -15.856 -9.418 10.574 1.00 42.69 430 VAL A C 1
ATOM 3458 O O . VAL A 1 430 ? -15.202 -10.459 10.431 1.00 42.69 430 VAL A O 1
ATOM 3461 N N . LYS A 1 431 ? -15.275 -8.229 10.798 1.00 42.72 431 LYS A N 1
ATOM 3462 C CA . LYS A 1 431 ? -13.831 -8.069 11.012 1.00 42.72 431 LYS A CA 1
ATOM 3463 C C . LYS A 1 431 ? -13.392 -8.946 12.193 1.00 42.72 431 LYS A C 1
ATOM 3465 O O . LYS A 1 431 ? -12.441 -9.705 12.041 1.00 42.72 431 LYS A O 1
ATOM 3470 N N . ALA A 1 432 ? -14.132 -8.955 13.306 1.00 36.62 432 ALA A N 1
ATOM 3471 C CA . ALA A 1 432 ? -13.880 -9.825 14.460 1.00 36.62 432 ALA A CA 1
ATOM 3472 C C . ALA A 1 432 ? -13.951 -11.337 14.135 1.00 36.62 432 ALA A C 1
ATOM 3474 O O . ALA A 1 432 ? -13.056 -12.092 14.516 1.00 36.62 432 ALA A O 1
ATOM 3475 N N . GLY A 1 433 ? -14.956 -11.790 13.377 1.00 29.80 433 GLY A N 1
ATOM 3476 C CA . GLY A 1 433 ? -15.132 -13.197 12.983 1.00 29.80 433 GLY A CA 1
ATOM 3477 C C . GLY A 1 433 ? -14.094 -13.715 11.975 1.00 29.80 433 GLY A C 1
ATOM 3478 O O . GLY A 1 433 ? -13.795 -14.912 11.930 1.00 29.80 433 GLY A O 1
ATOM 3479 N N . TYR A 1 434 ? -13.488 -12.824 11.188 1.00 35.50 434 TYR A N 1
ATOM 3480 C CA . TYR A 1 434 ? -12.298 -13.132 10.393 1.00 35.50 434 TYR A CA 1
ATOM 3481 C C . TYR A 1 434 ? -11.079 -13.439 11.282 1.00 35.50 434 TYR A C 1
ATOM 3483 O O . TYR A 1 434 ? -10.314 -14.358 10.975 1.00 35.50 434 TYR A O 1
ATOM 3491 N N . TYR A 1 435 ? -10.935 -12.733 12.409 1.00 36.34 435 TYR A N 1
ATOM 3492 C CA . TYR A 1 435 ? -9.840 -12.930 13.365 1.00 36.34 435 TYR A CA 1
ATOM 3493 C C . TYR A 1 435 ? -9.990 -14.205 14.220 1.00 36.34 435 TYR A C 1
ATOM 3495 O O . TYR A 1 435 ? -8.976 -14.812 14.570 1.00 36.34 435 TYR A O 1
ATOM 3503 N N . ASP A 1 436 ? -11.215 -14.675 14.481 1.00 29.44 436 ASP A N 1
ATOM 3504 C CA . ASP A 1 436 ? -11.461 -15.912 15.244 1.00 29.44 436 ASP A CA 1
ATOM 3505 C C . ASP A 1 436 ? -11.274 -17.201 14.410 1.00 29.44 436 ASP A C 1
ATOM 3507 O O . ASP A 1 436 ? -10.750 -18.202 14.915 1.00 29.44 436 ASP A O 1
ATOM 3511 N N . ALA A 1 437 ? -11.613 -17.183 13.112 1.00 28.36 437 ALA A N 1
ATOM 3512 C CA . ALA A 1 437 ? -11.629 -18.376 12.250 1.00 28.36 437 ALA A CA 1
ATOM 3513 C C . ALA A 1 437 ? -10.244 -19.019 11.998 1.00 28.36 437 ALA A C 1
ATOM 3515 O O . ALA A 1 437 ? -10.163 -20.210 11.687 1.00 28.36 437 ALA A O 1
ATOM 3516 N N . SER A 1 438 ? -9.135 -18.282 12.160 1.00 28.19 438 SER A N 1
ATOM 3517 C CA . SER A 1 438 ? -7.787 -18.874 12.073 1.00 28.19 438 SER A CA 1
ATOM 3518 C C . SER A 1 438 ? -7.392 -19.677 13.316 1.00 28.19 438 SER A C 1
ATOM 3520 O O . SER A 1 438 ? -6.531 -20.544 13.221 1.00 28.19 438 SER A O 1
ATOM 3522 N N . THR A 1 439 ? -8.037 -19.458 14.469 1.00 31.81 439 THR A N 1
ATOM 3523 C CA . THR A 1 439 ? -7.727 -20.211 15.700 1.00 31.81 439 THR A CA 1
ATOM 3524 C C . THR A 1 439 ? -8.430 -21.568 15.783 1.00 31.81 439 THR A C 1
ATOM 3526 O O . THR A 1 439 ? -8.008 -22.428 16.558 1.00 31.81 439 THR A O 1
ATOM 3529 N N . GLU A 1 440 ? -9.485 -21.799 14.996 1.00 28.53 440 GLU A N 1
ATOM 3530 C CA . GLU A 1 440 ? -10.150 -23.108 14.927 1.00 28.53 440 GLU A CA 1
ATOM 3531 C C . GLU A 1 440 ? -9.396 -24.112 14.051 1.00 28.53 440 GLU A C 1
ATOM 3533 O O . GLU A 1 440 ? -9.328 -25.291 14.406 1.00 28.53 440 GLU A O 1
ATOM 3538 N N . LYS A 1 441 ? -8.753 -23.660 12.963 1.00 28.97 441 LYS A N 1
ATOM 3539 C CA . LYS A 1 441 ? -7.909 -24.540 12.136 1.00 28.97 441 LYS A CA 1
ATOM 3540 C C . LYS A 1 441 ? -6.682 -25.053 12.902 1.00 28.97 441 LYS A C 1
ATOM 3542 O O . LYS A 1 441 ? -6.397 -26.245 12.818 1.00 28.97 441 LYS A O 1
ATOM 3547 N N . ASP A 1 442 ? -6.046 -24.221 13.730 1.00 30.44 442 ASP A N 1
ATOM 3548 C CA . ASP A 1 442 ? -4.890 -24.644 14.540 1.00 30.44 442 ASP A CA 1
ATOM 3549 C C . ASP A 1 442 ? -5.278 -25.566 15.710 1.00 30.44 442 ASP A C 1
ATOM 3551 O O . ASP A 1 442 ? -4.549 -26.504 16.030 1.00 30.44 442 ASP A O 1
ATOM 3555 N N . LYS A 1 443 ? -6.467 -25.401 16.308 1.00 28.72 443 LYS A N 1
ATOM 3556 C CA . LYS A 1 443 ? -6.963 -26.336 17.340 1.00 28.72 443 LYS A CA 1
ATOM 3557 C C . LYS A 1 443 ? -7.282 -27.723 16.780 1.00 28.72 443 LYS A C 1
ATOM 3559 O O . LYS A 1 443 ? -7.111 -28.712 17.491 1.00 28.72 443 LYS A O 1
ATOM 3564 N N . ASN A 1 444 ? -7.724 -27.802 15.526 1.00 29.50 444 ASN A N 1
ATOM 3565 C CA . ASN A 1 444 ? -8.020 -29.072 14.861 1.00 29.50 444 ASN A CA 1
ATOM 3566 C C . ASN A 1 444 ? -6.768 -29.747 14.275 1.00 29.50 444 ASN A C 1
ATOM 3568 O O . ASN A 1 444 ? -6.752 -30.971 14.158 1.00 29.50 444 ASN A O 1
ATOM 3572 N N . ALA A 1 445 ? -5.710 -28.987 13.971 1.00 29.55 445 ALA A N 1
ATOM 3573 C CA . ALA A 1 445 ? -4.406 -29.532 13.591 1.00 29.55 445 ALA A CA 1
ATOM 3574 C C . ALA A 1 445 ? -3.641 -30.103 14.800 1.00 29.55 445 ALA A C 1
ATOM 3576 O O . ALA A 1 445 ? -3.089 -31.196 14.715 1.00 29.55 445 ALA A O 1
ATOM 3577 N N . VAL A 1 446 ? -3.689 -29.431 15.958 1.00 30.27 446 VAL A N 1
ATOM 3578 C CA . VAL A 1 446 ? -3.058 -29.922 17.201 1.00 30.27 446 VAL A CA 1
ATOM 3579 C C . VAL A 1 446 ? -3.804 -31.127 17.790 1.00 30.27 446 VAL A C 1
ATOM 3581 O O . VAL A 1 446 ? -3.17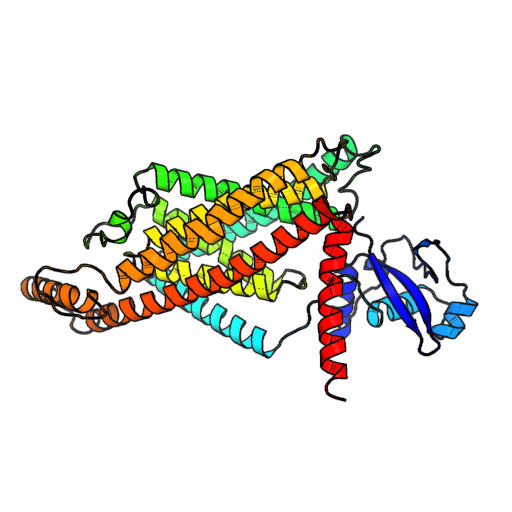9 -32.018 18.351 1.00 30.27 446 VAL A O 1
ATOM 3584 N N . LYS A 1 447 ? -5.128 -31.226 17.603 1.00 31.78 447 LYS A N 1
ATOM 3585 C CA . LYS A 1 447 ? -5.910 -32.412 18.006 1.00 31.78 447 LYS A CA 1
ATOM 3586 C C . LYS A 1 447 ? -5.717 -33.646 17.120 1.00 31.78 447 LYS A C 1
ATOM 3588 O O . LYS A 1 447 ? -6.166 -34.714 17.511 1.00 31.78 447 LYS A O 1
ATOM 3593 N N . LYS A 1 448 ? -5.107 -33.516 15.938 1.00 32.25 448 LYS A N 1
ATOM 3594 C CA . LYS A 1 448 ? -4.823 -34.658 15.051 1.00 32.25 448 LYS A CA 1
ATOM 3595 C C . LYS A 1 448 ? -3.433 -35.267 15.252 1.00 32.25 448 LYS A C 1
ATOM 3597 O O . LYS A 1 448 ? -3.191 -36.339 14.712 1.00 32.25 448 LYS A O 1
ATOM 3602 N N . ASN A 1 449 ? -2.569 -34.617 16.035 1.00 34.56 449 ASN A N 1
ATOM 3603 C CA . ASN A 1 449 ? -1.202 -35.067 16.314 1.00 34.56 449 ASN A CA 1
ATOM 3604 C C . ASN A 1 449 ? -0.946 -35.378 17.803 1.00 34.56 449 ASN A C 1
ATOM 3606 O O . ASN A 1 449 ? 0.213 -35.446 18.201 1.00 34.56 449 ASN A O 1
ATOM 3610 N N . ASN A 1 450 ? -2.002 -35.578 18.603 1.00 33.22 450 ASN A N 1
ATOM 3611 C CA . ASN A 1 450 ? -1.920 -36.128 19.960 1.00 33.22 450 ASN A CA 1
ATOM 3612 C C . ASN A 1 450 ? -2.798 -37.367 20.087 1.00 33.22 450 ASN A C 1
ATOM 3614 O O . ASN A 1 450 ? -3.997 -37.251 19.743 1.00 33.22 450 ASN A O 1
#

Sequence (450 aa):
MDTDFVTFRTDAGDKFEVFTKPKAALDYRQKTARGERADVTRVLAEEGPKIYTDIKKLRVASKAMLAKAFQTDDALKAARIIVEKGKLKVKVYVPKPFTELVLDGIALFETVAATYILVDNGRLPSFLILCVLVSLLILTTMTLCATVGRKISAHFMSMAPFNNPLKSDTALRQFESQVWQLIVHVGMSSLALYVYSNGEDFLSRPSQFLQLWQLNDEMRGDVVNLYLVQLAIWFVTLVSLRFFEVRSGDHHVMYTHHVVTIGVVTLSYAATTYVHFGLVVFLLHDLSDVPLDLMKLFSLLRLEESHGWYLSEITYVIFMPIWVYTRNYLFPVKLIYYGVWATMYGDYDAHGDEFWCHGLREGGAYKQLLIEQGQQKSWEHEINVTCTCCGGITAWLLLCTLEVLHVWWTYLLLRIGFQALCVGVSVEDVKAGYYDASTEKDKNAVKKNN

Mean predicted aligned error: 13.63 Å

InterPro domains:
  IPR006634 TRAM/LAG1/CLN8 homology domain [PF03798] (175-415)
  IPR006634 TRAM/LAG1/CLN8 homology domain [SM00724] (173-422)
  IPR016439 Sphingosine N-acyltransferase Lag1/Lac1-like [PTHR12560] (160-438)
  IPR019783 Ribosome maturation protein SDO1/SBDS, N-terminal [PF01172] (12-91)
  IPR036786 Ribosome maturation protein SBDS, N-terminal domain superfamily [G3DSA:3.30.1250.10] (6-89)
  IPR036786 Ribosome maturation protein SBDS, N-terminal domain superfamily [SSF89895] (8-88)

Organism: NCBI:txid91324

Radius of gyration: 26.63 Å; Cα contacts (8 Å, |Δi|>4): 498; chains: 1; bounding box: 63×56×88 Å

Secondary structure (DSSP, 8-state):
---EEEEEE-TT--EEEEEE-HHHHHHHHHHHHTT----GGGTBSSSS--EEEETTTTEEPPHHHHHHHHS-S-HHHHHHHHHHHSB-SS------HHHHHHHHHHHHHHHHHHHHHHHHTT-HHHHHHHHHHHHHHHHHHHHHHHHHHHHHHHHHS-STTT--GGGSHHHHHHHHHHHHHHHHHHHHHHHHHHHHHTT--TTT-GGGTTS---TTPPPPHHHHHHHHHHHHHHHHHHHIIIIIS---TTHHHHHHHHHHHHHHHHHHHHHSTTHHHHHHHHHHHHHHHHHHHHHHHHHHTT--TTTTTTHHHHHHHHHHHHHHIIIIIIHIIIIIIHHHHHHHS----TT----S-THHHHHHHHHHHHHHTT---TTHHHHHHHHHHHHHHHHHHHHHHHHHHHHHHHHHHHHHHHHHHHH---HHHHHHHHHHHHHHHHHHHHTT--